Protein AF-0000000080389347 (afdb_homodimer)

pLDDT: mean 84.81, std 17.41, range [40.47, 98.88]

Organism: NCBI:txid1090322

Nearest PDB structures (foldseek):
  6pfb-assembly2_C  TM=6.824E-01  e=1.046E-08  Cryptosporidium hominis
  2oip-assembly3_E-2  TM=6.900E-01  e=2.067E-08  Cryptosporidium hominis
  6pfb-assembly3_E-2  TM=6.526E-01  e=6.372E-09  Cryptosporidium hominis
  3dl5-assembly2_A  TM=7.147E-01  e=8.588E-08  Cryptosporidium hominis
  6ojs-assembly1_C  TM=6.449E-01  e=4.623E-08  Cryptosporidium hominis

Structure (mmCIF, N/CA/C/O backbone):
data_AF-0000000080389347-model_v1
#
loop_
_entity.id
_entity.type
_entity.pdbx_description
1 polymer 'Thymidylate synthase'
#
loop_
_atom_site.group_PDB
_atom_site.id
_atom_site.type_symbol
_atom_site.label_atom_id
_atom_site.label_alt_id
_atom_site.label_comp_id
_atom_site.label_asym_id
_atom_site.label_entity_id
_atom_site.label_seq_id
_atom_site.pdbx_PDB_ins_code
_atom_site.Cartn_x
_atom_site.Cartn_y
_atom_site.Cartn_z
_atom_site.occupancy
_atom_site.B_iso_or_equiv
_atom_site.auth_seq_id
_atom_site.auth_comp_id
_atom_site.auth_asym_id
_atom_site.auth_atom_id
_atom_site.pdbx_PDB_model_num
ATOM 1 N N . MET A 1 1 ? -13.086 -2.246 7.031 1 93.88 1 MET A N 1
ATOM 2 C CA . MET A 1 1 ? -12.188 -3.26 6.488 1 93.88 1 MET A CA 1
ATOM 3 C C . MET A 1 1 ? -10.906 -3.346 7.312 1 93.88 1 MET A C 1
ATOM 5 O O . MET A 1 1 ? -10.281 -2.324 7.602 1 93.88 1 MET A O 1
ATOM 9 N N . GLU A 1 2 ? -10.539 -4.57 7.73 1 95.75 2 GLU A N 1
ATOM 10 C CA . GLU A 1 2 ? -9.32 -4.781 8.508 1 95.75 2 GLU A CA 1
ATOM 11 C C . GLU A 1 2 ? -8.078 -4.66 7.633 1 95.75 2 GLU A C 1
ATOM 13 O O . GLU A 1 2 ? -8.047 -5.176 6.512 1 95.75 2 GLU A O 1
ATOM 18 N N . ALA A 1 3 ? -7.141 -3.879 8.141 1 98.19 3 ALA A N 1
ATOM 19 C CA . ALA A 1 3 ? -5.82 -3.863 7.512 1 98.19 3 ALA A CA 1
ATOM 20 C C . ALA A 1 3 ? -4.883 -4.863 8.18 1 98.19 3 ALA A C 1
ATOM 22 O O . ALA A 1 3 ? -4.793 -4.906 9.414 1 98.19 3 ALA A O 1
ATOM 23 N N . VAL A 1 4 ? -4.215 -5.664 7.387 1 98.44 4 VAL A N 1
ATOM 24 C CA . VAL A 1 4 ? -3.332 -6.68 7.953 1 98.44 4 VAL A CA 1
ATOM 25 C C . VAL A 1 4 ? -1.932 -6.535 7.359 1 98.44 4 VAL A C 1
ATOM 27 O O . VAL A 1 4 ? -1.773 -6.059 6.234 1 98.44 4 VAL A O 1
ATOM 30 N N . LEU A 1 5 ? -0.974 -6.867 8.125 1 98.56 5 LEU A N 1
ATOM 31 C CA . LEU A 1 5 ? 0.423 -6.949 7.719 1 98.56 5 LEU A CA 1
ATOM 32 C C . LEU A 1 5 ? 0.928 -8.383 7.781 1 98.56 5 LEU A C 1
ATOM 34 O O . LEU A 1 5 ? 0.982 -8.984 8.859 1 98.56 5 LEU A O 1
ATOM 38 N N . ILE A 1 6 ? 1.252 -8.914 6.625 1 98.5 6 ILE A N 1
ATOM 39 C CA . ILE A 1 6 ? 1.741 -10.281 6.504 1 98.5 6 ILE A CA 1
ATOM 40 C C . ILE A 1 6 ? 3.244 -10.273 6.234 1 98.5 6 ILE A C 1
ATOM 42 O O . ILE A 1 6 ? 3.715 -9.586 5.328 1 98.5 6 ILE A O 1
ATOM 46 N N . LYS A 1 7 ? 3.939 -10.977 7.016 1 98.31 7 LYS A N 1
ATOM 47 C CA . LYS A 1 7 ? 5.367 -11.188 6.793 1 98.31 7 LYS A CA 1
ATOM 48 C C . LYS A 1 7 ? 5.668 -12.656 6.492 1 98.31 7 LYS A C 1
ATOM 50 O O . LYS A 1 7 ? 5.578 -13.508 7.379 1 98.31 7 LYS A O 1
ATOM 55 N N . GLY A 1 8 ? 6.004 -12.93 5.234 1 98.38 8 GLY A N 1
ATOM 56 C CA . GLY A 1 8 ? 6.316 -14.281 4.816 1 98.38 8 GLY A CA 1
ATOM 57 C C . GLY A 1 8 ? 7.773 -14.477 4.441 1 98.38 8 GLY A C 1
ATOM 58 O O . GLY A 1 8 ? 8.367 -13.617 3.789 1 98.38 8 GLY A O 1
ATOM 59 N N . LYS A 1 9 ? 8.289 -15.617 4.812 1 97.56 9 LYS A N 1
ATOM 60 C CA . LYS A 1 9 ? 9.656 -15.938 4.414 1 97.56 9 LYS A CA 1
ATOM 61 C C . LYS A 1 9 ? 9.742 -16.203 2.912 1 97.56 9 LYS A C 1
ATOM 63 O O . LYS A 1 9 ? 10.758 -15.898 2.283 1 97.56 9 LYS A O 1
ATOM 68 N N . THR A 1 10 ? 8.695 -16.812 2.406 1 97.62 10 THR A N 1
ATOM 69 C CA . THR A 1 10 ? 8.594 -17.125 0.986 1 97.62 10 THR A CA 1
ATOM 70 C C . THR A 1 10 ? 7.219 -16.75 0.447 1 97.62 10 THR A C 1
ATOM 72 O O . THR A 1 10 ? 6.344 -16.328 1.205 1 97.62 10 THR A O 1
ATOM 75 N N . ILE A 1 11 ? 7.066 -16.891 -0.863 1 95.5 11 ILE A N 1
ATOM 76 C CA . ILE A 1 11 ? 5.773 -16.609 -1.484 1 95.5 11 ILE A CA 1
ATOM 77 C C . ILE A 1 11 ? 4.727 -17.578 -0.939 1 95.5 11 ILE A C 1
ATOM 79 O O . ILE A 1 11 ? 3.609 -17.172 -0.609 1 95.5 11 ILE A O 1
ATOM 83 N N . ALA A 1 12 ? 5.117 -18.828 -0.79 1 94.81 12 ALA A N 1
ATOM 84 C CA . ALA A 1 12 ? 4.207 -19.844 -0.267 1 94.81 12 ALA A CA 1
ATOM 85 C C . ALA A 1 12 ? 3.781 -19.516 1.162 1 94.81 12 ALA A C 1
ATOM 87 O O . ALA A 1 12 ? 2.607 -19.641 1.513 1 94.81 12 ALA A O 1
ATOM 88 N N . SER A 1 13 ? 4.73 -19.141 1.944 1 98.12 13 SER A N 1
ATOM 89 C CA . SER A 1 13 ? 4.449 -18.75 3.324 1 98.12 13 SER A CA 1
ATOM 90 C C . SER A 1 13 ? 3.496 -17.562 3.383 1 98.12 13 SER A C 1
ATOM 92 O O . SER A 1 13 ? 2.535 -17.562 4.156 1 98.12 13 SER A O 1
ATOM 94 N N . ALA A 1 14 ? 3.773 -16.547 2.588 1 98.62 14 ALA A N 1
ATOM 95 C CA . ALA A 1 14 ? 2.932 -15.352 2.549 1 98.62 14 ALA A CA 1
ATOM 96 C C . ALA A 1 14 ? 1.506 -15.703 2.129 1 98.62 14 ALA A C 1
ATOM 98 O O . ALA A 1 14 ? 0.542 -15.219 2.725 1 98.62 14 ALA A O 1
ATOM 99 N N . TRP A 1 15 ? 1.4 -16.547 1.097 1 97 15 TRP A N 1
ATOM 100 C CA . TRP A 1 15 ? 0.086 -16.984 0.627 1 97 15 TRP A CA 1
ATOM 101 C C . TRP A 1 15 ? -0.68 -17.703 1.732 1 97 15 TRP A C 1
ATOM 103 O O . TRP A 1 15 ? -1.864 -17.438 1.95 1 97 15 TRP A O 1
ATOM 113 N N . SER A 1 16 ? -0.006 -18.562 2.414 1 98.44 16 SER A N 1
ATOM 114 C CA . SER A 1 16 ? -0.61 -19.344 3.484 1 98.44 16 SER A CA 1
ATOM 115 C C . SER A 1 16 ? -1.17 -18.453 4.582 1 98.44 16 SER A C 1
ATOM 117 O O . SER A 1 16 ? -2.312 -18.625 5.012 1 98.44 16 SER A O 1
ATOM 119 N N . GLN A 1 17 ? -0.384 -17.5 4.949 1 98.81 17 GLN A N 1
ATOM 120 C CA . GLN A 1 17 ? -0.813 -16.562 5.988 1 98.81 17 GLN A CA 1
ATOM 121 C C . GLN A 1 17 ? -1.976 -15.703 5.504 1 98.81 17 GLN A C 1
ATOM 123 O O . GLN A 1 17 ? -2.914 -15.438 6.254 1 98.81 17 GLN A O 1
ATOM 128 N N . LEU A 1 18 ? -1.881 -15.305 4.285 1 98.75 18 LEU A N 1
ATOM 129 C CA . LEU A 1 18 ? -2.859 -14.383 3.719 1 98.75 18 LEU A CA 1
ATOM 130 C C . LEU A 1 18 ? -4.246 -15.016 3.684 1 98.75 18 LEU A C 1
ATOM 132 O O . LEU A 1 18 ? -5.219 -14.406 4.137 1 98.75 18 LEU A O 1
ATOM 136 N N . ILE A 1 19 ? -4.359 -16.219 3.141 1 98.19 19 ILE A N 1
ATOM 137 C CA . ILE A 1 19 ? -5.684 -16.812 3.002 1 98.19 19 ILE A CA 1
ATOM 138 C C . ILE A 1 19 ? -6.254 -17.125 4.383 1 98.19 19 ILE A C 1
ATOM 140 O O . ILE A 1 19 ? -7.465 -17.016 4.598 1 98.19 19 ILE A O 1
ATOM 144 N N . ARG A 1 20 ? -5.402 -17.484 5.316 1 98.38 20 ARG A N 1
ATOM 145 C CA . ARG A 1 20 ? -5.871 -17.688 6.68 1 98.38 20 ARG A CA 1
ATOM 146 C C . ARG A 1 20 ? -6.426 -16.391 7.273 1 98.38 20 ARG A C 1
ATOM 148 O O . ARG A 1 20 ? -7.492 -16.391 7.895 1 98.38 20 ARG A O 1
ATOM 155 N N . GLU A 1 21 ? -5.688 -15.305 7.129 1 98.31 21 GLU A N 1
ATOM 156 C CA . GLU A 1 21 ? -6.102 -14.016 7.668 1 98.31 21 GLU A CA 1
ATOM 157 C C . GLU A 1 21 ? -7.445 -13.578 7.086 1 98.31 21 GLU A C 1
ATOM 159 O O . GLU A 1 21 ? -8.312 -13.094 7.812 1 98.31 21 GLU A O 1
ATOM 164 N N . ILE A 1 22 ? -7.602 -13.711 5.816 1 98.62 22 ILE A N 1
ATOM 165 C CA . ILE A 1 22 ? -8.852 -13.312 5.172 1 98.62 22 ILE A CA 1
ATOM 166 C C . ILE A 1 22 ? -9.992 -14.18 5.68 1 98.62 22 ILE A C 1
ATOM 168 O O . ILE A 1 22 ? -11.086 -13.68 5.965 1 98.62 22 ILE A O 1
ATOM 172 N N . TYR A 1 23 ? -9.727 -15.445 5.734 1 97.88 23 TYR A N 1
ATOM 173 C CA . TYR A 1 23 ? -10.766 -16.375 6.18 1 97.88 23 TYR A CA 1
ATOM 174 C C . TYR A 1 23 ? -11.227 -16.031 7.59 1 97.88 23 TYR A C 1
ATOM 176 O O . TYR A 1 23 ? -12.43 -16.031 7.875 1 97.88 23 TYR A O 1
ATOM 184 N N . GLU A 1 24 ? -10.305 -15.703 8.461 1 97.06 24 GLU A N 1
ATOM 185 C CA . GLU A 1 24 ? -10.609 -15.508 9.875 1 97.06 24 GLU A CA 1
ATOM 186 C C . GLU A 1 24 ? -11.102 -14.094 10.148 1 97.06 24 GLU A C 1
ATOM 188 O O . GLU A 1 24 ? -12.016 -13.891 10.953 1 97.06 24 GLU A O 1
ATOM 193 N N . LYS A 1 25 ? -10.492 -13.102 9.469 1 96.38 25 LYS A N 1
ATOM 194 C CA . LYS A 1 25 ? -10.703 -11.719 9.898 1 96.38 25 LYS A CA 1
ATOM 195 C C . LYS A 1 25 ? -11.359 -10.898 8.797 1 96.38 25 LYS A C 1
ATOM 197 O O . LYS A 1 25 ? -11.719 -9.734 9.008 1 96.38 25 LYS A O 1
ATOM 202 N N . GLY A 1 26 ? -11.484 -11.453 7.648 1 98.06 26 GLY A N 1
ATOM 203 C CA . GLY A 1 26 ? -11.992 -10.68 6.531 1 98.06 26 GLY A CA 1
ATOM 204 C C . GLY A 1 26 ? -13.445 -10.258 6.703 1 98.06 26 GLY A C 1
ATOM 205 O O . GLY A 1 26 ? -14.219 -10.945 7.371 1 98.06 26 GLY A O 1
ATOM 206 N N . GLU A 1 27 ? -13.836 -9.156 6.18 1 97.5 27 GLU A N 1
ATOM 207 C CA . GLU A 1 27 ? -15.234 -8.734 6.168 1 97.5 27 GLU A CA 1
ATOM 208 C C . GLU A 1 27 ? -15.93 -9.164 4.879 1 97.5 27 GLU A C 1
ATOM 210 O O . GLU A 1 27 ? -15.32 -9.164 3.809 1 97.5 27 GLU A O 1
ATOM 215 N N . GLU A 1 28 ? -17.203 -9.461 5.031 1 96.81 28 GLU A N 1
ATOM 216 C CA . GLU A 1 28 ? -17.984 -9.742 3.842 1 96.81 28 GLU A CA 1
ATOM 217 C C . GLU A 1 28 ? -18.188 -8.484 2.996 1 96.81 28 GLU A C 1
ATOM 219 O O . GLU A 1 28 ? -18.375 -7.395 3.535 1 96.81 28 GLU A O 1
ATOM 224 N N . HIS A 1 29 ? -18.094 -8.641 1.708 1 96.56 29 HIS A N 1
ATOM 225 C CA . HIS A 1 29 ? -18.203 -7.52 0.784 1 96.56 29 HIS A CA 1
ATOM 226 C C . HIS A 1 29 ? -19 -7.898 -0.459 1 96.56 29 HIS A C 1
ATOM 228 O O . HIS A 1 29 ? -18.766 -8.953 -1.055 1 96.56 29 HIS A O 1
ATOM 234 N N . LYS A 1 30 ? -19.938 -7.031 -0.768 1 94.12 30 LYS A N 1
ATOM 235 C CA . LYS A 1 30 ? -20.688 -7.152 -2.018 1 94.12 30 LYS A CA 1
ATOM 236 C C . LYS A 1 30 ? -20.188 -6.137 -3.049 1 94.12 30 LYS A C 1
ATOM 238 O O . LYS A 1 30 ? -20.531 -4.953 -2.969 1 94.12 30 LYS A O 1
ATOM 243 N N . PRO A 1 31 ? -19.469 -6.629 -4.004 1 92.06 31 PRO A N 1
ATOM 244 C CA . PRO A 1 31 ? -19.016 -5.699 -5.043 1 92.06 31 PRO A CA 1
ATOM 245 C C . PRO A 1 31 ? -20.141 -5.289 -5.992 1 92.06 31 PRO A C 1
ATOM 247 O O . PRO A 1 31 ? -21.297 -5.676 -5.801 1 92.06 31 PRO A O 1
ATOM 250 N N . ASP A 1 32 ? -19.781 -4.367 -6.887 1 87.38 32 ASP A N 1
ATOM 251 C CA . ASP A 1 32 ? -20.781 -3.865 -7.828 1 87.38 32 ASP A CA 1
ATOM 252 C C . ASP A 1 32 ? -21.031 -4.871 -8.945 1 87.38 32 ASP A C 1
ATOM 254 O O . ASP A 1 32 ? -21.812 -4.602 -9.867 1 87.38 32 ASP A O 1
ATOM 258 N N . TYR A 1 33 ? -20.328 -5.914 -8.766 1 78.31 33 TYR A N 1
ATOM 259 C CA . TYR A 1 33 ? -20.578 -7.02 -9.688 1 78.31 33 TYR A CA 1
ATOM 260 C C . TYR A 1 33 ? -21.047 -8.258 -8.93 1 78.31 33 TYR A C 1
ATOM 262 O O . TYR A 1 33 ? -21.406 -8.18 -7.75 1 78.31 33 TYR A O 1
ATOM 270 N N . LYS A 1 34 ? -21.125 -9.383 -9.406 1 67.69 34 LYS A N 1
ATOM 271 C CA . LYS A 1 34 ? -22.047 -10.445 -9.016 1 67.69 34 LYS A CA 1
ATOM 272 C C . LYS A 1 34 ? -21.5 -11.219 -7.816 1 67.69 34 LYS A C 1
ATOM 274 O O . LYS A 1 34 ? -22.266 -11.602 -6.922 1 67.69 34 LYS A O 1
ATOM 279 N N . THR A 1 35 ? -20.25 -11.383 -7.566 1 84.75 35 THR A N 1
ATOM 280 C CA . THR A 1 35 ? -19.875 -12.422 -6.613 1 84.75 35 THR A CA 1
ATOM 281 C C . THR A 1 35 ? -19.391 -11.805 -5.301 1 84.75 35 THR A C 1
ATOM 283 O O . THR A 1 35 ? -18.547 -10.914 -5.301 1 84.75 35 THR A O 1
ATOM 286 N N . MET A 1 36 ? -19.984 -12.312 -4.191 1 95.19 36 MET A N 1
ATOM 287 C CA . MET A 1 36 ? -19.609 -11.898 -2.844 1 95.19 36 MET A CA 1
ATOM 288 C C . MET A 1 36 ? -18.188 -12.328 -2.527 1 95.19 36 MET A C 1
ATOM 290 O O . MET A 1 36 ? -17.688 -13.312 -3.076 1 95.19 36 MET A O 1
ATOM 294 N N . THR A 1 37 ? -17.531 -11.539 -1.625 1 97.25 37 THR A N 1
ATOM 295 C CA . THR A 1 37 ? -16.156 -11.852 -1.218 1 97.25 37 THR A CA 1
ATOM 296 C C . THR A 1 37 ? -15.969 -11.602 0.275 1 97.25 37 THR A C 1
ATOM 298 O O . THR A 1 37 ? -16.797 -10.938 0.909 1 97.25 37 THR A O 1
ATOM 301 N N . LYS A 1 38 ? -15.016 -12.25 0.811 1 98.19 38 LYS A N 1
ATOM 302 C CA . LYS A 1 38 ? -14.406 -11.82 2.066 1 98.19 38 LYS A CA 1
ATOM 303 C C . LYS A 1 38 ? -13.078 -11.109 1.817 1 98.19 38 LYS A C 1
ATOM 305 O O . LYS A 1 38 ? -12.258 -11.578 1.024 1 98.19 38 LYS A O 1
ATOM 310 N N . ARG A 1 39 ? -12.875 -9.945 2.535 1 98.44 39 ARG A N 1
ATOM 311 C CA . ARG A 1 39 ? -11.758 -9.133 2.076 1 98.44 39 ARG A CA 1
ATOM 312 C C . ARG A 1 39 ? -11.039 -8.477 3.25 1 98.44 39 ARG A C 1
ATOM 314 O O . ARG A 1 39 ? -11.602 -8.359 4.34 1 98.44 39 ARG A O 1
ATOM 321 N N . VAL A 1 40 ? -9.758 -8.141 3.049 1 98.75 40 VAL A N 1
ATOM 322 C CA . VAL A 1 40 ? -8.93 -7.316 3.916 1 98.75 40 VAL A CA 1
ATOM 323 C C . VAL A 1 40 ? -8.102 -6.352 3.072 1 98.75 40 VAL A C 1
ATOM 325 O O . VAL A 1 40 ? -7.984 -6.523 1.856 1 98.75 40 VAL A O 1
ATOM 328 N N . HIS A 1 41 ? -7.684 -5.219 3.672 1 98.81 41 HIS A N 1
ATOM 329 C CA . HIS A 1 41 ? -6.535 -4.48 3.152 1 98.81 41 HIS A CA 1
ATOM 330 C C . HIS A 1 41 ? -5.223 -5.121 3.588 1 98.81 41 HIS A C 1
ATOM 332 O O . HIS A 1 41 ? -4.969 -5.27 4.785 1 98.81 41 HIS A O 1
ATOM 338 N N . ALA A 1 42 ? -4.387 -5.508 2.643 1 98.81 42 ALA A N 1
ATOM 339 C CA . ALA A 1 42 ? -3.232 -6.305 3.047 1 98.81 42 ALA A CA 1
ATOM 340 C C . ALA A 1 42 ? -1.932 -5.664 2.572 1 98.81 42 ALA A C 1
ATOM 342 O O . ALA A 1 42 ? -1.85 -5.172 1.443 1 98.81 42 ALA A O 1
ATOM 343 N N . THR A 1 43 ? -1.021 -5.559 3.432 1 98.88 43 THR A N 1
ATOM 344 C CA . THR A 1 43 ? 0.386 -5.395 3.084 1 98.88 43 THR A CA 1
ATOM 345 C C . THR A 1 43 ? 1.148 -6.699 3.285 1 98.88 43 THR A C 1
ATOM 347 O O . THR A 1 43 ? 1.122 -7.277 4.375 1 98.88 43 THR A O 1
ATOM 350 N N . ILE A 1 44 ? 1.793 -7.152 2.248 1 98.88 44 ILE A N 1
ATOM 351 C CA . ILE A 1 44 ? 2.453 -8.453 2.264 1 98.88 44 ILE A CA 1
ATOM 352 C C . ILE A 1 44 ? 3.947 -8.273 2.006 1 98.88 44 ILE A C 1
ATOM 354 O O . ILE A 1 44 ? 4.348 -7.832 0.927 1 98.88 44 ILE A O 1
ATOM 358 N N . CYS A 1 45 ? 4.727 -8.609 2.992 1 98.81 45 CYS A N 1
ATOM 359 C CA . CYS A 1 45 ? 6.18 -8.586 2.869 1 98.81 45 CYS A CA 1
ATOM 360 C C . CYS A 1 45 ? 6.73 -9.992 2.656 1 98.81 45 CYS A C 1
ATOM 362 O O . CYS A 1 45 ? 6.488 -10.883 3.469 1 98.81 45 CYS A O 1
ATOM 364 N N . ILE A 1 46 ? 7.461 -10.164 1.602 1 98.75 46 ILE A N 1
ATOM 365 C CA . ILE A 1 46 ? 8.055 -11.461 1.288 1 98.75 46 ILE A CA 1
ATOM 366 C C . ILE A 1 46 ? 9.578 -11.344 1.302 1 98.75 46 ILE A C 1
ATOM 368 O O . ILE A 1 46 ? 10.156 -10.57 0.527 1 98.75 46 ILE A O 1
ATOM 372 N N . GLU A 1 47 ? 10.242 -12.156 2.061 1 98.06 47 GLU A N 1
ATOM 373 C CA . GLU A 1 47 ? 11.688 -12.07 2.277 1 98.06 47 GLU A CA 1
ATOM 374 C C . GLU A 1 47 ? 12.461 -12.742 1.147 1 98.06 47 GLU A C 1
ATOM 376 O O . GLU A 1 47 ? 13.531 -12.281 0.758 1 98.06 47 GLU A O 1
ATOM 381 N N . ASP A 1 48 ? 11.984 -13.852 0.696 1 97.69 48 ASP A N 1
ATOM 382 C CA . ASP A 1 48 ? 12.617 -14.625 -0.373 1 97.69 48 ASP A CA 1
ATOM 383 C C . ASP A 1 48 ? 11.602 -14.984 -1.458 1 97.69 48 ASP A C 1
ATOM 385 O O . ASP A 1 48 ? 10.734 -15.828 -1.247 1 97.69 48 ASP A O 1
ATOM 389 N N . VAL A 1 49 ? 11.812 -14.352 -2.605 1 96.31 49 VAL A N 1
ATOM 390 C CA . VAL A 1 49 ? 10.844 -14.562 -3.674 1 96.31 49 VAL A CA 1
ATOM 391 C C . VAL A 1 49 ? 11.344 -15.641 -4.625 1 96.31 49 VAL A C 1
ATOM 393 O O . VAL A 1 49 ? 10.68 -15.961 -5.617 1 96.31 49 VAL A O 1
ATOM 396 N N . ASN A 1 50 ? 12.477 -16.203 -4.344 1 92.94 50 ASN A N 1
ATOM 397 C CA . ASN A 1 50 ? 13.125 -17.094 -5.305 1 92.94 50 ASN A CA 1
ATOM 398 C C . ASN A 1 50 ? 12.906 -18.562 -4.957 1 92.94 50 ASN A C 1
ATOM 400 O O . ASN A 1 50 ? 12.945 -19.422 -5.832 1 92.94 50 ASN A O 1
ATOM 404 N N 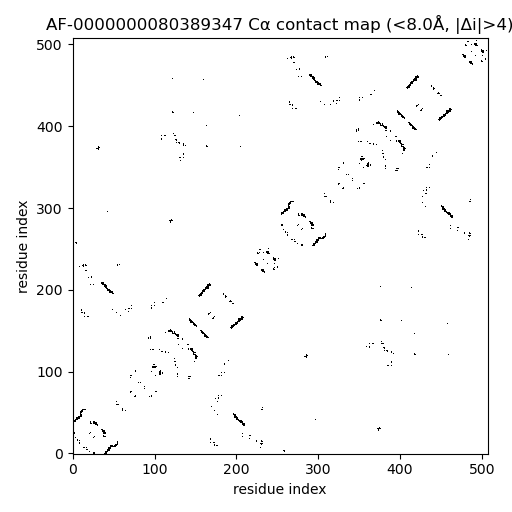. ASN A 1 51 ? 12.672 -18.781 -3.721 1 91.69 51 ASN A N 1
ATOM 405 C CA . ASN A 1 51 ? 12.508 -20.156 -3.264 1 91.69 51 ASN A CA 1
ATOM 406 C C . ASN A 1 51 ? 11.125 -20.375 -2.666 1 91.69 51 ASN A C 1
ATOM 408 O O . ASN A 1 51 ? 10.531 -19.469 -2.092 1 91.69 51 ASN A O 1
ATOM 412 N N . ASN A 1 52 ? 10.562 -21.656 -2.812 1 90.94 52 ASN A N 1
ATOM 413 C CA . ASN A 1 52 ? 9.273 -22.031 -2.24 1 90.94 52 ASN A CA 1
ATOM 414 C C . ASN A 1 52 ? 8.18 -21.047 -2.635 1 90.94 52 ASN A C 1
ATOM 416 O O . ASN A 1 52 ? 7.504 -20.484 -1.771 1 90.94 52 ASN A O 1
ATOM 420 N N . GLN A 1 53 ? 7.926 -20.953 -3.9 1 88.94 53 GLN A N 1
ATOM 421 C CA . GLN A 1 53 ? 7.047 -19.938 -4.453 1 88.94 53 GLN A CA 1
ATOM 422 C C . GLN A 1 53 ? 5.586 -20.375 -4.398 1 88.94 53 GLN A C 1
ATOM 424 O O . GLN A 1 53 ? 4.684 -19.531 -4.309 1 88.94 53 GLN A O 1
ATOM 429 N N . VAL A 1 54 ? 5.391 -21.719 -4.438 1 86.75 54 VAL A N 1
ATOM 430 C CA . VAL A 1 54 ? 4.012 -22.188 -4.531 1 86.75 54 VAL A CA 1
ATOM 431 C C . VAL A 1 54 ? 3.738 -23.203 -3.43 1 86.75 54 VAL A C 1
ATOM 433 O O . VAL A 1 54 ? 4.418 -24.234 -3.338 1 86.75 54 VAL A O 1
ATOM 436 N N . SER A 1 55 ? 2.756 -22.922 -2.664 1 89.81 55 SER A N 1
ATOM 437 C CA . SER A 1 55 ? 2.314 -23.859 -1.636 1 89.81 55 SER A CA 1
ATOM 438 C C . SER A 1 55 ? 1.672 -25.094 -2.254 1 89.81 55 SER A C 1
ATOM 440 O O . SER A 1 55 ? 0.925 -24.984 -3.23 1 89.81 55 SER A O 1
ATOM 442 N N . PRO A 1 56 ? 1.934 -26.234 -1.65 1 86.5 56 PRO A N 1
ATOM 443 C CA . PRO A 1 56 ? 1.262 -27.438 -2.135 1 86.5 56 PRO A CA 1
ATOM 444 C C . PRO A 1 56 ? -0.254 -27.375 -1.955 1 86.5 56 PRO A C 1
ATOM 446 O O . PRO A 1 56 ? -0.981 -28.172 -2.57 1 86.5 56 PRO A O 1
ATOM 449 N N . ALA A 1 57 ? -0.699 -26.5 -1.161 1 89.5 57 ALA A N 1
ATOM 450 C CA . ALA A 1 57 ? -2.127 -26.406 -0.868 1 89.5 57 ALA A CA 1
ATOM 451 C C . ALA A 1 57 ? -2.859 -25.625 -1.949 1 89.5 57 ALA A C 1
ATOM 453 O O . ALA A 1 57 ? -4.09 -25.609 -1.993 1 89.5 57 ALA A O 1
ATOM 454 N N . VAL A 1 58 ? -2.176 -24.844 -2.828 1 85.44 58 VAL A N 1
ATOM 455 C CA . VAL A 1 58 ? -2.799 -24.062 -3.893 1 85.44 58 VAL A CA 1
ATOM 456 C C . VAL A 1 58 ? -3.521 -25 -4.863 1 85.44 58 VAL A C 1
ATOM 458 O O . VAL A 1 58 ? -2.941 -25.984 -5.344 1 85.44 58 VAL A O 1
ATOM 461 N N . PRO A 1 59 ? -4.875 -24.5 -5.148 1 73.12 59 PRO A N 1
ATOM 462 C CA . PRO A 1 59 ? -5.543 -25.281 -6.184 1 73.12 59 PRO A CA 1
ATOM 463 C C . PRO A 1 59 ? -4.887 -25.141 -7.555 1 73.12 59 PRO A C 1
ATOM 465 O O . PRO A 1 59 ? -4.441 -24.047 -7.918 1 73.12 59 PRO A O 1
ATOM 468 N N . PHE A 1 60 ? -4.539 -26.281 -8.156 1 62.44 60 PHE A N 1
ATOM 469 C CA . PHE A 1 60 ? -3.965 -26.328 -9.5 1 62.44 60 PHE A CA 1
ATOM 470 C C . PHE A 1 60 ? -2.49 -25.938 -9.469 1 62.44 60 PHE A C 1
ATOM 472 O O . PHE A 1 60 ? -1.949 -25.453 -10.469 1 62.44 60 PHE A O 1
ATOM 479 N N . GLY A 1 61 ? -1.825 -25.797 -8.367 1 58.16 61 GLY A N 1
ATOM 480 C CA . GLY A 1 61 ? -0.495 -25.281 -8.086 1 58.16 61 GLY A CA 1
ATOM 481 C C . GLY A 1 61 ? 0.504 -25.594 -9.188 1 58.16 61 GLY A C 1
ATOM 482 O O . GLY A 1 61 ? 1.127 -24.672 -9.742 1 58.16 61 GLY A O 1
ATOM 483 N N . GLU A 1 62 ? 0.66 -26.828 -9.484 1 57.28 62 GLU A N 1
ATOM 484 C CA . GLU A 1 62 ? 1.636 -27.172 -10.516 1 57.28 62 GLU A CA 1
ATOM 485 C C . GLU A 1 62 ? 1.212 -26.625 -11.875 1 57.28 62 GLU A C 1
ATOM 487 O O . GLU A 1 62 ? 2.053 -26.188 -12.664 1 57.28 62 GLU A O 1
ATOM 492 N N . ASN A 1 63 ? -0.008 -26.641 -12 1 56.81 63 ASN A N 1
ATOM 493 C CA . ASN A 1 63 ? -0.546 -26.203 -13.289 1 56.81 63 ASN A CA 1
ATOM 494 C C . ASN A 1 63 ? -0.562 -24.688 -13.391 1 56.81 63 ASN A C 1
ATOM 496 O O . ASN A 1 63 ? -0.398 -24.125 -14.484 1 56.81 63 ASN A O 1
ATOM 500 N N . LEU A 1 64 ? -0.718 -24.188 -12.273 1 55.12 64 LEU A N 1
ATOM 501 C CA . LEU A 1 64 ? -0.772 -22.719 -12.25 1 55.12 64 LEU A CA 1
ATOM 502 C C . LEU A 1 64 ? 0.582 -22.125 -12.609 1 55.12 64 LEU A C 1
ATOM 504 O O . LEU A 1 64 ? 0.654 -21.172 -13.398 1 55.12 64 LEU A O 1
ATOM 508 N N . ILE A 1 65 ? 1.537 -22.781 -12.039 1 53.47 65 ILE A N 1
ATOM 509 C CA . ILE A 1 65 ? 2.889 -22.297 -12.297 1 53.47 65 ILE A CA 1
ATOM 510 C C . ILE A 1 65 ? 3.225 -22.484 -13.773 1 53.47 65 ILE A C 1
ATOM 512 O O . ILE A 1 65 ? 3.812 -21.594 -14.398 1 53.47 65 ILE A O 1
ATOM 516 N N . ALA A 1 66 ? 2.77 -23.641 -14.273 1 55.06 66 ALA A N 1
ATOM 517 C CA . ALA A 1 66 ? 3.053 -23.922 -15.68 1 55.06 66 ALA A CA 1
ATOM 518 C C . ALA A 1 66 ? 2.312 -22.953 -16.594 1 55.06 66 ALA A C 1
ATOM 520 O O . ALA A 1 66 ? 2.877 -22.469 -17.578 1 55.06 66 ALA A O 1
ATOM 521 N N . LYS A 1 67 ? 1.143 -22.719 -16.297 1 53.53 67 LYS A N 1
ATOM 522 C CA . LYS A 1 67 ? 0.318 -21.828 -17.109 1 53.53 67 LYS A CA 1
ATOM 523 C C . LYS A 1 67 ? 0.828 -20.391 -17.062 1 53.53 67 LYS A C 1
ATOM 525 O O . LYS A 1 67 ? 0.874 -19.703 -18.078 1 53.53 67 LYS A O 1
ATOM 530 N N . TYR A 1 68 ? 1.195 -19.969 -15.969 1 51.53 68 TYR A N 1
ATOM 531 C CA . TYR A 1 68 ? 1.659 -18.594 -15.812 1 51.53 68 TYR A CA 1
ATOM 532 C C . TYR A 1 68 ? 3.031 -18.422 -16.453 1 51.53 68 TYR A C 1
ATOM 534 O O . TYR A 1 68 ? 3.295 -17.391 -17.094 1 51.53 68 TYR A O 1
ATOM 542 N N . LYS A 1 69 ? 3.84 -19.531 -16.266 1 51.84 69 LYS A N 1
ATOM 543 C CA . LYS A 1 69 ? 5.113 -19.516 -16.969 1 51.84 69 LYS A CA 1
ATOM 544 C C . LYS A 1 69 ? 4.895 -19.438 -18.484 1 51.84 69 LYS A C 1
ATOM 546 O O . LYS A 1 69 ? 5.645 -18.75 -19.188 1 51.84 69 LYS A O 1
ATOM 551 N N . GLU A 1 70 ? 3.908 -20.062 -18.828 1 51.88 70 GLU A N 1
ATOM 552 C CA . GLU A 1 70 ? 3.582 -20.047 -20.25 1 51.88 70 GLU A CA 1
ATOM 553 C C . GLU A 1 70 ? 3.123 -18.656 -20.703 1 51.88 70 GLU A C 1
ATOM 555 O O . GLU A 1 70 ? 3.422 -18.219 -21.812 1 51.88 70 GLU A O 1
ATOM 560 N N . GLU A 1 71 ? 2.502 -18.047 -19.844 1 49.75 71 GLU A N 1
ATOM 561 C CA . GLU A 1 71 ? 1.954 -16.734 -20.188 1 49.75 71 GLU A CA 1
ATOM 562 C C . GLU A 1 71 ? 3.061 -15.695 -20.344 1 49.75 71 GLU A C 1
ATOM 564 O O . GLU A 1 71 ? 2.867 -14.664 -20.984 1 49.75 71 GLU A O 1
ATOM 569 N N . LEU A 1 72 ? 4.18 -16.078 -19.828 1 46.12 72 LEU A N 1
ATOM 570 C CA . LEU A 1 72 ? 5.32 -15.164 -19.906 1 46.12 72 LEU A CA 1
ATOM 571 C C . LEU A 1 72 ? 6.246 -15.562 -21.047 1 46.12 72 LEU A C 1
ATOM 573 O O . LEU A 1 72 ? 7.211 -14.852 -21.344 1 46.12 72 LEU A O 1
ATOM 577 N N . THR A 1 73 ? 5.953 -16.734 -21.781 1 47.56 73 THR A N 1
ATOM 578 C CA . THR A 1 73 ? 6.812 -17.188 -22.875 1 47.56 73 THR A CA 1
ATOM 579 C C . THR A 1 73 ? 6.477 -16.453 -24.156 1 47.56 73 THR A C 1
ATOM 581 O O . THR A 1 73 ? 5.379 -15.906 -24.312 1 47.56 73 THR A O 1
ATOM 584 N N . GLU A 1 74 ? 7.625 -16.406 -24.984 1 48 74 GLU A N 1
ATOM 585 C CA . GLU A 1 74 ? 7.477 -15.875 -26.344 1 48 74 GLU A CA 1
ATOM 586 C C . GLU A 1 74 ? 6.316 -16.547 -27.062 1 48 74 GLU A C 1
ATOM 588 O O . GLU A 1 74 ? 5.578 -15.906 -27.8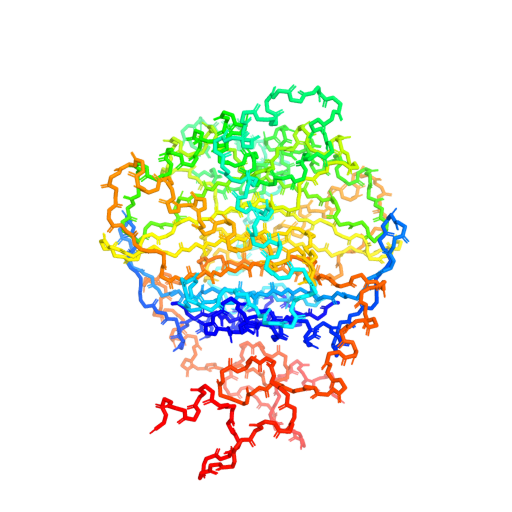12 1 48 74 GLU A O 1
ATOM 593 N N . GLU A 1 75 ? 6.219 -17.719 -26.859 1 47.12 75 GLU A N 1
ATOM 594 C CA . GLU A 1 75 ? 5.168 -18.484 -27.516 1 47.12 75 GLU A CA 1
ATOM 595 C C . GLU A 1 75 ? 3.781 -18.016 -27.062 1 47.12 75 GLU A C 1
ATOM 597 O O . GLU A 1 75 ? 2.871 -17.891 -27.891 1 47.12 75 GLU A O 1
ATOM 602 N N . TYR A 1 76 ? 3.684 -17.797 -25.828 1 46.94 76 TYR A N 1
ATOM 603 C CA . TYR A 1 76 ? 2.389 -17.281 -25.375 1 46.94 76 TYR A CA 1
ATOM 604 C C . TYR A 1 76 ? 2.139 -15.883 -25.922 1 46.94 76 TYR A C 1
ATOM 606 O O . TYR A 1 76 ? 1.018 -15.555 -26.312 1 46.94 76 TYR A O 1
ATOM 614 N N . ALA A 1 77 ?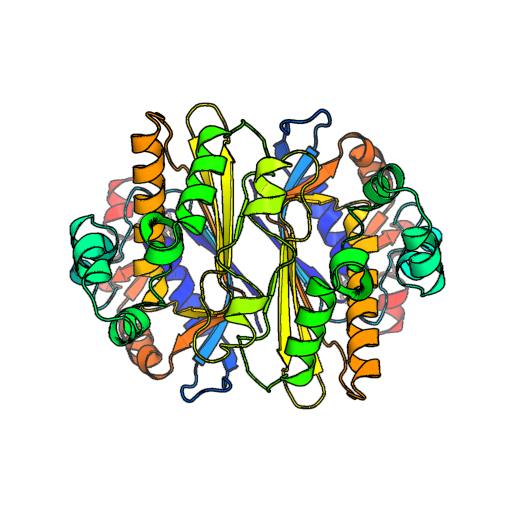 3.266 -15.219 -25.922 1 48.34 77 ALA A N 1
ATOM 615 C CA . ALA A 1 77 ? 3.152 -13.906 -26.547 1 48.34 77 ALA A CA 1
ATOM 616 C C . ALA A 1 77 ? 2.664 -14.008 -27.984 1 48.34 77 ALA A C 1
ATOM 618 O O . ALA A 1 77 ? 1.803 -13.242 -28.422 1 48.34 77 ALA A O 1
ATOM 619 N N . ASP A 1 78 ? 3.311 -14.891 -28.625 1 51.66 78 ASP A N 1
ATOM 620 C CA . ASP A 1 78 ? 2.934 -15.117 -30.016 1 51.66 78 ASP A CA 1
ATOM 621 C C . ASP A 1 78 ? 1.492 -15.609 -30.125 1 51.66 78 ASP A C 1
ATOM 623 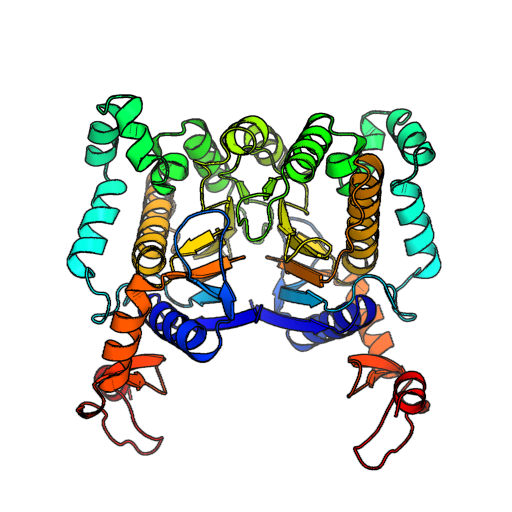O O . ASP A 1 78 ? 0.747 -15.172 -31 1 51.66 78 ASP A O 1
ATOM 627 N N . TRP A 1 79 ? 1.165 -16.406 -29.25 1 48.75 79 TRP A N 1
ATOM 628 C CA . TRP A 1 79 ? -0.2 -16.922 -29.203 1 48.75 79 TRP A CA 1
ATOM 629 C C . TRP A 1 79 ? -1.189 -15.82 -28.875 1 48.75 79 TRP A C 1
ATOM 631 O O . TRP A 1 79 ? -2.205 -15.656 -29.547 1 48.75 79 TRP A O 1
ATOM 641 N N . TYR A 1 80 ? -0.835 -15.086 -27.891 1 49.72 80 TYR A N 1
ATOM 642 C CA . TYR A 1 80 ? -1.731 -14.008 -27.484 1 49.72 80 TYR A CA 1
ATOM 643 C C . TYR A 1 80 ? -1.914 -13 -28.625 1 49.72 80 TYR A C 1
ATOM 645 O O . TYR A 1 80 ? -3.033 -12.562 -28.891 1 49.72 80 TYR A O 1
ATOM 653 N N . SER A 1 81 ? -0.767 -12.719 -29.219 1 56.06 81 SER A N 1
ATOM 654 C CA . SER A 1 81 ? -0.811 -11.789 -30.344 1 56.06 81 SER A CA 1
ATOM 655 C C . SER A 1 81 ? -1.654 -12.336 -31.484 1 56.06 81 SER A C 1
ATOM 657 O O . SER A 1 81 ? -2.191 -11.57 -32.281 1 56.06 81 SER A O 1
ATOM 659 N N . SER A 1 82 ? -1.663 -13.602 -31.453 1 54.84 82 SER A N 1
ATOM 660 C CA . SER A 1 82 ? -2.393 -14.242 -32.531 1 54.84 82 SER A CA 1
ATOM 661 C C . SER A 1 82 ? -3.891 -14.289 -32.25 1 54.84 82 SER A C 1
ATOM 663 O O . SER A 1 82 ? -4.691 -14.562 -33.156 1 54.84 82 SER A O 1
ATOM 665 N N . LEU A 1 83 ? -4.125 -14 -30.922 1 53.41 83 LEU A N 1
ATOM 666 C CA . LEU A 1 83 ? -5.539 -14.062 -30.562 1 53.41 83 LEU A CA 1
ATOM 667 C C . LEU A 1 83 ? -6.309 -12.898 -31.172 1 53.41 83 LEU A C 1
ATOM 669 O O . LEU A 1 83 ? -5.738 -11.828 -31.406 1 53.41 83 LEU A O 1
ATOM 673 N N . GLU A 1 84 ? -7.582 -13.234 -31.438 1 57.03 84 GLU A N 1
ATOM 674 C CA . GLU A 1 84 ? -8.469 -12.156 -31.844 1 57.03 84 GLU A CA 1
ATOM 675 C C . GLU A 1 84 ? -8.758 -11.195 -30.688 1 57.03 84 GLU A C 1
ATOM 677 O O . GLU A 1 84 ? -8.703 -11.594 -29.531 1 57.03 84 GLU A O 1
ATOM 682 N N . ASP A 1 85 ? -8.922 -9.867 -31.031 1 52.94 85 ASP A N 1
ATOM 683 C CA . ASP A 1 85 ? -9.086 -8.773 -30.062 1 52.94 85 ASP A CA 1
ATOM 684 C C . ASP A 1 85 ? -10.047 -9.172 -28.938 1 52.94 85 ASP A C 1
ATOM 686 O O . ASP A 1 85 ? -9.781 -8.906 -27.766 1 52.94 85 ASP A O 1
ATOM 690 N N . ASP A 1 86 ? -11.039 -9.758 -29.328 1 53.12 86 ASP A N 1
ATOM 691 C CA . ASP A 1 86 ? -12.055 -10.164 -28.359 1 53.12 86 ASP A CA 1
ATOM 692 C C . ASP A 1 86 ? -11.516 -11.227 -27.406 1 53.12 86 ASP A C 1
ATOM 694 O O . ASP A 1 86 ? -11.898 -11.258 -26.234 1 53.12 86 ASP A O 1
ATOM 698 N N . ASP A 1 87 ? -10.672 -12 -27.906 1 51.78 87 ASP A N 1
ATOM 699 C CA . ASP A 1 87 ? -10.117 -13.078 -27.094 1 51.78 87 ASP A CA 1
ATOM 700 C C . ASP A 1 87 ? -8.977 -12.578 -26.219 1 51.78 87 ASP A C 1
ATOM 702 O O . ASP A 1 87 ? -8.75 -13.109 -25.125 1 51.78 87 ASP A O 1
ATOM 706 N N . LYS A 1 88 ? -8.328 -11.727 -26.812 1 53.66 88 LYS A N 1
ATOM 707 C CA . LYS A 1 88 ? -7.25 -11.117 -26.047 1 53.66 88 LYS A CA 1
ATOM 708 C C . LYS A 1 88 ? -7.777 -10.5 -24.75 1 53.66 88 LYS A C 1
ATOM 710 O O . LYS A 1 88 ? -7.102 -10.523 -23.719 1 53.66 88 LYS A O 1
ATOM 715 N N . ARG A 1 89 ? -8.914 -10.102 -24.859 1 48.81 89 ARG A N 1
ATOM 716 C CA . ARG A 1 89 ? -9.555 -9.43 -23.734 1 48.81 89 ARG A CA 1
ATOM 717 C C . ARG A 1 89 ? -9.719 -10.375 -22.547 1 48.81 89 ARG A C 1
ATOM 719 O O . ARG A 1 89 ? -9.734 -9.93 -21.406 1 48.81 89 ARG A O 1
ATOM 726 N N . LYS A 1 90 ? -9.867 -11.555 -23.016 1 46.41 90 LYS A N 1
ATOM 727 C CA . LYS A 1 90 ? -10.062 -12.562 -21.984 1 46.41 90 LYS A CA 1
ATOM 728 C C . LYS A 1 90 ? -8.812 -12.703 -21.109 1 46.41 90 LYS A C 1
ATOM 730 O O . LYS A 1 90 ? -8.883 -13.219 -19.984 1 46.41 90 LYS A O 1
ATOM 735 N N . PHE A 1 91 ? -7.816 -12.234 -21.75 1 45 91 PHE A N 1
ATOM 736 C CA . PHE A 1 91 ? -6.543 -12.336 -21.047 1 45 91 PHE A CA 1
ATOM 737 C C . PHE A 1 91 ? -6.051 -10.961 -20.609 1 45 91 PHE A C 1
ATOM 739 O O . PHE A 1 91 ? -4.875 -10.789 -20.281 1 45 91 PHE A O 1
ATOM 746 N N . ASP A 1 92 ? -6.832 -9.953 -20.922 1 45.03 92 ASP A N 1
ATOM 747 C CA . ASP A 1 92 ? -6.484 -8.586 -20.562 1 45.03 92 ASP A CA 1
ATOM 748 C C . ASP A 1 92 ? -6.008 -8.508 -19.109 1 45.03 92 ASP A C 1
ATOM 750 O O . ASP A 1 92 ? -5.328 -7.555 -18.734 1 45.03 92 ASP A O 1
ATOM 754 N N . TYR A 1 93 ? -6.461 -9.445 -18.391 1 43.16 93 TYR A N 1
ATOM 755 C CA . TYR A 1 93 ? -6.004 -9.422 -17 1 43.16 93 TYR A CA 1
ATOM 756 C C . TYR A 1 93 ? -4.578 -9.953 -16.891 1 43.16 93 TYR A C 1
ATOM 758 O O . TYR A 1 93 ? -4.074 -10.172 -15.781 1 43.16 93 TYR A O 1
ATOM 766 N N . CYS A 1 94 ? -4.047 -10.297 -17.953 1 43.66 94 CYS A N 1
ATOM 767 C CA . CYS A 1 94 ? -2.676 -10.789 -17.922 1 43.66 94 CYS A CA 1
ATOM 768 C C . CYS A 1 94 ? -1.687 -9.648 -17.734 1 43.66 94 CYS A C 1
ATOM 770 O O . CYS A 1 94 ? -1.177 -9.094 -18.703 1 43.66 94 CYS A O 1
ATOM 772 N N . TYR A 1 95 ? -1.697 -9.133 -16.562 1 48.62 95 TYR A N 1
ATOM 773 C CA . TYR A 1 95 ? -0.894 -7.984 -16.141 1 48.62 95 TYR A CA 1
ATOM 774 C C . TYR A 1 95 ? 0.513 -8.062 -16.719 1 48.62 95 TYR A C 1
ATOM 776 O O . TYR A 1 95 ? 1.067 -7.055 -17.156 1 48.62 95 TYR A O 1
ATOM 784 N N . ALA A 1 96 ? 1.004 -9.336 -16.656 1 44.12 96 ALA A N 1
ATOM 785 C CA . ALA A 1 96 ? 2.377 -9.477 -17.141 1 44.12 96 ALA A CA 1
ATOM 786 C C . ALA A 1 96 ? 2.479 -9.141 -18.625 1 44.12 96 ALA A C 1
ATOM 788 O O . ALA A 1 96 ? 3.463 -8.539 -19.062 1 44.12 96 ALA A O 1
ATOM 789 N N . LYS A 1 97 ? 1.433 -9.422 -19.203 1 45.12 97 LYS A N 1
ATOM 790 C CA . LYS A 1 97 ? 1.433 -9.133 -20.625 1 45.12 97 LYS A CA 1
ATOM 791 C C . LYS A 1 97 ? 1.483 -7.625 -20.891 1 45.12 97 LYS A C 1
ATOM 793 O O . LYS A 1 97 ? 2.191 -7.164 -21.781 1 45.12 97 LYS A O 1
ATOM 798 N N . GLN A 1 98 ? 0.697 -6.934 -20.25 1 44.81 98 GLN A N 1
ATOM 799 C CA . GLN A 1 98 ? 0.721 -5.484 -20.422 1 44.81 98 GLN A CA 1
ATOM 800 C C . GLN A 1 98 ? 2.068 -4.902 -20 1 44.81 98 GLN A C 1
ATOM 802 O O . GLN A 1 98 ? 2.604 -4.02 -20.672 1 44.81 98 GLN A O 1
ATOM 807 N N . LEU A 1 99 ? 2.564 -5.344 -18.859 1 47.31 99 LEU A N 1
ATOM 808 C CA . LEU A 1 99 ? 3.787 -4.742 -18.344 1 47.31 99 LEU A CA 1
ATOM 809 C C . LEU A 1 99 ? 5 -5.203 -19.141 1 47.31 99 LEU A C 1
ATOM 811 O O . LEU A 1 99 ? 5.918 -4.418 -19.391 1 47.31 99 LEU A O 1
ATOM 815 N N . PHE A 1 100 ? 5.051 -6.516 -19.422 1 45.53 100 PHE A N 1
ATOM 816 C CA . PHE A 1 100 ? 6.34 -7.023 -19.875 1 45.53 100 PHE A CA 1
ATOM 817 C C . PHE A 1 100 ? 6.324 -7.27 -21.375 1 45.53 100 PHE A C 1
ATOM 819 O O . PHE A 1 100 ? 7.367 -7.516 -21.984 1 45.53 100 PHE A O 1
ATOM 826 N N . ARG A 1 101 ? 5.207 -7.379 -22 1 41.75 101 ARG A N 1
ATOM 827 C CA . ARG A 1 101 ? 5.312 -7.691 -23.422 1 41.75 101 ARG A CA 1
ATOM 828 C C . ARG A 1 101 ? 4.395 -6.801 -24.25 1 41.75 101 ARG A C 1
ATOM 830 O O . ARG A 1 101 ? 4.84 -6.141 -25.188 1 41.75 101 ARG A O 1
ATOM 837 N N . TYR A 1 102 ? 3.066 -6.91 -24.078 1 44.38 102 TYR A N 1
ATOM 838 C CA . TYR A 1 102 ? 2.195 -6.488 -25.172 1 44.38 102 TYR A CA 1
ATOM 839 C C . TYR A 1 102 ? 1.987 -4.977 -25.156 1 44.38 102 TYR A C 1
ATOM 841 O O . TYR A 1 102 ? 1.662 -4.375 -26.172 1 44.38 102 TYR A O 1
ATOM 849 N N . GLY A 1 103 ? 2.117 -4.488 -23.953 1 52.41 103 GLY A N 1
ATOM 850 C CA . GLY A 1 103 ? 1.945 -3.049 -24.062 1 52.41 103 GLY A CA 1
ATOM 851 C C . GLY A 1 103 ? 3.254 -2.305 -24.234 1 52.41 103 GLY A C 1
ATOM 852 O O . GLY A 1 103 ? 4.039 -2.182 -23.297 1 52.41 103 GLY A O 1
ATOM 853 N N . GLN A 1 104 ? 3.635 -2.148 -25.609 1 59.09 104 GLN A N 1
ATOM 854 C CA . GLN A 1 104 ? 4.859 -1.425 -25.938 1 59.09 104 GLN A CA 1
ATOM 855 C C . GLN A 1 104 ? 5.145 -0.333 -24.906 1 59.09 104 GLN A C 1
ATOM 857 O O . GLN A 1 104 ? 6.281 -0.171 -24.469 1 59.09 104 GLN A O 1
ATOM 862 N N . ALA A 1 105 ? 4.098 0.183 -24.484 1 61.5 105 ALA A N 1
ATOM 863 C CA . ALA A 1 105 ? 4.289 1.307 -23.578 1 61.5 105 ALA A CA 1
ATOM 864 C C . ALA A 1 105 ? 4.738 0.825 -22.203 1 61.5 105 ALA A C 1
ATOM 866 O O . ALA A 1 105 ? 5.641 1.412 -21.594 1 61.5 105 ALA A O 1
ATOM 867 N N . ALA A 1 106 ? 4.156 -0.307 -21.812 1 65.44 106 ALA A N 1
ATOM 868 C CA . ALA A 1 106 ? 4.535 -0.855 -20.5 1 65.44 106 ALA A CA 1
ATOM 869 C C . ALA A 1 106 ? 5.961 -1.401 -20.531 1 65.44 106 ALA A C 1
ATOM 871 O O . ALA A 1 106 ? 6.738 -1.169 -19.609 1 65.44 106 ALA A O 1
ATOM 872 N N . TYR A 1 107 ? 6.219 -2.014 -21.578 1 68.31 107 TYR A N 1
ATOM 873 C CA . TYR A 1 107 ? 7.562 -2.561 -21.734 1 68.31 107 TYR A CA 1
ATOM 874 C C . TYR A 1 107 ? 8.602 -1.448 -21.797 1 68.31 107 TYR A C 1
ATOM 876 O O . TYR A 1 107 ? 9.664 -1.547 -21.188 1 68.31 107 TYR A O 1
ATOM 884 N N . ASP A 1 108 ? 8.242 -0.48 -22.453 1 75.94 108 ASP A N 1
ATOM 885 C CA . ASP A 1 108 ? 9.172 0.64 -22.562 1 75.94 108 ASP A CA 1
ATOM 886 C C . ASP A 1 108 ? 9.398 1.301 -21.203 1 75.94 108 ASP A C 1
ATOM 888 O O . ASP A 1 108 ? 10.516 1.701 -20.875 1 75.94 108 ASP A O 1
ATOM 892 N N . SER A 1 109 ? 8.398 1.313 -20.5 1 80.38 109 SER A N 1
ATOM 893 C CA . SER A 1 109 ? 8.516 1.963 -19.203 1 80.38 109 SER A CA 1
ATOM 894 C C . SER A 1 109 ? 9.383 1.141 -18.25 1 80.38 109 SER A C 1
ATOM 896 O O . SER A 1 109 ? 10.211 1.691 -17.516 1 80.38 109 SER A O 1
ATOM 898 N N . VAL A 1 110 ? 9.195 -0.186 -18.312 1 85.94 110 VAL A N 1
ATOM 899 C CA . VAL A 1 110 ? 10.008 -1.046 -17.469 1 85.94 110 VAL A CA 1
ATOM 900 C C . VAL A 1 110 ? 11.469 -0.963 -17.891 1 85.94 110 VAL A C 1
ATOM 902 O O . VAL A 1 110 ? 12.359 -0.865 -17.047 1 85.94 110 VAL A O 1
ATOM 905 N N . ASN A 1 111 ? 11.672 -0.964 -19.156 1 86.19 111 ASN A N 1
ATOM 906 C CA . ASN A 1 111 ? 13.031 -0.88 -19.672 1 86.19 111 ASN A CA 1
ATOM 907 C C . ASN A 1 111 ? 13.703 0.431 -19.266 1 86.19 111 ASN A C 1
ATOM 909 O O . ASN A 1 111 ? 14.883 0.448 -18.922 1 86.19 111 ASN A O 1
ATOM 913 N N . ALA A 1 112 ? 12.945 1.438 -19.391 1 90.06 112 ALA A N 1
ATOM 914 C CA . ALA A 1 112 ? 13.484 2.742 -19.016 1 90.06 112 ALA A CA 1
ATOM 915 C C . ALA A 1 112 ? 13.875 2.771 -17.531 1 90.06 112 ALA A C 1
ATOM 917 O O . ALA A 1 112 ? 14.938 3.281 -17.188 1 90.06 112 ALA A O 1
ATOM 918 N N . ASN A 1 113 ? 13.062 2.256 -16.719 1 92.69 113 ASN A N 1
ATOM 919 C CA . ASN A 1 113 ? 13.367 2.193 -15.297 1 92.69 113 ASN A CA 1
ATOM 920 C C . ASN A 1 113 ? 14.594 1.325 -15.023 1 92.69 113 ASN A C 1
ATOM 922 O O . ASN A 1 113 ? 15.484 1.721 -14.273 1 92.69 113 ASN A O 1
ATOM 926 N N . VAL A 1 114 ? 14.633 0.191 -15.68 1 93.19 114 VAL A N 1
ATOM 927 C CA . VAL A 1 114 ? 15.695 -0.776 -15.43 1 93.19 114 VAL A CA 1
ATOM 928 C C . VAL A 1 114 ? 17.031 -0.222 -15.922 1 93.19 114 VAL A C 1
ATOM 930 O O . VAL A 1 114 ? 18.047 -0.367 -15.25 1 93.19 114 VAL A O 1
ATOM 933 N N . SER A 1 115 ? 17.016 0.439 -17.031 1 92.88 115 SER A N 1
ATOM 934 C CA . SER A 1 115 ? 18.25 0.984 -17.609 1 92.88 115 SER A CA 1
ATOM 935 C C . SER A 1 115 ? 18.812 2.105 -16.734 1 92.88 115 SER A C 1
ATOM 937 O O . SER A 1 115 ? 20 2.398 -16.797 1 92.88 115 SER A O 1
ATOM 939 N N . ASN A 1 116 ? 17.969 2.688 -15.914 1 93.25 116 ASN A N 1
ATOM 940 C CA . ASN A 1 116 ? 18.375 3.838 -15.117 1 93.25 116 ASN A CA 1
ATOM 941 C C . ASN A 1 116 ? 18.469 3.492 -13.633 1 93.25 116 ASN A C 1
ATOM 943 O O . ASN A 1 116 ? 18.516 4.383 -12.789 1 93.25 116 ASN A O 1
ATOM 947 N N . LEU A 1 117 ? 18.453 2.289 -13.305 1 94.44 117 LEU A N 1
ATOM 948 C CA . LEU A 1 117 ? 18.438 1.887 -11.898 1 94.44 117 LEU A CA 1
ATOM 949 C C . LEU A 1 117 ? 19.625 2.484 -11.156 1 94.44 117 LEU A C 1
ATOM 951 O O . LEU A 1 117 ? 20.766 2.391 -11.617 1 94.44 117 LEU A O 1
ATOM 955 N N . ARG A 1 118 ? 19.297 3.131 -10 1 92.5 118 ARG A N 1
ATOM 956 C CA . ARG A 1 118 ? 20.297 3.75 -9.125 1 92.5 118 ARG A CA 1
ATOM 957 C C . ARG A 1 118 ? 20.094 3.301 -7.68 1 92.5 118 ARG A C 1
ATOM 959 O O . ARG A 1 118 ? 18.969 3.305 -7.168 1 92.5 118 ARG A O 1
ATOM 966 N N . PRO A 1 119 ? 21.234 2.998 -7.105 1 93.25 119 PRO A N 1
ATOM 967 C CA . PRO A 1 119 ? 21.094 2.568 -5.715 1 93.25 119 PRO A CA 1
ATOM 968 C C . PRO A 1 119 ? 20.453 3.629 -4.824 1 93.25 119 PRO A C 1
ATOM 970 O O . PRO A 1 119 ? 20.797 4.809 -4.918 1 93.25 119 PRO A O 1
ATOM 973 N N . GLY A 1 120 ? 19.453 3.211 -4.082 1 93.69 120 GLY A N 1
ATOM 974 C CA . GLY A 1 120 ? 18.844 4.078 -3.096 1 93.69 120 GLY A CA 1
ATOM 975 C C . GLY A 1 120 ? 17.734 4.945 -3.672 1 93.69 120 GLY A C 1
ATOM 976 O O . GLY A 1 120 ? 17.047 5.648 -2.936 1 93.69 120 GLY A O 1
ATOM 977 N N . SER A 1 121 ? 17.531 4.891 -4.984 1 95.19 121 SER A N 1
ATOM 978 C CA . SER A 1 121 ? 16.531 5.742 -5.609 1 95.19 121 SER A CA 1
ATOM 979 C C . SER A 1 121 ? 15.117 5.305 -5.223 1 95.19 121 SER A C 1
ATOM 981 O O . SER A 1 121 ? 14.836 4.109 -5.121 1 95.19 121 SER A O 1
ATOM 983 N N . ARG A 1 122 ? 14.234 6.32 -5.02 1 95.06 122 ARG A N 1
ATOM 984 C CA . ARG A 1 122 ? 12.82 6.098 -4.746 1 95.06 122 ARG A CA 1
ATOM 985 C C . ARG A 1 122 ? 11.984 6.32 -6 1 95.06 122 ARG A C 1
ATOM 987 O O . ARG A 1 122 ? 10.75 6.395 -5.926 1 95.06 122 ARG A O 1
ATOM 994 N N . ARG A 1 123 ? 12.672 6.344 -7.211 1 93.5 123 ARG A N 1
ATOM 995 C CA . ARG A 1 123 ? 12.023 7.023 -8.328 1 93.5 123 ARG A CA 1
ATOM 996 C C . ARG A 1 123 ? 11.719 6.047 -9.461 1 93.5 123 ARG A C 1
ATOM 998 O O . ARG A 1 123 ? 11.164 6.438 -10.492 1 93.5 123 ARG A O 1
ATOM 1005 N N . HIS A 1 124 ? 12.086 4.82 -9.273 1 95.62 124 HIS A N 1
ATOM 1006 C CA . HIS A 1 124 ? 11.859 3.854 -10.344 1 95.62 124 HIS A CA 1
ATOM 1007 C C . HIS A 1 124 ? 10.477 3.225 -10.234 1 95.62 124 HIS A C 1
ATOM 1009 O O . HIS A 1 124 ? 10.352 2.049 -9.883 1 95.62 124 HIS A O 1
ATOM 1015 N N . VAL A 1 125 ? 9.492 4.047 -10.648 1 93.88 125 VAL A N 1
ATOM 1016 C CA . VAL A 1 125 ? 8.086 3.688 -10.547 1 93.88 125 VAL A CA 1
ATOM 1017 C C . VAL A 1 125 ? 7.504 3.473 -11.938 1 93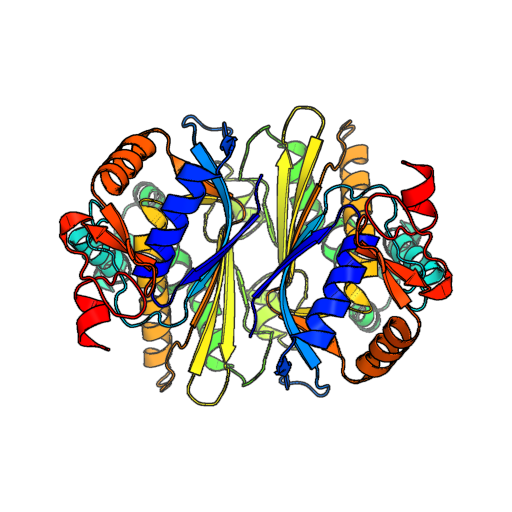.88 125 VAL A C 1
ATOM 1019 O O . VAL A 1 125 ? 7.926 4.121 -12.898 1 93.88 125 VAL A O 1
ATOM 1022 N N . GLY A 1 126 ? 6.641 2.498 -12 1 89.44 126 GLY A N 1
ATOM 1023 C CA . GLY A 1 126 ? 5.809 2.303 -13.18 1 89.44 126 GLY A CA 1
ATOM 1024 C C . GLY A 1 126 ? 4.352 2.033 -12.844 1 89.44 126 GLY A C 1
ATOM 1025 O O . GLY A 1 126 ? 4.051 1.407 -11.82 1 89.44 126 GLY A O 1
ATOM 1026 N N . VAL A 1 127 ? 3.492 2.588 -13.719 1 87.88 127 VAL A N 1
ATOM 1027 C CA . VAL A 1 127 ? 2.064 2.377 -13.516 1 87.88 127 VAL A CA 1
ATOM 1028 C C . VAL A 1 127 ? 1.478 1.616 -14.695 1 87.88 127 VAL A C 1
ATOM 1030 O O . VAL A 1 127 ? 1.88 1.834 -15.844 1 87.88 127 VAL A O 1
ATOM 1033 N N . LEU A 1 128 ? 0.546 0.692 -14.391 1 83.31 128 LEU A N 1
ATOM 1034 C CA . LEU A 1 128 ? -0.138 -0.097 -15.406 1 83.31 128 LEU A CA 1
ATOM 1035 C C . LEU A 1 128 ? -1.553 0.423 -15.641 1 83.31 128 LEU A C 1
ATOM 1037 O O . LEU A 1 128 ? -2.344 -0.209 -16.344 1 83.31 128 LEU A O 1
ATOM 1041 N N . TRP A 1 129 ? -1.817 1.536 -15.117 1 83.81 129 TRP A N 1
ATOM 1042 C CA . TRP A 1 129 ? -3.117 2.193 -15.18 1 83.81 129 TRP A CA 1
ATOM 1043 C C . TRP A 1 129 ? -3.039 3.479 -15.992 1 83.81 129 TRP A C 1
ATOM 1045 O O . TRP A 1 129 ? -2.102 4.266 -15.836 1 83.81 129 TRP A O 1
ATOM 1055 N N . GLU A 1 130 ? -3.969 3.582 -16.875 1 80.31 130 GLU A N 1
ATOM 1056 C CA . GLU A 1 130 ? -4.176 4.828 -17.609 1 80.31 130 GLU A CA 1
ATOM 1057 C C . GLU A 1 130 ? -5.59 5.363 -17.391 1 80.31 130 GLU A C 1
ATOM 1059 O O . GLU A 1 130 ? -6.566 4.746 -17.828 1 80.31 130 GLU A O 1
ATOM 1064 N N . ASN A 1 131 ? -5.641 6.566 -16.812 1 85.38 131 ASN A N 1
ATOM 1065 C CA . ASN A 1 131 ? -6.938 7.121 -16.438 1 85.38 131 ASN A CA 1
ATOM 1066 C C . ASN A 1 131 ? -7.867 7.23 -17.641 1 85.38 131 ASN A C 1
ATOM 1068 O O . ASN A 1 131 ? -9.023 6.801 -17.594 1 85.38 131 ASN A O 1
ATOM 1072 N N . GLU A 1 132 ? -7.375 7.793 -18.734 1 80.62 132 GLU A N 1
ATOM 1073 C CA . GLU A 1 132 ? -8.203 8.078 -19.891 1 80.62 132 GLU A CA 1
ATOM 1074 C C . GLU A 1 132 ? -8.68 6.789 -20.562 1 80.62 132 GLU A C 1
ATOM 1076 O O . GLU A 1 132 ? -9.719 6.773 -21.234 1 80.62 132 GLU A O 1
ATOM 1081 N N . THR A 1 133 ? -7.918 5.781 -20.297 1 78.44 133 THR A N 1
ATOM 1082 C CA . THR A 1 133 ? -8.258 4.512 -20.922 1 78.44 133 THR A CA 1
ATOM 1083 C C . THR A 1 133 ? -9.125 3.662 -20 1 78.44 133 THR A C 1
ATOM 1085 O O . THR A 1 133 ? -10.148 3.127 -20.422 1 78.44 133 THR A O 1
ATOM 1088 N N . HIS A 1 134 ? -8.75 3.619 -18.781 1 83.94 134 HIS A N 1
ATOM 1089 C CA . HIS A 1 134 ? -9.297 2.572 -17.922 1 83.94 134 HIS A CA 1
ATOM 1090 C C . HIS A 1 134 ? -10.531 3.068 -17.172 1 83.94 134 HIS A C 1
ATOM 1092 O O . HIS A 1 134 ? -11.438 2.287 -16.875 1 83.94 134 HIS A O 1
ATOM 1098 N N . ILE A 1 135 ? -10.633 4.328 -16.859 1 88.38 135 ILE A N 1
ATOM 1099 C CA . ILE A 1 135 ? -11.773 4.828 -16.109 1 88.38 135 ILE A CA 1
ATOM 1100 C C . ILE A 1 135 ? -13.047 4.672 -16.938 1 88.38 135 ILE A C 1
ATOM 1102 O O . ILE A 1 135 ? -14.047 4.125 -16.453 1 88.38 135 ILE A O 1
ATOM 1106 N N . PRO A 1 136 ? -12.977 5.02 -18.266 1 83.75 136 PRO A N 1
ATOM 1107 C CA . PRO A 1 136 ? -14.203 4.863 -19.062 1 83.75 136 PRO A CA 1
ATOM 1108 C C . PRO A 1 136 ? -14.562 3.4 -19.297 1 83.75 136 PRO A C 1
ATOM 1110 O O . PRO A 1 136 ? -15.742 3.068 -19.453 1 83.75 136 PRO A O 1
ATOM 1113 N N . LYS A 1 137 ? -13.609 2.508 -19.391 1 78.94 137 LYS A N 1
ATOM 1114 C CA . LYS A 1 137 ? -13.867 1.092 -19.625 1 78.94 137 LYS A CA 1
ATOM 1115 C C . LYS A 1 137 ? -14.539 0.439 -18.422 1 78.94 137 LYS A C 1
ATOM 1117 O O . LYS A 1 137 ? -15.281 -0.529 -18.578 1 78.94 137 LYS A O 1
ATOM 1122 N N . PHE A 1 138 ? -14.312 0.919 -17.297 1 80.44 138 PHE A N 1
ATOM 1123 C CA . PHE A 1 138 ? -14.82 0.607 -15.969 1 80.44 138 PHE A CA 1
ATOM 1124 C C . PHE A 1 138 ? -14.82 -0.897 -15.727 1 80.44 138 PHE A C 1
ATOM 1126 O O . PHE A 1 138 ? -14.195 -1.377 -14.781 1 80.44 138 PHE A O 1
ATOM 1133 N N . GLU A 1 139 ? -15.445 -1.794 -16.672 1 75.81 139 GLU A N 1
ATOM 1134 C CA . GLU A 1 139 ? -15.586 -3.223 -16.406 1 75.81 139 GLU A CA 1
ATOM 1135 C C . GLU A 1 139 ? -14.297 -3.975 -16.719 1 75.81 139 GLU A C 1
ATOM 1137 O O . GLU A 1 139 ? -14.062 -5.066 -16.203 1 75.81 139 GLU A O 1
ATOM 1142 N N . ASP A 1 140 ? -13.375 -3.408 -17.453 1 73.94 140 ASP A N 1
ATOM 1143 C CA . ASP A 1 140 ? -12.156 -4.082 -17.875 1 73.94 140 ASP A CA 1
ATOM 1144 C C . ASP A 1 140 ? -10.914 -3.32 -17.422 1 73.94 140 ASP A C 1
ATOM 1146 O O . ASP A 1 140 ? -10.039 -3.008 -18.219 1 73.94 140 ASP A O 1
ATOM 1150 N N . GLN A 1 141 ? -10.93 -3.078 -16.156 1 82.69 141 GLN A N 1
ATOM 1151 C CA . GLN A 1 141 ? -9.789 -2.355 -15.609 1 82.69 141 GLN A CA 1
ATOM 1152 C C . GLN A 1 141 ? -8.758 -3.318 -15.023 1 82.69 141 GLN A C 1
ATOM 1154 O O . GLN A 1 141 ? -9.117 -4.383 -14.516 1 82.69 141 GLN A O 1
ATOM 1159 N N . PRO A 1 142 ? -7.465 -3.023 -15.164 1 82.62 142 PRO A N 1
ATOM 1160 C CA . PRO A 1 142 ? -6.453 -3.881 -14.547 1 82.62 142 PRO A CA 1
ATOM 1161 C C . PRO A 1 142 ? -6.508 -3.861 -13.023 1 82.62 142 PRO A C 1
ATOM 1163 O O . PRO A 1 142 ? -6.812 -2.826 -12.422 1 82.62 142 PRO A O 1
ATOM 1166 N N . CYS A 1 143 ? -6.16 -5.023 -12.461 1 90.25 143 CYS A N 1
ATOM 1167 C CA . CYS A 1 143 ? -6.094 -5.117 -11.008 1 90.25 143 CYS A CA 1
ATOM 1168 C C . CYS A 1 143 ? -4.746 -4.621 -10.492 1 90.25 143 CYS A C 1
ATOM 1170 O O . CYS A 1 143 ? -4.676 -4.016 -9.422 1 90.25 143 CYS A O 1
ATOM 1172 N N . TRP A 1 144 ? -3.711 -4.953 -11.266 1 90.25 144 TRP A N 1
ATOM 1173 C CA . TRP A 1 144 ? -2.373 -4.477 -10.938 1 90.25 144 TRP A CA 1
ATOM 1174 C C . TRP A 1 144 ? -2.189 -3.025 -11.359 1 90.25 144 TRP A C 1
ATOM 1176 O O . TRP A 1 144 ? -2.215 -2.713 -12.555 1 90.25 144 TRP A O 1
ATOM 1186 N N . ILE A 1 145 ? -1.906 -2.098 -10.383 1 91.12 145 ILE A N 1
ATOM 1187 C CA . ILE A 1 145 ? -1.959 -0.666 -10.656 1 91.12 145 ILE A CA 1
ATOM 1188 C C . ILE A 1 145 ? -0.545 -0.128 -10.867 1 91.12 145 ILE A C 1
ATOM 1190 O O . ILE A 1 145 ? -0.301 0.654 -11.789 1 91.12 145 ILE A O 1
ATOM 1194 N N . ALA A 1 146 ? 0.382 -0.521 -10.023 1 92.19 146 ALA A N 1
ATOM 1195 C CA . ALA A 1 146 ? 1.691 0.125 -10.055 1 92.19 146 ALA A CA 1
ATOM 1196 C C . ALA A 1 146 ? 2.768 -0.786 -9.469 1 92.19 146 ALA A C 1
ATOM 1198 O O . ALA A 1 146 ? 2.457 -1.742 -8.75 1 92.19 146 ALA A O 1
ATOM 1199 N N . TYR A 1 147 ? 4.012 -0.47 -9.844 1 93.5 147 TYR A N 1
ATOM 1200 C CA . TYR A 1 147 ? 5.18 -1.104 -9.242 1 93.5 147 TYR A CA 1
ATOM 1201 C C . TYR A 1 147 ? 6.285 -0.084 -8.992 1 93.5 147 TYR A C 1
ATOM 1203 O O . TYR A 1 147 ? 6.262 1.017 -9.547 1 93.5 147 TYR A O 1
ATOM 1211 N N . LYS A 1 148 ? 7.207 -0.431 -8.141 1 97.25 148 LYS A N 1
ATOM 1212 C CA . LYS A 1 148 ? 8.453 0.296 -7.922 1 97.25 148 LYS A CA 1
ATOM 1213 C C . LYS A 1 148 ? 9.63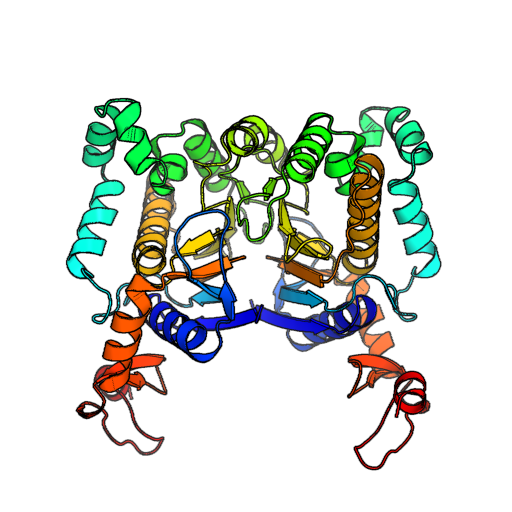3 -0.663 -7.766 1 97.25 148 LYS A C 1
ATOM 1215 O O . LYS A 1 148 ? 9.5 -1.71 -7.125 1 97.25 148 LYS A O 1
ATOM 1220 N N . LEU A 1 149 ? 10.695 -0.317 -8.391 1 96.81 149 LEU A N 1
ATOM 1221 C CA . LEU A 1 149 ? 11.961 -1.012 -8.203 1 96.81 149 LEU A CA 1
ATOM 1222 C C . LEU A 1 149 ? 12.906 -0.194 -7.328 1 96.81 149 LEU A C 1
ATOM 1224 O O . LEU A 1 149 ? 13.094 1.004 -7.559 1 96.81 149 LEU A O 1
ATOM 1228 N N . GLU A 1 150 ? 13.43 -0.849 -6.367 1 97.88 150 GLU A N 1
ATOM 1229 C CA . GLU A 1 150 ? 14.438 -0.208 -5.531 1 97.88 150 GLU A CA 1
ATOM 1230 C C . GLU A 1 150 ? 15.742 -1.005 -5.531 1 97.88 150 GLU A C 1
ATOM 1232 O O . GLU A 1 150 ? 15.781 -2.131 -5.031 1 97.88 150 GLU A O 1
ATOM 1237 N N . LEU A 1 151 ? 16.703 -0.424 -6.09 1 97.31 151 LEU A N 1
ATOM 1238 C CA . LEU A 1 151 ? 18.031 -1.027 -5.984 1 97.31 151 LEU A CA 1
ATOM 1239 C C . LEU A 1 151 ? 18.625 -0.8 -4.598 1 97.31 151 LEU A C 1
ATOM 1241 O O . LEU A 1 151 ? 18.953 0.333 -4.234 1 97.31 151 LEU A O 1
ATOM 1245 N N . LEU A 1 152 ? 18.75 -1.832 -3.873 1 96.06 152 LEU A N 1
ATOM 1246 C CA . LEU A 1 152 ? 19.188 -1.752 -2.482 1 96.06 152 LEU A CA 1
ATOM 1247 C C . LEU A 1 152 ? 20.688 -1.543 -2.391 1 96.06 152 LEU A C 1
ATOM 1249 O O . LEU A 1 152 ? 21.172 -0.843 -1.497 1 96.06 152 LEU A O 1
ATOM 1253 N N . ASN A 1 153 ? 21.359 -2.197 -3.213 1 93.31 153 ASN A N 1
ATOM 1254 C CA . ASN A 1 153 ? 22.797 -2.115 -3.443 1 93.31 153 ASN A CA 1
ATOM 1255 C C . ASN A 1 153 ? 23.156 -2.477 -4.883 1 93.31 153 ASN A C 1
ATOM 1257 O O . ASN A 1 153 ? 22.344 -2.33 -5.785 1 93.31 153 ASN A O 1
ATOM 1261 N N . ASP A 1 154 ? 24.359 -3.008 -5.086 1 91.5 154 ASP A N 1
ATOM 1262 C CA . ASP A 1 154 ? 24.812 -3.195 -6.461 1 91.5 154 ASP A CA 1
ATOM 1263 C C . ASP A 1 154 ? 24.234 -4.477 -7.059 1 91.5 154 ASP A C 1
ATOM 1265 O O . ASP A 1 154 ? 24.266 -4.672 -8.281 1 91.5 154 ASP A O 1
ATOM 1269 N N . THR A 1 155 ? 23.578 -5.316 -6.238 1 94.62 155 THR A N 1
ATOM 1270 C CA . THR A 1 155 ? 23.234 -6.617 -6.793 1 94.62 155 THR A CA 1
ATOM 1271 C C . THR A 1 155 ? 21.828 -7.031 -6.34 1 94.62 155 THR A C 1
ATOM 1273 O O . THR A 1 155 ? 21.375 -8.125 -6.672 1 94.62 155 THR A O 1
ATOM 1276 N N . GLN A 1 156 ? 21.25 -6.203 -5.582 1 96.75 156 GLN A N 1
ATOM 1277 C CA . GLN A 1 156 ? 19.953 -6.617 -5.027 1 96.75 156 GLN A CA 1
ATOM 1278 C C . GLN A 1 156 ? 18.891 -5.559 -5.273 1 96.75 156 GLN A C 1
ATOM 1280 O O . GLN A 1 156 ? 19.141 -4.363 -5.113 1 96.75 156 GLN A O 1
ATOM 1285 N N . VAL A 1 157 ? 17.734 -6.062 -5.672 1 97.88 157 VAL A N 1
ATOM 1286 C CA . VAL A 1 157 ? 16.609 -5.18 -5.91 1 97.88 157 VAL A CA 1
ATOM 1287 C C . VAL A 1 157 ? 15.414 -5.633 -5.07 1 97.88 157 VAL A C 1
ATOM 1289 O O . VAL A 1 157 ? 15.25 -6.824 -4.805 1 97.88 157 VAL A O 1
ATOM 1292 N N . ARG A 1 158 ? 14.68 -4.723 -4.586 1 98.25 158 ARG A N 1
ATOM 1293 C CA . ARG A 1 158 ? 13.367 -4.969 -4.004 1 98.25 158 ARG A CA 1
ATOM 1294 C C . ARG A 1 158 ? 12.258 -4.465 -4.922 1 98.25 158 ARG A C 1
ATOM 1296 O O . ARG A 1 158 ? 12.383 -3.396 -5.523 1 98.25 158 ARG A O 1
ATOM 1303 N N . ILE A 1 159 ? 11.164 -5.227 -4.973 1 97.75 159 ILE A N 1
ATOM 1304 C CA . ILE A 1 159 ? 10.023 -4.855 -5.805 1 97.75 159 ILE A CA 1
ATOM 1305 C C . ILE A 1 159 ? 8.844 -4.461 -4.918 1 97.75 159 ILE A C 1
ATOM 1307 O O . ILE A 1 159 ? 8.57 -5.117 -3.91 1 97.75 159 ILE A O 1
ATOM 1311 N N . TYR A 1 160 ? 8.188 -3.396 -5.25 1 98.56 160 TYR A N 1
ATOM 1312 C CA . TYR A 1 160 ? 6.934 -2.967 -4.633 1 98.56 160 TYR A CA 1
ATOM 1313 C C . TYR A 1 160 ? 5.773 -3.082 -5.609 1 98.56 160 TYR A C 1
ATOM 1315 O O . TYR A 1 160 ? 5.914 -2.764 -6.793 1 98.56 160 TYR A O 1
ATOM 1323 N N . LEU A 1 161 ? 4.633 -3.549 -5.098 1 97 161 LEU A N 1
ATOM 1324 C CA . LEU A 1 161 ? 3.459 -3.713 -5.949 1 97 161 LEU A CA 1
ATOM 1325 C C . LEU A 1 161 ? 2.223 -3.107 -5.297 1 97 161 LEU A C 1
ATOM 1327 O O . LEU A 1 161 ? 2.098 -3.115 -4.07 1 97 161 LEU A O 1
ATOM 1331 N N . LEU A 1 162 ? 1.322 -2.637 -6.137 1 97.62 162 LEU A N 1
ATOM 1332 C CA . LEU A 1 162 ? -0.006 -2.225 -5.695 1 97.62 162 LEU A CA 1
ATOM 1333 C C . LEU A 1 162 ? -1.088 -2.873 -6.551 1 97.62 162 LEU A C 1
ATOM 1335 O O . LEU A 1 162 ? -1.077 -2.742 -7.777 1 97.62 162 LEU A O 1
ATOM 1339 N N . TYR A 1 163 ? -1.998 -3.527 -5.914 1 96.62 163 TYR A N 1
ATOM 1340 C CA . TYR A 1 163 ? -3.213 -4.043 -6.535 1 96.62 163 TYR A CA 1
ATOM 1341 C C . TYR A 1 163 ? -4.445 -3.334 -5.992 1 96.62 163 TYR A C 1
ATOM 1343 O O . TYR A 1 163 ? -4.57 -3.129 -4.785 1 96.62 163 TYR A O 1
ATOM 1351 N N . ARG A 1 164 ? -5.352 -2.955 -6.879 1 95.69 164 ARG A N 1
ATOM 1352 C CA . ARG A 1 164 ? -6.609 -2.369 -6.422 1 95.69 164 ARG A CA 1
ATOM 1353 C C . ARG A 1 164 ? -7.57 -3.447 -5.934 1 95.69 164 ARG A C 1
ATOM 1355 O O . ARG A 1 164 ? -8.352 -3.221 -5.008 1 95.69 164 ARG A O 1
ATOM 1362 N N . SER A 1 165 ? -7.691 -4.531 -6.617 1 95.25 165 SER A N 1
ATOM 1363 C CA . SER A 1 165 ? -8.531 -5.707 -6.391 1 95.25 165 SER A CA 1
ATOM 1364 C C . SER A 1 165 ? -7.754 -6.996 -6.652 1 95.25 165 SER A C 1
ATOM 1366 O O . SER A 1 165 ? -7.379 -7.281 -7.789 1 95.25 165 SER A O 1
ATOM 1368 N N . TRP A 1 166 ? -7.609 -7.789 -5.605 1 95.56 166 TRP A N 1
ATOM 1369 C CA . TRP A 1 166 ? -6.656 -8.883 -5.723 1 95.56 166 TRP A CA 1
ATOM 1370 C C . TRP A 1 166 ? -7.246 -10.188 -5.188 1 95.56 166 TRP A C 1
ATOM 1372 O O . TRP A 1 166 ? -7.512 -10.305 -3.986 1 95.56 166 TRP A O 1
ATOM 1382 N N . ASP A 1 167 ? -7.398 -11.141 -6.113 1 93 167 ASP A N 1
ATOM 1383 C CA . ASP A 1 167 ? -7.797 -12.484 -5.711 1 93 167 ASP A CA 1
ATOM 1384 C C . ASP A 1 167 ? -6.664 -13.195 -4.973 1 93 167 ASP A C 1
ATOM 1386 O O . ASP A 1 167 ? -5.668 -13.586 -5.582 1 93 167 ASP A O 1
ATOM 1390 N N . ALA A 1 168 ? -6.93 -13.398 -3.684 1 95.81 168 ALA A N 1
ATOM 1391 C CA . ALA A 1 168 ? -5.887 -13.953 -2.83 1 95.81 168 ALA A CA 1
ATOM 1392 C C . ALA A 1 168 ? -5.754 -15.461 -3.039 1 95.81 168 ALA A C 1
ATOM 1394 O O . ALA A 1 168 ? -4.66 -16.016 -2.908 1 95.81 168 ALA A O 1
ATOM 1395 N N . PHE A 1 169 ? -6.816 -16.109 -3.342 1 93.56 169 PHE A N 1
ATOM 1396 C CA . PHE A 1 169 ? -6.809 -17.562 -3.357 1 93.56 169 PHE A CA 1
ATOM 1397 C C . PHE A 1 169 ? -6.184 -18.094 -4.645 1 93.56 169 PHE A C 1
ATOM 1399 O O . PHE A 1 169 ? -5.238 -18.875 -4.602 1 93.56 169 PHE A O 1
ATOM 1406 N N . GLY A 1 170 ? -6.652 -17.594 -5.703 1 85.88 170 GLY A N 1
ATOM 1407 C CA . GLY A 1 170 ? -6.148 -18.078 -6.98 1 85.88 170 GLY A CA 1
ATOM 1408 C C . GLY A 1 170 ? -5.184 -17.125 -7.648 1 85.88 170 GLY A C 1
ATOM 1409 O O . GLY A 1 170 ? -4.164 -17.531 -8.203 1 85.88 170 GLY A O 1
ATOM 1410 N N . GLY A 1 171 ? -5.434 -15.875 -7.594 1 86.12 171 GLY A N 1
ATOM 1411 C CA . GLY A 1 171 ? -4.656 -14.859 -8.297 1 86.12 171 GLY A CA 1
ATOM 1412 C C . GLY A 1 171 ? -3.275 -14.656 -7.707 1 86.12 171 GLY A C 1
ATOM 1413 O O . GLY A 1 171 ? -2.275 -14.703 -8.422 1 86.12 171 GLY A O 1
ATOM 1414 N N . PHE A 1 172 ? -3.193 -14.539 -6.406 1 90.88 172 PHE A N 1
ATOM 1415 C CA . PHE A 1 172 ? -1.958 -14.195 -5.707 1 90.88 172 PHE A CA 1
ATOM 1416 C C . PHE A 1 172 ? -0.867 -15.219 -6.008 1 90.88 172 PHE A C 1
ATOM 1418 O O . PHE A 1 172 ? 0.232 -14.852 -6.43 1 90.88 172 PHE A O 1
ATOM 1425 N N . PRO A 1 173 ? -1.136 -16.484 -5.812 1 88.5 173 PRO A N 1
ATOM 1426 C CA . PRO A 1 173 ? -0.057 -17.453 -6 1 88.5 173 PRO A CA 1
ATOM 1427 C C . PRO A 1 173 ? 0.384 -17.578 -7.457 1 88.5 173 PRO A C 1
ATOM 1429 O O . PRO A 1 173 ? 1.479 -18.062 -7.738 1 88.5 173 PRO A O 1
ATOM 1432 N N . ALA A 1 174 ? -0.401 -17.109 -8.305 1 81.75 174 ALA A N 1
ATOM 1433 C CA . ALA A 1 174 ? -0.027 -17.094 -9.719 1 81.75 174 ALA A CA 1
ATOM 1434 C C . ALA A 1 174 ? 0.675 -15.789 -10.078 1 81.75 174 ALA A C 1
ATOM 1436 O O . ALA A 1 174 ? 1.648 -15.781 -10.836 1 81.75 174 ALA A O 1
ATOM 1437 N N . ASN A 1 175 ? 0.25 -14.711 -9.547 1 85.25 175 ASN A N 1
ATOM 1438 C CA . ASN A 1 175 ? 0.706 -13.375 -9.922 1 85.25 175 ASN A CA 1
ATOM 1439 C C . ASN A 1 175 ? 2.145 -13.125 -9.477 1 85.25 175 ASN A C 1
ATOM 1441 O O . ASN A 1 175 ? 2.977 -12.688 -10.273 1 85.25 175 ASN A O 1
ATOM 1445 N N . ILE A 1 176 ? 2.453 -13.445 -8.258 1 90.19 176 ILE A N 1
ATOM 1446 C CA . ILE A 1 176 ? 3.723 -13.016 -7.684 1 90.19 176 ILE A CA 1
ATOM 1447 C C . ILE A 1 176 ? 4.871 -13.758 -8.359 1 90.19 176 ILE A C 1
ATOM 1449 O O . ILE A 1 176 ? 5.832 -13.141 -8.82 1 90.19 176 ILE A O 1
ATOM 1453 N N . PRO A 1 177 ? 4.758 -15.102 -8.523 1 84.69 177 PRO A N 1
ATOM 1454 C CA . PRO A 1 177 ? 5.84 -15.766 -9.25 1 84.69 177 PRO A CA 1
ATOM 1455 C C . PRO A 1 177 ? 6.004 -15.242 -10.672 1 84.69 177 PRO A C 1
ATOM 1457 O O . PRO A 1 177 ? 7.129 -15.078 -11.148 1 84.69 177 PRO A O 1
ATOM 1460 N N . ALA A 1 178 ? 4.926 -14.969 -11.281 1 80.56 178 ALA A N 1
ATOM 1461 C CA . ALA A 1 178 ? 4.984 -14.469 -12.656 1 80.56 178 ALA A CA 1
ATOM 1462 C C . ALA A 1 178 ? 5.656 -13.102 -12.711 1 80.56 178 ALA A C 1
ATOM 1464 O O . ALA A 1 178 ? 6.469 -12.836 -13.602 1 80.56 178 ALA A O 1
ATOM 1465 N N . ILE A 1 179 ? 5.34 -12.266 -11.844 1 86.19 179 ILE A N 1
ATOM 1466 C CA . ILE A 1 179 ? 5.91 -10.922 -11.789 1 86.19 179 ILE A CA 1
ATOM 1467 C C . ILE A 1 179 ? 7.41 -11.008 -11.516 1 86.19 179 ILE A C 1
ATOM 1469 O O . ILE A 1 179 ? 8.203 -10.32 -12.156 1 86.19 179 ILE A O 1
ATOM 1473 N N . VAL A 1 180 ? 7.777 -11.883 -10.633 1 87.88 180 VAL A N 1
ATOM 1474 C CA . VAL A 1 180 ? 9.188 -12.078 -10.297 1 87.88 180 VAL A CA 1
ATOM 1475 C C . VAL A 1 180 ? 9.953 -12.547 -11.531 1 87.88 180 VAL A C 1
ATOM 1477 O O . VAL A 1 180 ? 10.984 -11.969 -11.883 1 87.88 180 VAL A O 1
ATOM 1480 N N . GLU A 1 181 ? 9.375 -13.5 -12.164 1 82.56 181 GLU A N 1
ATOM 1481 C CA . GLU A 1 181 ? 10.039 -14.016 -13.352 1 82.56 181 GLU A CA 1
ATOM 1482 C C . GLU A 1 181 ? 10.086 -12.961 -14.461 1 82.56 181 GLU A C 1
ATOM 1484 O O . GLU A 1 181 ? 11.055 -12.891 -15.219 1 82.56 181 GLU A O 1
ATOM 1489 N N . GLY A 1 182 ? 9.047 -12.242 -14.57 1 81.69 182 GLY A N 1
ATOM 1490 C CA . GLY A 1 182 ? 9.016 -11.172 -15.555 1 81.69 182 GLY A CA 1
ATOM 1491 C C . GLY A 1 182 ? 10.125 -10.156 -15.352 1 81.69 182 GLY A C 1
ATOM 1492 O O . GLY A 1 182 ? 10.82 -9.789 -16.297 1 81.69 182 GLY A O 1
ATOM 1493 N N . PHE A 1 183 ? 10.344 -9.711 -14.164 1 88.44 183 PHE A N 1
ATOM 1494 C CA . PHE A 1 183 ? 11.391 -8.734 -13.891 1 88.44 183 PHE A CA 1
ATOM 1495 C C . PHE A 1 183 ? 12.766 -9.352 -14.078 1 88.44 183 PHE A C 1
ATOM 1497 O O . PHE A 1 183 ? 13.68 -8.695 -14.602 1 88.44 183 PHE A O 1
ATOM 1504 N N . LYS A 1 184 ? 12.922 -10.625 -13.711 1 87.06 184 LYS A N 1
ATOM 1505 C CA . LYS A 1 184 ? 14.203 -11.297 -13.938 1 87.06 184 LYS A CA 1
ATOM 1506 C C . LYS A 1 184 ? 14.57 -11.312 -15.414 1 87.06 184 LYS A C 1
ATOM 1508 O O . LYS A 1 184 ? 15.727 -11.102 -15.773 1 87.06 184 LYS A O 1
ATOM 1513 N N . LYS A 1 185 ? 13.617 -11.578 -16.172 1 82.62 185 LYS A N 1
ATOM 1514 C CA . LYS A 1 185 ? 13.844 -11.594 -17.609 1 82.62 185 LYS A CA 1
ATOM 1515 C C . LYS A 1 185 ? 14.336 -10.234 -18.094 1 82.62 185 LYS A C 1
ATOM 1517 O O . LYS A 1 185 ? 15.281 -10.156 -18.891 1 82.62 185 LYS A O 1
ATOM 1522 N N . VAL A 1 186 ? 13.695 -9.188 -17.672 1 85.75 186 VAL A N 1
ATOM 1523 C CA . VAL A 1 186 ? 14.078 -7.84 -18.094 1 85.75 186 VAL A CA 1
ATOM 1524 C C . VAL A 1 186 ? 15.492 -7.539 -17.609 1 85.75 186 VAL A C 1
ATOM 1526 O O . VAL A 1 186 ? 16.297 -6.953 -18.344 1 85.75 186 VAL A O 1
ATOM 1529 N N . PHE A 1 187 ? 15.844 -7.957 -16.391 1 90.75 187 PHE A N 1
ATOM 1530 C CA . PHE A 1 187 ? 17.188 -7.746 -15.867 1 90.75 187 PHE A CA 1
ATOM 1531 C C . PHE A 1 187 ? 18.219 -8.453 -16.734 1 90.75 187 PHE A C 1
ATOM 1533 O O . PHE A 1 187 ? 19.266 -7.883 -17.047 1 90.75 187 PHE A O 1
ATOM 1540 N N . LYS A 1 188 ? 17.891 -9.625 -17.109 1 87.81 188 LYS A N 1
ATOM 1541 C CA . LYS A 1 188 ? 18.797 -10.398 -17.953 1 87.81 188 LYS A CA 1
ATOM 1542 C C . LYS A 1 188 ? 18.969 -9.734 -19.312 1 87.81 188 LYS A C 1
ATOM 1544 O O . LYS A 1 188 ? 20.094 -9.672 -19.828 1 87.81 188 LYS A O 1
ATOM 1549 N N . GLU A 1 189 ? 17.906 -9.281 -19.828 1 84.25 189 GLU A N 1
ATOM 1550 C CA . GLU A 1 189 ? 17.953 -8.617 -21.141 1 84.25 189 GLU A CA 1
ATOM 1551 C C . GLU A 1 189 ? 18.859 -7.387 -21.094 1 84.25 189 GLU A C 1
ATOM 1553 O O . GLU A 1 189 ? 19.438 -7 -22.109 1 84.25 189 GLU A O 1
ATOM 1558 N N . HIS A 1 190 ? 19 -6.789 -19.969 1 91.56 190 HIS A N 1
ATOM 1559 C CA . HIS A 1 190 ? 19.844 -5.613 -19.797 1 91.56 190 HIS A CA 1
ATOM 1560 C C . HIS A 1 190 ? 21.219 -5.996 -19.266 1 91.56 190 HIS A C 1
ATOM 1562 O O . HIS A 1 190 ? 22 -5.125 -18.875 1 91.56 190 HIS A O 1
ATOM 1568 N N . GLU A 1 191 ? 21.453 -7.316 -19.125 1 93.56 191 GLU A N 1
ATOM 1569 C CA . GLU A 1 191 ? 22.734 -7.867 -18.672 1 93.56 191 GLU A CA 1
ATOM 1570 C C . GLU A 1 191 ? 23.062 -7.391 -17.266 1 93.56 191 GLU A C 1
ATOM 1572 O O . GLU A 1 191 ? 24.219 -7.039 -16.969 1 93.56 191 GLU A O 1
ATOM 1577 N N . LEU A 1 192 ? 22.016 -7.238 -16.547 1 92.94 192 LEU A N 1
ATOM 1578 C CA . LEU A 1 192 ? 22.203 -6.891 -15.148 1 92.94 192 LEU A CA 1
ATOM 1579 C C . LEU A 1 192 ? 22.281 -8.148 -14.281 1 92.94 192 LEU A C 1
ATOM 1581 O O . LEU A 1 192 ? 21.422 -9.031 -14.391 1 92.94 192 LEU A O 1
ATOM 1585 N N . ASP A 1 193 ? 23.297 -8.203 -13.531 1 92 193 ASP A N 1
ATOM 1586 C CA . ASP A 1 193 ? 23.438 -9.297 -12.578 1 92 193 ASP A CA 1
ATOM 1587 C C . ASP A 1 193 ? 22.828 -8.922 -11.227 1 92 193 ASP A C 1
ATOM 1589 O O . ASP A 1 193 ? 23.547 -8.766 -10.234 1 92 193 ASP A O 1
ATOM 1593 N N . ILE A 1 194 ? 21.594 -8.773 -11.219 1 94.69 194 ILE A N 1
ATOM 1594 C CA . ILE A 1 194 ? 20.891 -8.352 -10 1 94.69 194 ILE A CA 1
ATOM 1595 C C . ILE A 1 194 ? 19.875 -9.422 -9.602 1 94.69 194 ILE A C 1
ATOM 1597 O O . ILE A 1 194 ? 19.312 -10.109 -10.453 1 94.69 194 ILE A O 1
ATOM 1601 N N . GLU A 1 195 ? 19.734 -9.602 -8.344 1 95.94 195 GLU A N 1
ATOM 1602 C CA . GLU A 1 195 ? 18.781 -10.539 -7.754 1 95.94 195 GLU A CA 1
ATOM 1603 C C . GLU A 1 195 ? 17.641 -9.805 -7.074 1 95.94 195 GLU A C 1
ATOM 1605 O O . GLU A 1 195 ? 17.844 -8.773 -6.426 1 95.94 195 GLU A O 1
ATOM 1610 N N . ILE A 1 196 ? 16.484 -10.336 -7.293 1 97.38 196 ILE A N 1
ATOM 1611 C CA . ILE A 1 196 ? 15.359 -9.82 -6.527 1 97.38 196 ILE A CA 1
ATOM 1612 C C . ILE A 1 196 ? 15.414 -10.344 -5.098 1 97.38 196 ILE A C 1
ATOM 1614 O O . ILE A 1 196 ? 15.219 -11.539 -4.863 1 97.38 196 ILE A O 1
ATOM 1618 N N . GLU A 1 197 ? 15.625 -9.5 -4.176 1 96.31 197 GLU A N 1
ATOM 1619 C CA . GLU A 1 197 ? 15.875 -9.867 -2.785 1 96.31 197 GLU A CA 1
ATOM 1620 C C . GLU A 1 197 ? 14.57 -10 -2.006 1 96.31 197 GLU A C 1
ATOM 1622 O O . GLU A 1 197 ? 14.43 -10.898 -1.166 1 96.31 197 GLU A O 1
ATOM 1627 N N . SER A 1 198 ? 13.664 -9.156 -2.258 1 97.81 198 SER A N 1
ATOM 1628 C CA . SER A 1 198 ? 12.422 -9.117 -1.492 1 97.81 198 SER A CA 1
ATOM 1629 C C . SER A 1 198 ? 11.32 -8.391 -2.262 1 97.81 198 SER A C 1
ATOM 1631 O O . SER A 1 198 ? 11.578 -7.805 -3.316 1 97.81 198 SER A O 1
ATOM 1633 N N . LEU A 1 199 ? 10.156 -8.57 -1.782 1 98.56 199 LEU A N 1
ATOM 1634 C CA . LEU A 1 199 ? 8.984 -7.977 -2.42 1 98.56 199 LEU A CA 1
ATOM 1635 C C . LEU A 1 199 ? 7.965 -7.527 -1.375 1 98.56 199 LEU A C 1
ATOM 1637 O O . LEU A 1 199 ? 7.703 -8.25 -0.409 1 98.56 199 LEU A O 1
ATOM 1641 N N . ILE A 1 200 ? 7.457 -6.293 -1.474 1 98.88 200 ILE A N 1
ATOM 1642 C CA . ILE A 1 200 ? 6.363 -5.789 -0.647 1 98.88 200 ILE A CA 1
ATOM 1643 C C . ILE A 1 200 ? 5.164 -5.449 -1.528 1 98.88 200 ILE A C 1
ATOM 1645 O O . ILE A 1 200 ? 5.266 -4.617 -2.432 1 98.88 200 ILE A O 1
ATOM 1649 N N . ALA A 1 201 ? 4.105 -6.094 -1.289 1 98.69 201 ALA A N 1
ATOM 1650 C CA . ALA A 1 201 ? 2.9 -5.871 -2.086 1 98.69 201 ALA A CA 1
ATOM 1651 C C . ALA A 1 201 ? 1.762 -5.336 -1.221 1 98.69 201 ALA A C 1
ATOM 1653 O O . ALA A 1 201 ? 1.604 -5.746 -0.068 1 98.69 201 ALA A O 1
ATOM 1654 N N . THR A 1 202 ? 1.023 -4.445 -1.798 1 98.81 202 THR A N 1
ATOM 1655 C CA . THR A 1 202 ? -0.183 -3.928 -1.163 1 98.81 202 THR A CA 1
ATOM 1656 C C . THR A 1 202 ? -1.416 -4.242 -2.006 1 98.81 202 THR A C 1
ATOM 1658 O O . THR A 1 202 ? -1.426 -4.004 -3.215 1 98.81 202 THR A O 1
ATOM 1661 N N . GLY A 1 203 ? -2.363 -4.84 -1.367 1 98.62 203 GLY A N 1
ATOM 1662 C CA . GLY A 1 203 ? -3.697 -4.945 -1.938 1 98.62 203 GLY A CA 1
ATOM 1663 C C . GLY A 1 203 ? -4.719 -4.066 -1.244 1 98.62 203 GLY A C 1
ATOM 1664 O O . GLY A 1 203 ? -5.004 -4.254 -0.059 1 98.62 203 GLY A O 1
ATOM 1665 N N . TRP A 1 204 ? -5.234 -3.098 -2.014 1 98.69 204 TRP A N 1
ATOM 1666 C CA . TRP A 1 204 ? -6.262 -2.24 -1.431 1 98.69 204 TRP A CA 1
ATOM 1667 C C . TRP A 1 204 ? -7.496 -3.053 -1.046 1 98.69 204 TRP A C 1
ATOM 1669 O O . TRP A 1 204 ? -8.062 -2.859 0.033 1 98.69 204 TRP A O 1
ATOM 1679 N N . ASP A 1 205 ? -7.883 -3.922 -1.891 1 97.94 205 ASP A N 1
ATOM 1680 C CA . ASP A 1 205 ? -8.906 -4.934 -1.647 1 97.94 205 ASP A CA 1
ATOM 1681 C C . ASP A 1 205 ? -8.391 -6.328 -1.999 1 97.94 205 ASP A C 1
ATOM 1683 O O . ASP A 1 205 ? -8.375 -6.715 -3.17 1 97.94 205 ASP A O 1
ATOM 1687 N N . THR A 1 206 ? -7.934 -7.035 -1.026 1 98.31 206 THR A N 1
ATOM 1688 C CA . THR A 1 206 ? -7.5 -8.422 -1.176 1 98.31 206 THR A CA 1
ATOM 1689 C C . THR A 1 206 ? -8.578 -9.383 -0.684 1 98.31 206 THR A C 1
ATOM 1691 O O . THR A 1 206 ? -9.039 -9.273 0.455 1 98.31 206 THR A O 1
ATOM 1694 N N . HIS A 1 207 ? -8.969 -10.297 -1.589 1 98.12 207 HIS A N 1
ATOM 1695 C CA . HIS A 1 207 ? -10.203 -10.992 -1.228 1 98.12 207 HIS A CA 1
ATOM 1696 C C . HIS A 1 207 ? -10.141 -12.461 -1.645 1 98.12 207 HIS A C 1
ATOM 1698 O O . HIS A 1 207 ? -9.273 -12.859 -2.424 1 98.12 207 HIS A O 1
ATOM 1704 N N . ILE A 1 208 ? -10.953 -13.18 -1.024 1 97 208 ILE A N 1
ATOM 1705 C CA . ILE A 1 208 ? -11.32 -14.523 -1.438 1 97 208 ILE A CA 1
ATOM 1706 C C . ILE A 1 208 ? -12.797 -14.562 -1.839 1 97 208 ILE A C 1
ATOM 1708 O O . ILE A 1 208 ? -13.656 -14.078 -1.102 1 97 208 ILE A O 1
ATOM 1712 N N . TYR A 1 209 ? -13.023 -15.07 -3.01 1 94.38 209 TYR A N 1
ATOM 1713 C CA . TYR A 1 209 ? -14.406 -15.203 -3.471 1 94.38 209 TYR A CA 1
ATOM 1714 C C . TYR A 1 209 ? -15.172 -16.203 -2.621 1 94.38 209 TYR A C 1
ATOM 1716 O O . TYR A 1 209 ? -14.602 -17.203 -2.158 1 94.38 209 TYR A O 1
ATOM 1724 N N . ASP A 1 210 ? -16.484 -15.953 -2.547 1 94.25 210 ASP A N 1
ATOM 1725 C CA . ASP A 1 210 ? -17.328 -16.844 -1.754 1 94.25 210 ASP A CA 1
ATOM 1726 C C . ASP A 1 210 ? -17.234 -18.281 -2.252 1 94.25 210 ASP A C 1
ATOM 1728 O O . ASP A 1 210 ? -17.25 -19.219 -1.454 1 94.25 210 ASP A O 1
ATOM 1732 N N . THR A 1 211 ? -17.094 -18.453 -3.492 1 90.62 211 THR A N 1
ATOM 1733 C CA . THR A 1 211 ? -17.031 -19.766 -4.109 1 90.62 211 THR A CA 1
ATOM 1734 C C . THR A 1 211 ? -15.766 -20.5 -3.697 1 90.62 211 THR A C 1
ATOM 1736 O O . THR A 1 211 ? -15.688 -21.719 -3.785 1 90.62 211 THR A O 1
ATOM 1739 N N . ASP A 1 212 ? -14.773 -19.75 -3.268 1 93.06 212 ASP A N 1
ATOM 1740 C CA . ASP A 1 212 ? -13.484 -20.344 -2.934 1 93.06 212 ASP A CA 1
ATOM 1741 C C . ASP A 1 212 ? -13.328 -20.516 -1.423 1 93.06 212 ASP A C 1
ATOM 1743 O O . ASP A 1 212 ? -12.375 -21.141 -0.956 1 93.06 212 ASP A O 1
ATOM 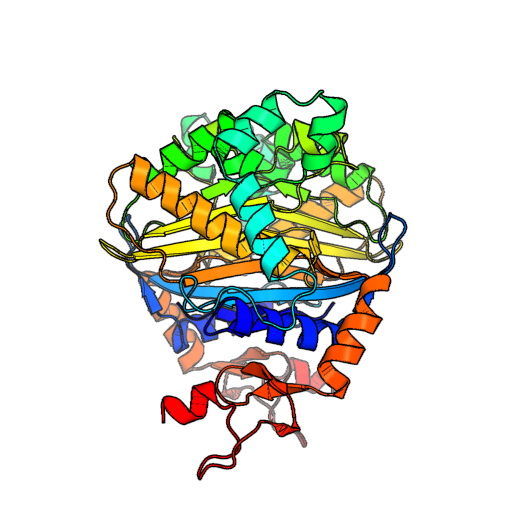1747 N N . LEU A 1 213 ? -14.25 -20 -0.643 1 95.44 213 LEU A N 1
ATOM 1748 C CA . LEU A 1 213 ? -14.109 -20.016 0.81 1 95.44 213 LEU A CA 1
ATOM 1749 C C . LEU A 1 213 ? -14.234 -21.422 1.36 1 95.44 213 LEU A C 1
ATOM 1751 O O . LEU A 1 213 ? -13.586 -21.766 2.354 1 95.44 213 LEU A O 1
ATOM 1755 N N . GLN A 1 214 ? -15.039 -22.234 0.703 1 93.56 214 GLN A N 1
ATOM 1756 C CA . GLN A 1 214 ? -15.164 -23.625 1.134 1 93.56 214 GLN A CA 1
ATOM 1757 C C . GLN A 1 214 ? -13.844 -24.359 0.981 1 93.56 214 GLN A C 1
ATOM 1759 O O . GLN A 1 214 ? -13.492 -25.188 1.83 1 93.56 214 GLN A O 1
ATOM 1764 N N . ALA A 1 215 ? -13.211 -24.109 -0.115 1 93.94 215 ALA A N 1
ATOM 1765 C CA . ALA A 1 215 ? -11.906 -24.734 -0.328 1 93.94 215 ALA A CA 1
ATOM 1766 C C . ALA A 1 215 ? -10.922 -24.328 0.764 1 93.94 215 ALA A C 1
ATOM 1768 O O . ALA A 1 215 ? -10.164 -25.156 1.265 1 93.94 215 ALA A O 1
ATOM 1769 N N . VAL A 1 216 ? -10.914 -23.078 1.173 1 96.5 216 VAL A N 1
ATOM 1770 C CA . VAL A 1 216 ? -10.039 -22.594 2.232 1 96.5 216 VAL A CA 1
ATOM 1771 C C . VAL A 1 216 ? -10.383 -23.281 3.549 1 96.5 216 VAL A C 1
ATOM 1773 O O . VAL A 1 216 ? -9.484 -23.734 4.273 1 96.5 216 VAL A O 1
ATOM 1776 N N . GLU A 1 217 ? -11.641 -23.375 3.787 1 95.88 217 GLU A N 1
ATOM 1777 C CA . GLU A 1 217 ? -12.078 -24.062 5 1 95.88 217 GLU A CA 1
ATOM 1778 C C . GLU A 1 217 ? -11.578 -25.5 5.035 1 95.88 217 GLU A C 1
ATOM 1780 O O . GLU A 1 217 ? -11.094 -25.969 6.066 1 95.88 217 GLU A O 1
ATOM 1785 N N . LYS A 1 218 ? -11.711 -26.188 3.934 1 95.12 218 LYS A N 1
ATOM 1786 C CA . LYS A 1 218 ? -11.25 -27.562 3.834 1 95.12 218 LYS A CA 1
ATOM 1787 C C . LYS A 1 218 ? -9.75 -27.672 4.078 1 95.12 218 LYS A C 1
ATOM 1789 O O . LYS A 1 218 ? -9.289 -28.594 4.754 1 95.12 218 LYS A O 1
ATOM 1794 N N . ILE A 1 219 ? -8.992 -26.719 3.551 1 96.31 219 ILE A N 1
ATOM 1795 C CA . ILE A 1 219 ? -7.547 -26.703 3.74 1 96.31 219 ILE A CA 1
ATOM 1796 C C . ILE A 1 219 ? -7.219 -26.656 5.23 1 96.31 219 ILE A C 1
ATOM 1798 O O . ILE A 1 219 ? -6.41 -27.453 5.719 1 96.31 219 ILE A O 1
ATOM 1802 N N . PHE A 1 220 ? -7.902 -25.812 6.008 1 97.06 220 PHE A N 1
ATOM 1803 C CA . PHE A 1 220 ? -7.5 -25.578 7.391 1 97.06 220 PHE A CA 1
ATOM 1804 C C . PHE A 1 220 ? -8.211 -26.547 8.328 1 97.06 220 PHE A C 1
ATOM 1806 O O . PHE A 1 220 ? -7.969 -26.531 9.539 1 97.06 220 PHE A O 1
ATOM 1813 N N . LYS A 1 221 ? -9.109 -27.406 7.773 1 96.25 221 LYS A N 1
ATOM 1814 C CA . LYS A 1 221 ? -9.672 -28.484 8.578 1 96.25 221 LYS A CA 1
ATOM 1815 C C . LYS A 1 221 ? -8.602 -29.516 8.938 1 96.25 221 LYS A C 1
ATOM 1817 O O . LYS A 1 221 ? -8.586 -30.031 10.062 1 96.25 221 LYS A O 1
ATOM 1822 N N . THR A 1 222 ? -7.691 -29.734 8.055 1 96.06 222 THR A N 1
ATOM 1823 C CA . THR A 1 222 ? -6.723 -30.812 8.266 1 96.06 222 THR A CA 1
ATOM 1824 C C . THR A 1 222 ? -5.305 -30.25 8.336 1 96.06 222 THR A C 1
ATOM 1826 O O . THR A 1 222 ? -4.348 -31 8.547 1 96.06 222 THR A O 1
ATOM 1829 N N . ASN A 1 223 ? -5.168 -28.984 8.078 1 97.56 223 ASN A N 1
ATOM 1830 C CA . ASN A 1 223 ? -3.857 -28.344 8.094 1 97.56 223 ASN A CA 1
ATOM 1831 C C . ASN A 1 223 ? -3.818 -27.172 9.07 1 97.56 223 ASN A C 1
ATOM 1833 O O . ASN A 1 223 ? -4.863 -26.672 9.484 1 97.56 223 ASN A O 1
ATOM 1837 N N . GLU A 1 224 ? -2.676 -26.812 9.445 1 97.44 224 GLU A N 1
ATOM 1838 C CA . GLU A 1 224 ? -2.42 -25.594 10.219 1 97.44 224 GLU A CA 1
ATOM 1839 C C . GLU A 1 224 ? -1.104 -24.953 9.805 1 97.44 224 GLU A C 1
ATOM 1841 O O . GLU A 1 224 ? -0.308 -25.547 9.078 1 97.44 224 GLU A O 1
ATOM 1846 N N . LEU A 1 225 ? -0.976 -23.703 10.18 1 98.06 225 LEU A N 1
ATOM 1847 C CA . LEU A 1 225 ? 0.264 -23 9.844 1 98.06 225 LEU A CA 1
ATOM 1848 C C . LEU A 1 225 ? 1.399 -23.453 10.758 1 98.06 225 LEU A C 1
ATOM 1850 O O . LEU A 1 225 ? 1.234 -23.5 11.977 1 98.06 225 LEU A O 1
ATOM 1854 N N . CYS A 1 226 ? 2.484 -23.812 10.148 1 97.75 226 CYS A N 1
ATOM 1855 C CA . CYS A 1 226 ? 3.678 -24.062 10.953 1 97.75 226 CYS A CA 1
ATOM 1856 C C . CYS A 1 226 ? 4.066 -22.812 11.75 1 97.75 226 CYS A C 1
ATOM 1858 O O . CYS A 1 226 ? 4.148 -21.719 11.188 1 97.75 226 CYS A O 1
ATOM 1860 N N . PRO A 1 227 ? 4.32 -22.953 13.039 1 96.12 227 PRO A N 1
ATOM 1861 C CA . PRO A 1 227 ? 4.66 -21.766 13.836 1 96.12 227 PRO A CA 1
ATOM 1862 C C . PRO A 1 227 ? 5.992 -21.141 13.43 1 96.12 227 PRO A C 1
ATOM 1864 O O . PRO A 1 227 ? 6.262 -20 13.766 1 96.12 227 PRO A O 1
ATOM 1867 N N . LEU A 1 228 ? 6.828 -21.844 12.664 1 95.19 228 LEU A N 1
ATOM 1868 C CA . LEU A 1 228 ? 8.156 -21.359 12.305 1 95.19 228 LEU A CA 1
ATOM 1869 C C . LEU A 1 228 ? 8.156 -20.719 10.922 1 95.19 228 LEU A C 1
ATOM 1871 O O . LEU A 1 228 ? 8.414 -19.516 10.789 1 95.19 228 LEU A O 1
ATOM 1875 N N . CYS A 1 229 ? 7.727 -21.469 9.93 1 96.25 229 CYS A N 1
ATOM 1876 C CA . CYS A 1 229 ? 7.812 -20.938 8.57 1 96.25 229 CYS A CA 1
ATOM 1877 C C . CYS A 1 229 ? 6.465 -20.391 8.109 1 96.25 229 CYS A C 1
ATOM 1879 O O . CYS A 1 229 ? 6.371 -19.781 7.055 1 96.25 229 CYS A O 1
ATOM 1881 N N . LYS A 1 230 ? 5.414 -20.641 8.859 1 98 230 LYS A N 1
ATOM 1882 C CA . LYS A 1 230 ? 4.059 -20.141 8.617 1 98 230 LYS A CA 1
ATOM 1883 C C . LYS A 1 230 ? 3.48 -20.734 7.336 1 98 230 LYS A C 1
ATOM 1885 O O . LYS A 1 230 ? 2.539 -20.172 6.762 1 98 230 LYS A O 1
ATOM 1890 N N . CYS A 1 231 ? 3.99 -21.844 6.867 1 97.44 231 CYS A N 1
ATOM 1891 C CA . CYS A 1 231 ? 3.412 -22.562 5.73 1 97.44 231 CYS A CA 1
ATOM 1892 C C . CYS A 1 231 ? 2.328 -23.531 6.188 1 97.44 231 CYS A C 1
ATOM 1894 O O . CYS A 1 231 ? 2.381 -24.047 7.305 1 97.44 231 CYS A O 1
ATOM 1896 N N . ILE A 1 232 ? 1.381 -23.719 5.359 1 97.56 232 ILE A N 1
ATOM 1897 C CA . ILE A 1 232 ? 0.331 -24.703 5.598 1 97.56 232 ILE A CA 1
ATOM 1898 C C . ILE A 1 232 ? 0.942 -26.094 5.676 1 97.56 232 ILE A C 1
ATOM 1900 O O . ILE A 1 232 ? 1.628 -26.531 4.746 1 97.56 232 ILE A O 1
ATOM 1904 N N . THR A 1 233 ? 0.626 -26.766 6.785 1 97.06 233 THR A N 1
ATOM 1905 C CA . THR A 1 233 ? 1.182 -28.078 7.074 1 97.06 233 THR A CA 1
ATOM 1906 C C . THR A 1 233 ? 0.105 -29.016 7.625 1 97.06 233 THR A C 1
ATOM 1908 O O . THR A 1 233 ? -0.665 -28.625 8.508 1 97.06 233 THR A O 1
ATOM 1911 N N . PRO A 1 234 ? 0.139 -30.25 7.074 1 96.81 234 PRO A N 1
ATOM 1912 C CA . PRO A 1 234 ? -0.819 -31.203 7.656 1 96.81 234 PRO A CA 1
ATOM 1913 C C . PRO A 1 234 ? -0.628 -31.375 9.164 1 96.81 234 PRO A C 1
ATOM 1915 O O . PRO A 1 234 ? 0.5 -31.562 9.625 1 96.81 234 PRO A O 1
ATOM 1918 N N . LYS A 1 235 ? -1.77 -31.375 9.859 1 96.56 235 LYS A N 1
ATOM 1919 C CA . LYS A 1 235 ? -1.726 -31.438 11.32 1 96.56 235 LYS A CA 1
ATOM 1920 C C . LYS A 1 235 ? -0.979 -32.688 11.797 1 96.56 235 LYS A C 1
ATOM 1922 O O . LYS A 1 235 ? -0.221 -32.625 12.766 1 96.56 235 LYS A O 1
ATOM 1927 N N . HIS A 1 236 ? -1.111 -33.719 11.141 1 96.12 236 HIS A N 1
ATOM 1928 C CA . HIS A 1 236 ? -0.539 -35 11.57 1 96.12 236 HIS A CA 1
ATOM 1929 C C . HIS A 1 236 ? 0.957 -35.062 11.273 1 96.12 236 HIS A C 1
ATOM 1931 O O . HIS A 1 236 ? 1.656 -35.938 11.766 1 96.12 236 HIS A O 1
ATOM 1937 N N . SER A 1 237 ? 1.469 -34.125 10.547 1 95.75 237 SER A N 1
ATOM 1938 C CA . SER A 1 237 ? 2.857 -34.188 10.109 1 95.75 237 SER A CA 1
ATOM 1939 C C . SER A 1 237 ? 3.777 -33.406 11.039 1 95.75 237 SER A C 1
ATOM 1941 O O . SER A 1 237 ? 5 -33.469 10.898 1 95.75 237 SER A O 1
ATOM 1943 N N . PHE A 1 238 ? 3.248 -32.688 11.961 1 96.12 238 PHE A N 1
ATOM 1944 C CA . PHE A 1 238 ? 4.07 -31.859 12.844 1 96.12 238 PHE A CA 1
ATOM 1945 C C . PHE A 1 238 ? 4.945 -32.719 13.734 1 96.12 238 PHE A C 1
ATOM 1947 O O . PHE A 1 238 ? 4.52 -33.812 14.18 1 96.12 238 PHE A O 1
ATOM 1954 N N . ILE A 1 239 ? 6.113 -32.219 13.969 1 96.25 239 ILE A N 1
ATOM 1955 C CA . ILE A 1 239 ? 7.086 -32.906 14.828 1 96.25 239 ILE A CA 1
ATOM 1956 C C . ILE A 1 239 ? 7.32 -32.062 16.078 1 96.25 239 ILE A C 1
ATOM 1958 O O . ILE A 1 239 ? 7.555 -30.844 15.992 1 96.25 239 ILE A O 1
ATOM 1962 N N . GLN A 1 240 ? 7.262 -32.656 17.219 1 93.88 240 GLN A N 1
ATOM 1963 C CA . GLN A 1 240 ? 7.492 -31.938 18.484 1 93.88 240 GLN A CA 1
ATOM 1964 C C . GLN A 1 240 ? 8.977 -31.672 18.688 1 93.88 240 GLN A C 1
ATOM 1966 O O . GLN A 1 240 ? 9.812 -32.562 18.516 1 93.88 240 GLN A O 1
ATOM 1971 N N . THR A 1 241 ? 9.211 -30.453 18.922 1 92 241 THR A N 1
ATOM 1972 C CA . THR A 1 241 ? 10.578 -30.047 19.203 1 92 241 THR A CA 1
ATOM 1973 C C . THR A 1 241 ? 10.672 -29.359 20.562 1 92 241 THR A C 1
ATOM 1975 O O . THR A 1 241 ? 9.656 -29.172 21.234 1 92 241 THR A O 1
ATOM 1978 N N . THR A 1 242 ? 11.883 -28.953 21.078 1 88.06 242 THR A N 1
ATOM 1979 C CA . THR A 1 242 ? 12.086 -28.281 22.344 1 88.06 242 THR A CA 1
ATOM 1980 C C . THR A 1 242 ? 11.492 -26.875 22.312 1 88.06 242 THR A C 1
ATOM 1982 O O . THR A 1 242 ? 11.211 -26.297 23.359 1 88.06 242 THR A O 1
ATOM 1985 N N . LYS A 1 243 ? 11.25 -26.406 21.219 1 85.62 243 LYS A N 1
ATOM 1986 C CA . LYS A 1 243 ? 10.758 -25.031 21.094 1 85.62 243 LYS A CA 1
ATOM 1987 C C . LYS A 1 243 ? 9.312 -25.016 20.625 1 85.62 243 LYS A C 1
ATOM 1989 O O . LYS A 1 243 ? 8.805 -23.953 20.234 1 85.62 243 LYS A O 1
ATOM 1994 N N . GLY A 1 244 ? 8.781 -26.281 20.562 1 90.38 244 GLY A N 1
ATOM 1995 C CA . GLY A 1 244 ? 7.41 -26.375 20.078 1 90.38 244 GLY A CA 1
ATOM 1996 C C . GLY A 1 244 ? 7.273 -27.234 18.844 1 90.38 244 GLY A C 1
ATOM 1997 O O . GLY A 1 244 ? 8.188 -27.984 18.5 1 90.38 244 GLY A O 1
ATOM 1998 N N . LYS A 1 245 ? 6.223 -27.203 18.172 1 94.56 245 LYS A N 1
ATOM 1999 C CA . LYS A 1 245 ? 6.023 -28.047 17 1 94.56 245 LYS A CA 1
ATOM 2000 C C . LYS A 1 245 ? 6.617 -27.422 15.75 1 94.56 245 LYS A C 1
ATOM 2002 O O . LYS A 1 245 ? 6.652 -26.188 15.625 1 94.56 245 LYS A O 1
ATOM 2007 N N . ALA A 1 246 ? 7.051 -28.266 14.891 1 96.19 246 ALA A N 1
ATOM 2008 C CA . ALA A 1 246 ? 7.645 -27.844 13.625 1 96.19 246 ALA A CA 1
ATOM 2009 C C . ALA A 1 246 ? 7.199 -28.75 12.477 1 96.19 246 ALA A C 1
ATOM 2011 O O . ALA A 1 246 ? 6.969 -29.938 12.68 1 96.19 246 ALA A O 1
ATOM 2012 N N . CYS A 1 247 ? 7.039 -28.109 11.328 1 96.25 247 CYS A N 1
ATOM 2013 C CA . CYS A 1 247 ? 6.797 -28.938 10.156 1 96.25 247 CYS A CA 1
ATOM 2014 C C . CYS A 1 247 ? 8.055 -29.703 9.766 1 96.25 247 CYS A C 1
ATOM 2016 O O . CYS A 1 247 ? 9.148 -29.391 10.234 1 96.25 247 CYS A O 1
ATOM 2018 N N . PRO A 1 248 ? 7.914 -30.734 8.906 1 94.69 248 PRO A N 1
ATOM 2019 C CA . PRO A 1 248 ? 9.062 -31.562 8.547 1 94.69 248 PRO A CA 1
ATOM 2020 C C . PRO A 1 248 ? 10.211 -30.766 7.934 1 94.69 248 PRO A C 1
ATOM 2022 O O . PRO A 1 248 ? 11.383 -31.031 8.219 1 94.69 248 PRO A O 1
ATOM 2025 N N . GLU A 1 249 ? 9.93 -29.781 7.148 1 92.56 249 GLU A N 1
ATOM 2026 C CA . GLU A 1 249 ? 10.969 -28.984 6.512 1 92.56 249 GLU A CA 1
ATOM 2027 C C . GLU A 1 249 ? 11.727 -28.141 7.539 1 92.56 249 GLU A C 1
ATOM 2029 O O . GLU A 1 249 ? 12.953 -28.031 7.473 1 92.56 249 GLU A O 1
ATOM 2034 N N . CYS A 1 250 ? 10.992 -27.516 8.438 1 94.56 250 CYS A N 1
ATOM 2035 C CA . CYS A 1 250 ? 11.617 -26.703 9.477 1 94.56 250 CYS A CA 1
ATOM 2036 C C . CYS A 1 250 ? 12.445 -27.562 10.422 1 94.56 250 CYS A C 1
ATOM 2038 O O . CYS A 1 250 ? 13.492 -27.125 10.914 1 94.56 250 CYS A O 1
ATOM 2040 N N . LYS A 1 251 ? 11.984 -28.734 10.703 1 93.25 251 LYS A N 1
ATOM 2041 C CA . LYS A 1 251 ? 12.727 -29.641 11.57 1 93.25 251 LYS A CA 1
ATOM 2042 C C . LYS A 1 251 ? 14.086 -30 10.969 1 93.25 251 LYS A C 1
ATOM 2044 O O . LYS A 1 251 ? 15.086 -30.047 11.68 1 93.25 251 LYS A O 1
ATOM 2049 N N . LYS A 1 252 ? 14.102 -30.141 9.719 1 91.69 252 LYS A N 1
ATOM 2050 C CA . LYS A 1 252 ? 15.344 -30.484 9.031 1 91.69 252 LYS A CA 1
ATOM 2051 C C . LYS A 1 252 ? 16.375 -29.375 9.172 1 91.69 252 LYS A C 1
ATOM 2053 O O . LYS A 1 252 ? 17.578 -29.625 9.203 1 91.69 252 LYS A O 1
ATOM 2058 N N . SER A 1 253 ? 15.945 -28.188 9.242 1 85.62 253 SER A N 1
ATOM 2059 C CA . SER A 1 253 ? 16.844 -27.031 9.266 1 85.62 253 SER A CA 1
ATOM 2060 C C . SER A 1 253 ? 17.25 -26.688 10.695 1 85.62 253 SER A C 1
ATOM 2062 O O . SER A 1 253 ? 18.047 -25.766 10.914 1 85.62 253 SER A O 1
ATOM 2064 N N . MET A 1 254 ? 16.719 -27.297 11.742 1 82.25 254 MET A N 1
ATOM 2065 C CA . MET A 1 254 ? 17.078 -27.094 13.141 1 82.25 254 MET A CA 1
ATOM 2066 C C . MET A 1 254 ? 18.281 -27.922 13.531 1 82.25 254 MET A C 1
ATOM 2068 O O . MET A 1 254 ? 19.062 -27.531 14.391 1 82.25 254 MET A O 1
ATOM 2072 N N . MET B 1 1 ? 14.008 -3.031 5.066 1 93.94 1 MET B N 1
ATOM 2073 C CA . MET B 1 1 ? 13.094 -1.978 5.496 1 93.94 1 MET B CA 1
ATOM 2074 C C . MET B 1 1 ? 11.906 -2.564 6.258 1 93.94 1 MET B C 1
ATOM 2076 O O . MET B 1 1 ? 11.281 -3.521 5.797 1 93.94 1 MET B O 1
ATOM 2080 N N . GLU B 1 2 ? 11.633 -2.01 7.457 1 95.88 2 GLU B N 1
ATOM 2081 C CA . GLU B 1 2 ? 10.516 -2.471 8.273 1 95.88 2 GLU B CA 1
ATOM 2082 C C . GLU B 1 2 ? 9.18 -1.986 7.703 1 95.88 2 GLU B C 1
ATOM 2084 O O . GLU B 1 2 ? 9.062 -0.83 7.293 1 95.88 2 GLU B O 1
ATOM 2089 N N . ALA B 1 3 ? 8.266 -2.945 7.605 1 98.19 3 ALA B N 1
ATOM 2090 C CA . ALA B 1 3 ? 6.887 -2.566 7.293 1 98.19 3 ALA B CA 1
ATOM 2091 C C . ALA B 1 3 ? 6.066 -2.381 8.57 1 98.19 3 ALA B C 1
ATOM 2093 O O . ALA B 1 3 ? 6.102 -3.227 9.461 1 98.19 3 ALA B O 1
ATOM 2094 N N . VAL B 1 4 ? 5.363 -1.27 8.648 1 98.5 4 VAL B N 1
ATOM 2095 C CA . VAL B 1 4 ? 4.586 -0.993 9.852 1 98.5 4 VAL B CA 1
ATOM 2096 C C . VAL B 1 4 ? 3.127 -0.74 9.477 1 98.5 4 VAL B C 1
ATOM 2098 O O . VAL B 1 4 ? 2.834 -0.281 8.375 1 98.5 4 VAL B O 1
ATOM 2101 N N . LEU B 1 5 ? 2.262 -1.102 10.344 1 98.56 5 LEU B N 1
ATOM 2102 C CA . LEU B 1 5 ? 0.834 -0.818 10.258 1 98.56 5 LEU B CA 1
ATOM 2103 C C . LEU B 1 5 ? 0.397 0.124 11.375 1 98.56 5 LEU B C 1
ATOM 2105 O O . LEU B 1 5 ? 0.47 -0.23 12.555 1 98.56 5 LEU B O 1
ATOM 2109 N N . ILE B 1 6 ? -0.008 1.317 10.984 1 98.56 6 ILE B N 1
ATOM 2110 C CA . ILE B 1 6 ? -0.447 2.346 11.922 1 98.56 6 ILE B CA 1
ATOM 2111 C C . ILE B 1 6 ? -1.97 2.463 11.883 1 98.56 6 ILE B C 1
ATOM 2113 O O . ILE B 1 6 ? -2.561 2.6 10.812 1 98.56 6 ILE B O 1
ATOM 2117 N N . LYS B 1 7 ? -2.551 2.373 12.992 1 98.38 7 LYS B N 1
ATOM 2118 C CA . LYS B 1 7 ? -3.982 2.617 13.133 1 98.38 7 LYS B CA 1
ATOM 2119 C C . LYS B 1 7 ? -4.25 3.848 14 1 98.38 7 LYS B C 1
ATOM 2121 O O . LYS B 1 7 ? -4.031 3.82 15.211 1 98.38 7 LYS B O 1
ATOM 2126 N N . GLY B 1 8 ? -4.695 4.926 13.344 1 98.38 8 GLY B N 1
ATOM 2127 C CA . GLY B 1 8 ? -4.988 6.164 14.055 1 98.38 8 GLY B CA 1
ATOM 2128 C C . GLY B 1 8 ? -6.469 6.5 14.078 1 98.38 8 GLY B C 1
ATOM 2129 O O . GLY B 1 8 ? -7.164 6.336 13.07 1 98.38 8 GLY B O 1
ATOM 2130 N N . LYS B 1 9 ? -6.895 7.012 15.195 1 97.56 9 LYS B N 1
ATOM 2131 C CA . LYS B 1 9 ? -8.281 7.465 15.281 1 97.56 9 LYS B CA 1
ATOM 2132 C C . LYS B 1 9 ? -8.508 8.711 14.43 1 97.56 9 LYS B C 1
ATOM 2134 O O . LYS B 1 9 ? -9.594 8.898 13.875 1 97.56 9 LYS B O 1
ATOM 2139 N N . THR B 1 10 ? -7.5 9.555 14.414 1 97.56 10 THR B N 1
ATOM 2140 C CA . THR B 1 10 ? -7.531 10.781 13.633 1 97.56 10 THR B CA 1
ATOM 2141 C C . THR B 1 10 ? -6.234 10.961 12.852 1 97.56 10 THR B C 1
ATOM 2143 O O . THR B 1 10 ? -5.305 10.164 12.992 1 97.56 10 THR B O 1
ATOM 2146 N N . ILE B 1 11 ? -6.215 11.984 12.008 1 95.56 11 ILE B N 1
ATOM 2147 C CA . ILE B 1 11 ? -5.004 12.297 11.258 1 95.56 11 ILE B CA 1
ATOM 2148 C C . ILE B 1 11 ? -3.867 12.633 12.219 1 95.56 11 ILE B C 1
ATOM 2150 O O . ILE B 1 11 ? -2.74 12.164 12.047 1 95.56 11 ILE B O 1
ATOM 2154 N N . ALA B 1 12 ? -4.176 13.391 13.242 1 94.75 12 ALA B N 1
ATOM 2155 C CA . ALA B 1 12 ? -3.176 13.766 14.234 1 94.75 12 ALA B CA 1
ATOM 2156 C C . ALA B 1 12 ? -2.621 12.539 14.953 1 94.75 12 ALA B C 1
ATOM 2158 O O . ALA B 1 12 ? -1.412 12.438 15.172 1 94.75 12 ALA B O 1
ATOM 2159 N N . SER B 1 13 ? -3.51 11.68 15.32 1 98.06 13 SER B N 1
ATOM 2160 C CA . SER B 1 13 ? -3.102 10.445 15.984 1 98.06 13 SER B CA 1
ATOM 2161 C C . SER B 1 13 ? -2.201 9.609 15.086 1 98.06 13 SER B C 1
ATOM 2163 O O . SER B 1 13 ? -1.167 9.109 15.523 1 98.06 13 SER B O 1
ATOM 2165 N N . ALA B 1 14 ? -2.596 9.438 13.844 1 98.62 14 ALA B N 1
ATOM 2166 C CA . ALA B 1 14 ? -1.815 8.664 12.883 1 98.62 14 ALA B CA 1
ATOM 2167 C C . ALA B 1 14 ? -0.427 9.266 12.688 1 98.62 14 ALA B C 1
ATOM 2169 O O . ALA B 1 14 ? 0.572 8.547 12.656 1 98.62 14 ALA B O 1
ATOM 2170 N N . TRP B 1 15 ? -0.395 10.609 12.555 1 96.94 15 TRP B N 1
ATOM 2171 C CA . TRP B 1 15 ? 0.881 11.297 12.398 1 96.94 15 TRP B CA 1
ATOM 2172 C C . TRP B 1 15 ? 1.785 11.055 13.602 1 96.94 15 TRP B C 1
ATOM 2174 O O . TRP B 1 15 ? 2.973 10.766 13.445 1 96.94 15 TRP B O 1
ATOM 2184 N N . SER B 1 16 ? 1.231 11.148 14.766 1 98.44 16 SER B N 1
ATOM 2185 C CA . SER B 1 16 ? 1.976 10.969 16 1 98.44 16 SER B CA 1
ATOM 2186 C C . SER B 1 16 ? 2.605 9.578 16.078 1 98.44 16 SER B C 1
ATOM 2188 O O . SER B 1 16 ? 3.793 9.445 16.375 1 98.44 16 SER B O 1
ATOM 2190 N N . GLN B 1 17 ? 1.823 8.617 15.742 1 98.81 17 GLN B N 1
ATOM 2191 C CA . GLN B 1 17 ? 2.314 7.242 15.758 1 98.81 17 GLN B CA 1
ATOM 2192 C C . GLN B 1 17 ? 3.383 7.027 14.688 1 98.81 17 GLN B C 1
ATOM 2194 O O . GLN B 1 17 ? 4.383 6.348 14.93 1 98.81 17 GLN B O 1
ATOM 2199 N N . LEU B 1 18 ? 3.146 7.609 13.555 1 98.75 18 LEU B N 1
ATOM 2200 C CA . LEU B 1 18 ? 4.023 7.406 12.406 1 98.75 18 LEU B CA 1
ATOM 2201 C C . LEU B 1 18 ? 5.426 7.934 12.688 1 98.75 18 LEU B C 1
ATOM 2203 O O . LEU B 1 18 ? 6.414 7.227 12.477 1 98.75 18 LEU B O 1
ATOM 2207 N N . ILE B 1 19 ? 5.527 9.172 13.156 1 98.19 19 ILE B N 1
ATOM 2208 C CA . ILE B 1 19 ? 6.855 9.75 13.352 1 98.19 19 ILE B CA 1
ATOM 2209 C C . ILE B 1 19 ? 7.582 9.008 14.469 1 98.19 19 ILE B C 1
ATOM 2211 O O . ILE B 1 19 ? 8.805 8.836 14.422 1 98.19 19 ILE B O 1
ATOM 2215 N N . ARG B 1 20 ? 6.844 8.547 15.461 1 98.38 20 ARG B N 1
ATOM 2216 C CA . ARG B 1 20 ? 7.461 7.746 16.516 1 98.38 20 ARG B CA 1
ATOM 2217 C C . ARG B 1 20 ? 8.016 6.441 15.953 1 98.38 20 ARG B C 1
ATOM 2219 O O . ARG B 1 20 ? 9.141 6.047 16.281 1 98.38 20 ARG B O 1
ATOM 2226 N N . GLU B 1 21 ? 7.215 5.746 15.156 1 98.31 21 GLU B N 1
ATOM 2227 C CA . GLU B 1 21 ? 7.629 4.477 14.57 1 98.31 21 GLU B CA 1
ATOM 2228 C C . GLU B 1 21 ? 8.883 4.641 13.727 1 98.31 21 GLU B C 1
ATOM 2230 O O . GLU B 1 21 ? 9.805 3.822 13.797 1 98.31 21 GLU B O 1
ATOM 2235 N N . ILE B 1 22 ? 8.922 5.648 12.922 1 98.62 22 ILE B N 1
ATOM 2236 C CA . ILE B 1 22 ? 10.078 5.875 12.055 1 98.62 22 ILE B CA 1
ATOM 2237 C C . ILE B 1 22 ? 11.305 6.176 12.906 1 98.62 22 ILE B C 1
ATOM 2239 O O . ILE B 1 22 ? 12.398 5.664 12.641 1 98.62 22 ILE B O 1
ATOM 2243 N N . TYR B 1 23 ? 11.102 7.016 13.875 1 97.94 23 TYR B N 1
ATOM 2244 C CA . TYR B 1 23 ? 12.219 7.395 14.734 1 97.94 23 TYR B CA 1
ATOM 2245 C C . TYR B 1 23 ? 12.805 6.176 15.43 1 97.94 23 TYR B C 1
ATOM 2247 O O . TYR B 1 23 ? 14.031 6.023 15.5 1 97.94 23 TYR B O 1
ATOM 2255 N N . GLU B 1 24 ? 11.961 5.277 15.883 1 97.12 24 GLU B N 1
ATOM 2256 C CA . GLU B 1 24 ? 12.398 4.148 16.703 1 97.12 24 GLU B CA 1
ATOM 2257 C C . GLU B 1 24 ? 12.859 2.982 15.836 1 97.12 24 GLU B C 1
ATOM 2259 O O . GLU B 1 24 ? 13.836 2.309 16.156 1 97.12 24 GLU B O 1
ATOM 2264 N N . LYS B 1 25 ? 12.125 2.738 14.727 1 96.38 25 LYS B N 1
ATOM 2265 C CA . LYS B 1 25 ? 12.32 1.474 14.023 1 96.38 25 LYS B CA 1
ATOM 2266 C C . LYS B 1 25 ? 12.82 1.708 12.602 1 96.38 25 LYS B C 1
ATOM 2268 O O . LYS B 1 25 ? 13.148 0.757 11.891 1 96.38 25 LYS B O 1
ATOM 2273 N N . GLY B 1 26 ? 12.867 2.92 12.18 1 98.12 26 GLY B N 1
ATOM 2274 C CA . GLY B 1 26 ? 13.227 3.188 10.797 1 98.12 26 GLY B CA 1
ATOM 2275 C C . GLY B 1 26 ? 14.664 2.834 10.477 1 98.12 26 GLY B C 1
ATOM 2276 O O . GLY B 1 26 ? 15.531 2.879 11.352 1 98.12 26 GLY B O 1
ATOM 2277 N N . GLU B 1 27 ? 14.945 2.459 9.289 1 97.5 27 GLU B N 1
ATOM 2278 C CA . GLU B 1 27 ? 16.312 2.227 8.828 1 97.5 27 GLU B CA 1
ATOM 2279 C C . GLU B 1 27 ? 16.891 3.473 8.164 1 97.5 27 GLU B C 1
ATOM 2281 O O . GLU B 1 27 ? 16.172 4.211 7.488 1 97.5 27 GLU B O 1
ATOM 2286 N N . GLU B 1 28 ? 18.188 3.621 8.352 1 96.81 28 GLU B N 1
ATOM 2287 C CA . GLU B 1 28 ? 18.859 4.699 7.641 1 96.81 28 GLU B CA 1
ATOM 2288 C C . GLU B 1 28 ? 18.906 4.43 6.137 1 96.81 28 GLU B C 1
ATOM 2290 O O . GLU B 1 28 ? 19.109 3.287 5.715 1 96.81 28 GLU B O 1
ATOM 2295 N N . HIS B 1 29 ? 18.703 5.457 5.367 1 96.56 29 HIS B N 1
ATOM 2296 C CA . HIS B 1 29 ? 18.656 5.328 3.914 1 96.56 29 HIS B CA 1
ATOM 2297 C C . HIS B 1 29 ? 19.328 6.512 3.234 1 96.56 29 HIS B C 1
ATOM 2299 O O . HIS B 1 29 ? 19.078 7.664 3.592 1 96.56 29 HIS B O 1
ATOM 2305 N N . LYS B 1 30 ? 20.203 6.16 2.299 1 94.12 30 LYS B N 1
ATOM 2306 C CA . LYS B 1 30 ? 20.812 7.164 1.434 1 94.12 30 LYS B CA 1
ATOM 2307 C C . LYS B 1 30 ? 20.188 7.156 0.046 1 94.12 30 LYS B C 1
ATOM 2309 O O . LYS B 1 30 ? 20.469 6.281 -0.771 1 94.12 30 LYS B O 1
ATOM 2314 N N . PRO B 1 31 ? 19.375 8.141 -0.196 1 91.94 31 PRO B N 1
ATOM 2315 C CA . PRO B 1 31 ? 18.781 8.203 -1.532 1 91.94 31 PRO B CA 1
ATOM 2316 C C . PRO B 1 31 ? 19.781 8.641 -2.604 1 91.94 31 PRO B C 1
ATOM 2318 O O . PRO B 1 31 ? 20.969 8.828 -2.312 1 91.94 31 PRO B O 1
ATOM 2321 N N . ASP B 1 32 ? 19.297 8.609 -3.832 1 87.25 32 ASP B N 1
ATOM 2322 C CA . ASP B 1 32 ? 20.172 8.969 -4.945 1 87.25 32 ASP B CA 1
ATOM 2323 C C . ASP B 1 32 ? 20.344 10.484 -5.035 1 87.25 32 ASP B C 1
ATOM 2325 O O . ASP B 1 32 ? 21.047 10.977 -5.93 1 87.25 32 ASP B O 1
ATOM 2329 N N . TYR B 1 33 ? 19.688 11.062 -4.125 1 78.31 33 TYR B N 1
ATOM 2330 C CA . TYR B 1 33 ? 19.906 12.5 -4.004 1 78.31 33 TYR B CA 1
ATOM 2331 C C . TYR B 1 33 ? 20.5 12.859 -2.645 1 78.31 33 TYR B C 1
ATOM 2333 O O . TYR B 1 33 ? 20.938 11.977 -1.908 1 78.31 33 TYR B O 1
ATOM 2341 N N . LYS B 1 34 ? 20.578 13.984 -2.199 1 67.38 34 LYS B N 1
ATOM 2342 C CA . LYS B 1 34 ? 21.578 14.5 -1.264 1 67.38 34 LYS B CA 1
ATOM 2343 C C . LYS B 1 34 ? 21.203 14.18 0.178 1 67.38 34 LYS B C 1
ATOM 2345 O O . LYS B 1 34 ? 22.062 13.852 0.999 1 67.38 34 LYS B O 1
ATOM 2350 N N . THR B 1 35 ? 20 14.023 0.587 1 84.81 35 THR B N 1
ATOM 2351 C CA . THR B 1 35 ? 19.766 14.078 2.025 1 84.81 35 THR B CA 1
ATOM 2352 C C . THR B 1 35 ? 19.391 12.695 2.564 1 84.81 35 THR B C 1
ATOM 2354 O O . THR B 1 35 ? 18.516 12.023 2.02 1 84.81 35 THR B O 1
ATOM 2357 N N . MET B 1 36 ? 20.125 12.297 3.652 1 95.12 36 MET B N 1
ATOM 2358 C CA . MET B 1 36 ? 19.875 11.039 4.348 1 95.12 36 MET B CA 1
ATOM 2359 C C . MET B 1 36 ? 18.5 11.055 5.02 1 95.12 36 MET B C 1
ATOM 2361 O O . MET B 1 36 ? 18 12.117 5.379 1 95.12 36 MET B O 1
ATOM 2365 N N . THR B 1 37 ? 17.906 9.828 5.168 1 97.25 37 THR B N 1
ATOM 2366 C CA . THR B 1 37 ? 16.594 9.695 5.812 1 97.25 37 THR B CA 1
ATOM 2367 C C . THR B 1 37 ? 16.562 8.453 6.691 1 97.25 37 THR B C 1
ATOM 2369 O O . THR B 1 37 ? 17.406 7.57 6.578 1 97.25 37 THR B O 1
ATOM 2372 N N . LYS B 1 38 ? 15.703 8.5 7.633 1 98.19 38 LYS B N 1
ATOM 2373 C CA . LYS B 1 38 ? 15.211 7.277 8.258 1 98.19 38 LYS B CA 1
ATOM 2374 C C . LYS B 1 38 ? 13.836 6.895 7.715 1 98.19 38 LYS B C 1
ATOM 2376 O O . LYS B 1 38 ? 12.961 7.75 7.574 1 98.19 38 LYS B O 1
ATOM 2381 N N . ARG B 1 39 ? 13.664 5.551 7.402 1 98.44 39 ARG B N 1
ATOM 2382 C CA . ARG B 1 39 ? 12.461 5.258 6.625 1 98.44 39 ARG B CA 1
ATOM 2383 C C . ARG B 1 39 ? 11.844 3.932 7.051 1 98.44 39 ARG B C 1
ATOM 2385 O O . ARG B 1 39 ? 12.508 3.1 7.668 1 98.44 39 ARG B O 1
ATOM 2392 N N . VAL B 1 40 ? 10.539 3.783 6.809 1 98.75 40 VAL B N 1
ATOM 2393 C CA . VAL B 1 40 ? 9.766 2.551 6.914 1 98.75 40 VAL B CA 1
ATOM 2394 C C . VAL B 1 40 ? 8.812 2.436 5.727 1 98.75 40 VAL B C 1
ATOM 2396 O O . VAL B 1 40 ? 8.578 3.416 5.012 1 98.75 40 VAL B O 1
ATOM 2399 N N . HIS B 1 41 ? 8.406 1.19 5.379 1 98.81 41 HIS B N 1
ATOM 2400 C CA . HIS B 1 41 ? 7.184 0.989 4.609 1 98.81 41 HIS B CA 1
ATOM 2401 C C . HIS B 1 41 ? 5.953 1.074 5.508 1 98.81 41 HIS B C 1
ATOM 2403 O O . HIS B 1 41 ? 5.832 0.325 6.477 1 98.81 41 HIS B O 1
ATOM 2409 N N . ALA B 1 42 ? 5.039 1.992 5.203 1 98.81 42 ALA B N 1
ATOM 2410 C CA . ALA B 1 42 ? 3.967 2.217 6.172 1 98.81 42 ALA B CA 1
ATOM 2411 C C . ALA B 1 42 ? 2.598 2.047 5.52 1 98.81 42 ALA B C 1
ATOM 2413 O O . ALA B 1 42 ? 2.377 2.498 4.395 1 98.81 42 ALA B O 1
ATOM 2414 N N . THR B 1 43 ? 1.779 1.314 6.145 1 98.88 43 THR B N 1
ATOM 2415 C CA . THR B 1 43 ? 0.337 1.383 5.934 1 98.88 43 THR B CA 1
ATOM 2416 C C . THR B 1 43 ? -0.344 2.127 7.078 1 98.88 43 THR B C 1
ATOM 2418 O O . THR B 1 43 ? -0.183 1.761 8.242 1 98.88 43 THR B O 1
ATOM 2421 N N . ILE B 1 44 ? -1.067 3.164 6.738 1 98.88 44 ILE B N 1
ATOM 2422 C CA . ILE B 1 44 ? -1.663 4.043 7.738 1 98.88 44 ILE B CA 1
ATOM 2423 C C . ILE B 1 44 ? -3.184 4.039 7.59 1 98.88 44 ILE B C 1
ATOM 2425 O O . ILE B 1 44 ? -3.713 4.48 6.57 1 98.88 44 ILE B O 1
ATOM 2429 N N . CYS B 1 45 ? -3.846 3.527 8.594 1 98.81 45 CYS B N 1
ATOM 2430 C CA . CYS B 1 45 ? -5.305 3.535 8.641 1 98.81 45 CYS B CA 1
ATOM 2431 C C . CYS B 1 45 ? -5.812 4.648 9.547 1 98.81 45 CYS B C 1
ATOM 2433 O O . CYS B 1 45 ? -5.453 4.715 10.719 1 98.81 45 CYS B O 1
ATOM 2435 N N . ILE B 1 46 ? -6.641 5.5 9.016 1 98.75 46 ILE B N 1
ATOM 2436 C CA . ILE B 1 46 ? -7.211 6.605 9.773 1 98.75 46 ILE B CA 1
ATOM 2437 C C . ILE B 1 46 ? -8.727 6.445 9.852 1 98.75 46 ILE B C 1
ATOM 2439 O O . ILE B 1 46 ? -9.414 6.43 8.828 1 98.75 46 ILE B O 1
ATOM 2443 N N . GLU B 1 47 ? -9.273 6.449 11.031 1 98.12 47 GLU B N 1
ATOM 2444 C CA . GLU B 1 47 ? -10.688 6.172 11.258 1 98.12 47 GLU B CA 1
ATOM 2445 C C . GLU B 1 47 ? -11.547 7.414 11.039 1 98.12 47 GLU B C 1
ATOM 2447 O O . GLU B 1 47 ? -12.68 7.32 10.562 1 98.12 47 GLU B O 1
ATOM 2452 N N . ASP B 1 48 ? -11.078 8.539 11.453 1 97.69 48 ASP B N 1
ATOM 2453 C CA . ASP B 1 48 ? -11.773 9.812 11.32 1 97.69 48 ASP B CA 1
ATOM 2454 C C . ASP B 1 48 ? -10.867 10.883 10.719 1 97.69 48 ASP B C 1
ATOM 2456 O O . ASP B 1 48 ? -9.945 11.367 11.383 1 97.69 48 ASP B O 1
ATOM 2460 N N . VAL B 1 49 ? -11.211 11.242 9.484 1 96.25 49 VAL B N 1
ATOM 2461 C CA . VAL B 1 49 ? -10.344 12.188 8.789 1 96.25 49 VAL B CA 1
ATOM 2462 C C . VAL B 1 49 ? -10.898 13.602 8.945 1 96.25 49 VAL B C 1
ATOM 2464 O O . VAL B 1 49 ? -10.328 14.555 8.406 1 96.25 49 VAL B O 1
ATOM 2467 N N . ASN B 1 50 ? -11.977 13.75 9.656 1 92.88 50 ASN B N 1
ATOM 2468 C CA . ASN B 1 50 ? -12.688 15.023 9.68 1 92.88 50 ASN B CA 1
ATOM 2469 C C . ASN B 1 50 ? -12.375 15.812 10.945 1 92.88 50 ASN B C 1
ATOM 2471 O O . ASN B 1 50 ? -12.477 17.047 10.953 1 92.88 50 ASN B O 1
ATOM 2475 N N . ASN B 1 51 ? -11.992 15.102 11.938 1 91.5 51 ASN B N 1
ATOM 2476 C CA . ASN B 1 51 ? -11.727 15.75 13.211 1 91.5 51 ASN B CA 1
ATOM 2477 C C . ASN B 1 51 ? -10.273 15.547 13.648 1 91.5 51 ASN B C 1
ATOM 2479 O O . ASN B 1 51 ? -9.664 14.531 13.336 1 91.5 51 ASN B O 1
ATOM 2483 N N . ASN B 1 52 ? -9.68 16.578 14.398 1 90.88 52 ASN B N 1
ATOM 2484 C CA . ASN B 1 52 ? -8.32 16.484 14.938 1 90.88 52 ASN B CA 1
ATOM 2485 C C . ASN B 1 52 ? -7.316 16.125 13.844 1 90.88 52 ASN B C 1
ATOM 2487 O O . ASN B 1 52 ? -6.59 15.133 13.977 1 90.88 52 ASN B O 1
ATOM 2491 N N . GLN B 1 53 ? -7.203 16.969 12.875 1 88.88 53 GLN B N 1
ATOM 2492 C CA . GLN B 1 53 ? -6.43 16.688 11.68 1 88.88 53 GLN B CA 1
ATOM 2493 C C . GLN B 1 53 ? -4.953 17.016 11.883 1 88.88 53 GLN B C 1
ATOM 2495 O O . GLN B 1 53 ? -4.082 16.406 11.258 1 88.88 53 GLN B O 1
ATOM 2500 N N . VAL B 1 54 ? -4.707 18 12.789 1 86.75 54 VAL B N 1
ATOM 2501 C CA . VAL B 1 54 ? -3.328 18.469 12.914 1 86.75 54 VAL B CA 1
ATOM 2502 C C . VAL B 1 54 ? -2.898 18.406 14.375 1 86.75 54 VAL B C 1
ATOM 2504 O O . VAL B 1 54 ? -3.521 19.031 15.234 1 86.75 54 VAL B O 1
ATOM 2507 N N . SER B 1 55 ? -1.859 17.703 14.602 1 89.81 55 SER B N 1
ATOM 2508 C CA . SER B 1 55 ? -1.274 17.656 15.938 1 89.81 55 SER B CA 1
ATOM 2509 C C . SER B 1 55 ? -0.648 18.984 16.312 1 89.81 55 SER B C 1
ATOM 2511 O O . SER B 1 55 ? -0.013 19.641 15.484 1 89.81 55 SER B O 1
ATOM 2513 N N . PRO B 1 56 ? -0.796 19.359 17.562 1 86.44 56 PRO B N 1
ATOM 2514 C CA . PRO B 1 56 ? -0.13 20.578 18.016 1 86.44 56 PRO B CA 1
ATOM 2515 C C . PRO B 1 56 ? 1.393 20.484 17.953 1 86.44 56 PRO B C 1
ATOM 2517 O O . PRO B 1 56 ? 2.084 21.5 18 1 86.44 56 PRO B O 1
ATOM 2520 N N . ALA B 1 57 ? 1.895 19.328 17.844 1 89.31 57 ALA B N 1
ATOM 2521 C CA . ALA B 1 57 ? 3.34 19.109 17.844 1 89.31 57 ALA B CA 1
ATOM 2522 C C . ALA B 1 57 ? 3.926 19.359 16.453 1 89.31 57 ALA B C 1
ATOM 2524 O O . ALA B 1 57 ? 5.145 19.438 16.297 1 89.31 57 ALA B O 1
ATOM 2525 N N . VAL B 1 58 ? 3.105 19.547 15.445 1 85.69 58 VAL B N 1
ATOM 2526 C CA . VAL B 1 58 ? 3.584 19.797 14.086 1 85.69 58 VAL B CA 1
ATOM 2527 C C . VAL B 1 58 ? 4.223 21.188 14.016 1 85.69 58 VAL B C 1
ATOM 2529 O O . VAL B 1 58 ? 3.611 22.188 14.414 1 85.69 58 VAL B O 1
ATOM 2532 N N . PRO B 1 59 ? 5.578 21.391 13.656 1 72.12 59 PRO B N 1
ATOM 2533 C CA . PRO B 1 59 ? 6.25 22.688 13.672 1 72.12 59 PRO B CA 1
ATOM 2534 C C . PRO B 1 59 ? 5.48 23.766 12.898 1 72.12 59 PRO B C 1
ATOM 2536 O O . PRO B 1 59 ? 5.492 24.938 13.281 1 72.12 59 PRO B O 1
ATOM 2539 N N . PHE B 1 60 ? 4.883 23.562 11.852 1 62.81 60 PHE B N 1
ATOM 2540 C CA . PHE B 1 60 ? 4.211 24.578 11.039 1 62.81 60 PHE B CA 1
ATOM 2541 C C . PHE B 1 60 ? 2.707 24.328 11.008 1 62.81 60 PHE B C 1
ATOM 2543 O O . PHE B 1 60 ? 2.029 24.703 10.047 1 62.81 60 PHE B O 1
ATOM 2550 N N . GLY B 1 61 ? 2.168 23.797 12.016 1 58.25 61 GLY B N 1
ATOM 2551 C CA . GLY B 1 61 ? 0.826 23.25 12.047 1 58.25 61 GLY B CA 1
ATOM 2552 C C . GLY B 1 61 ? -0.235 24.203 11.555 1 58.25 61 GLY B C 1
ATOM 2553 O O . GLY B 1 61 ? -0.952 23.922 10.594 1 58.25 61 GLY B O 1
ATOM 2554 N N . GLU B 1 62 ? -0.419 25.344 12.242 1 56.56 62 GLU B N 1
ATOM 2555 C CA . GLU B 1 62 ? -1.465 26.266 11.828 1 56.56 62 GLU B CA 1
ATOM 2556 C C . GLU B 1 62 ? -1.164 26.859 10.453 1 56.56 62 GLU B C 1
ATOM 2558 O O . GLU B 1 62 ? -2.076 27.078 9.648 1 56.56 62 GLU B O 1
ATOM 2563 N N . ASN B 1 63 ? 0.038 27.016 10.281 1 56.44 63 ASN B N 1
ATOM 2564 C CA . ASN B 1 63 ? 0.468 27.625 9.031 1 56.44 63 ASN B CA 1
ATOM 2565 C C . ASN B 1 63 ? 0.448 26.625 7.879 1 56.44 63 ASN B C 1
ATOM 2567 O O . ASN B 1 63 ? 0.196 27 6.73 1 56.44 63 ASN B O 1
ATOM 2571 N N . LEU B 1 64 ? 0.652 25.469 8.312 1 54.88 64 LEU B N 1
ATOM 2572 C CA . LEU B 1 64 ? 0.699 24.422 7.301 1 54.88 64 LEU B CA 1
ATOM 2573 C C . LEU B 1 64 ? -0.68 24.188 6.691 1 54.88 64 LEU B C 1
ATOM 2575 O O . LEU B 1 64 ? -0.811 24.062 5.473 1 54.88 64 LEU B O 1
ATOM 2579 N N . ILE B 1 65 ? -1.585 24.203 7.617 1 53.19 65 ILE B N 1
ATOM 2580 C CA . ILE B 1 65 ? -2.953 23.969 7.164 1 53.19 65 ILE B CA 1
ATOM 2581 C C . ILE B 1 65 ? -3.396 25.125 6.266 1 53.19 65 ILE B C 1
ATOM 2583 O O . ILE B 1 65 ? -4.035 24.906 5.234 1 53.19 65 ILE B O 1
ATOM 2587 N N . ALA B 1 66 ? -2.953 26.312 6.719 1 54.94 66 ALA B N 1
ATOM 2588 C CA . ALA B 1 66 ? -3.338 27.484 5.945 1 54.94 66 ALA B CA 1
ATOM 2589 C C . ALA B 1 66 ? -2.682 27.469 4.566 1 54.94 66 ALA B C 1
ATOM 2591 O O . ALA B 1 66 ? -3.326 27.781 3.562 1 54.94 66 ALA B O 1
ATOM 2592 N N . LYS B 1 67 ? -1.493 27.125 4.527 1 53.53 67 LYS B N 1
ATOM 2593 C CA . LYS B 1 67 ? -0.739 27.109 3.275 1 53.53 67 LYS B CA 1
ATOM 2594 C C . LYS B 1 67 ? -1.26 26.016 2.334 1 53.53 67 LYS B C 1
ATOM 2596 O O . LYS B 1 67 ? -1.396 26.25 1.13 1 53.53 67 LYS B O 1
ATOM 2601 N N . TYR B 1 68 ? -1.54 24.938 2.832 1 52.41 68 TYR B N 1
ATOM 2602 C CA . TYR B 1 68 ? -1.991 23.844 1.978 1 52.41 68 TYR B CA 1
ATOM 2603 C C . TYR B 1 68 ? -3.432 24.062 1.53 1 52.41 68 TYR B C 1
ATOM 2605 O O . TYR B 1 68 ? -3.785 23.75 0.388 1 52.41 68 TYR B O 1
ATOM 2613 N N . LYS B 1 69 ? -4.211 24.656 2.533 1 51.66 69 LYS B N 1
ATOM 2614 C CA . LYS B 1 69 ? -5.555 25.078 2.135 1 51.66 69 LYS B CA 1
ATOM 2615 C C . LYS B 1 69 ? -5.504 26.078 0.991 1 51.66 69 LYS B C 1
ATOM 2617 O O . LYS B 1 69 ? -6.328 26.031 0.078 1 51.66 69 LYS B O 1
ATOM 2622 N N . GLU B 1 70 ? -4.578 26.844 1.109 1 51.81 70 GLU B N 1
ATOM 2623 C CA . GLU B 1 70 ? -4.41 27.844 0.056 1 51.81 70 GLU B CA 1
ATOM 2624 C C . GLU B 1 70 ? -4.043 27.188 -1.271 1 51.81 70 GLU B C 1
ATOM 2626 O O . GLU B 1 70 ? -4.473 27.641 -2.334 1 51.81 70 GLU B O 1
ATOM 2631 N N . GLU B 1 71 ? -3.355 26.172 -1.148 1 49.47 71 GLU B N 1
ATOM 2632 C CA . GLU B 1 71 ? -2.904 25.5 -2.363 1 49.47 71 GLU B CA 1
ATOM 2633 C C . GLU B 1 71 ? -4.059 24.797 -3.064 1 49.47 71 GLU B C 1
ATOM 2635 O O . GLU B 1 71 ? -3.984 24.516 -4.262 1 49.47 71 GLU B O 1
ATOM 2640 N N . LEU B 1 72 ? -5.078 24.625 -2.299 1 46.31 72 LEU B N 1
ATOM 2641 C CA . LEU B 1 72 ? -6.254 23.969 -2.855 1 46.31 72 LEU B CA 1
ATOM 2642 C C . LEU B 1 72 ? -7.316 24.984 -3.25 1 46.31 72 LEU B C 1
ATOM 2644 O O . LEU B 1 72 ? -8.352 24.625 -3.816 1 46.31 72 LEU B O 1
ATOM 2648 N N . THR B 1 73 ? -7.098 26.344 -2.961 1 46.91 73 THR B N 1
ATOM 2649 C CA . THR B 1 73 ? -8.086 27.359 -3.277 1 46.91 73 THR B CA 1
ATOM 2650 C C . THR B 1 73 ? -7.98 27.781 -4.742 1 46.91 73 THR B C 1
ATOM 2652 O O . THR B 1 73 ? -6.949 27.562 -5.379 1 46.91 73 THR B O 1
ATOM 2655 N N . GLU B 1 74 ? -9.25 28.281 -5.191 1 47.28 74 GLU B N 1
ATOM 2656 C CA . GLU B 1 74 ? -9.328 28.891 -6.512 1 47.28 74 GLU B CA 1
ATOM 2657 C C . GLU B 1 74 ? -8.25 29.953 -6.695 1 47.28 74 GLU B C 1
ATOM 2659 O O . GLU B 1 74 ? -7.668 30.078 -7.777 1 47.28 74 GLU B O 1
ATOM 2664 N N . GLU B 1 75 ? -8.039 30.625 -5.75 1 46.06 75 GLU B N 1
ATOM 2665 C CA . GLU B 1 75 ? -7.047 31.688 -5.805 1 46.06 75 GLU B CA 1
ATOM 2666 C C . GLU B 1 75 ? -5.641 31.141 -6.023 1 46.06 75 GLU B C 1
ATOM 2668 O O . GLU B 1 75 ? -4.863 31.688 -6.809 1 46.06 75 GLU B O 1
ATOM 2673 N N . TYR B 1 76 ? -5.363 30.109 -5.359 1 46.03 76 TYR B N 1
ATOM 2674 C CA . TYR B 1 76 ? -4.055 29.516 -5.613 1 46.03 76 TYR B CA 1
ATOM 2675 C C . TYR B 1 76 ? -3.98 28.938 -7.02 1 46.03 76 TYR B C 1
ATOM 2677 O O . TYR B 1 76 ? -2.955 29.047 -7.691 1 46.03 76 TYR B O 1
ATOM 2685 N N . ALA B 1 77 ? -5.129 28.391 -7.309 1 47.78 77 ALA B N 1
ATOM 2686 C CA . ALA B 1 77 ? -5.195 27.922 -8.688 1 47.78 77 ALA B CA 1
ATOM 2687 C C . ALA B 1 77 ? -4.922 29.047 -9.672 1 47.78 77 ALA B C 1
ATOM 2689 O O . ALA B 1 77 ? -4.188 28.875 -10.648 1 47.78 77 ALA B O 1
ATOM 2690 N N . ASP B 1 78 ? -5.59 30.078 -9.383 1 50.91 78 ASP B N 1
ATOM 2691 C CA . ASP B 1 78 ? -5.414 31.25 -10.234 1 50.91 78 ASP B CA 1
ATOM 2692 C C . ASP B 1 78 ? -3.98 31.766 -10.164 1 50.91 78 ASP B C 1
ATOM 2694 O O . ASP B 1 78 ? -3.4 32.156 -11.188 1 50.91 78 ASP B O 1
ATOM 2698 N N . TRP B 1 79 ? -3.473 31.75 -9.023 1 47.88 79 TRP B N 1
ATOM 2699 C CA . TRP B 1 79 ? -2.092 32.188 -8.82 1 47.88 79 TRP B CA 1
ATOM 2700 C C . TRP B 1 79 ? -1.123 31.234 -9.516 1 47.88 79 TRP B C 1
ATOM 2702 O O . TRP B 1 79 ? -0.229 31.672 -10.25 1 47.88 79 TRP B O 1
ATOM 2712 N N . TYR B 1 80 ? -1.368 30 -9.312 1 48.81 80 TYR B N 1
ATOM 2713 C CA . TYR B 1 80 ? -0.483 29.016 -9.938 1 48.81 80 TYR B CA 1
ATOM 2714 C C . TYR B 1 80 ? -0.536 29.109 -11.453 1 48.81 80 TYR B C 1
ATOM 2716 O O . TYR B 1 80 ? 0.5 29.078 -12.125 1 48.81 80 TYR B O 1
ATOM 2724 N N . SER B 1 81 ? -1.772 29.25 -11.914 1 55.16 81 SER B N 1
ATOM 2725 C CA . SER B 1 81 ? -1.954 29.406 -13.352 1 55.16 81 SER B CA 1
ATOM 2726 C C . SER B 1 81 ? -1.269 30.656 -13.875 1 55.16 81 SER B C 1
ATOM 2728 O O . SER B 1 81 ? -0.907 30.734 -15.047 1 55.16 81 SER B O 1
ATOM 2730 N N . SER B 1 82 ? -1.182 31.516 -12.945 1 54.25 82 SER B N 1
ATOM 2731 C CA . SER B 1 82 ? -0.589 32.781 -13.336 1 54.25 82 SER B CA 1
ATOM 2732 C C . SER B 1 82 ? 0.935 32.719 -13.32 1 54.25 82 SER B C 1
ATOM 2734 O O . SER B 1 82 ? 1.607 33.625 -13.852 1 54.25 82 SER B O 1
ATOM 2736 N N . LEU B 1 83 ? 1.366 31.609 -12.633 1 52.09 83 LEU B N 1
ATOM 2737 C CA . LEU B 1 83 ? 2.818 31.5 -12.547 1 52.09 83 LEU B CA 1
ATOM 2738 C C . LEU B 1 83 ? 3.422 31.156 -13.898 1 52.09 83 LEU B C 1
ATOM 2740 O O . LEU B 1 83 ? 2.768 30.531 -14.734 1 52.09 83 LEU B O 1
ATOM 2744 N N . GLU B 1 84 ? 4.66 31.672 -14.008 1 56.53 84 GLU B N 1
ATOM 2745 C CA . GLU B 1 84 ? 5.414 31.266 -15.195 1 56.53 84 GLU B CA 1
ATOM 2746 C C . GLU B 1 84 ? 5.82 29.797 -15.117 1 56.53 84 GLU B C 1
ATOM 2748 O O . GLU B 1 84 ? 5.98 29.25 -14.023 1 56.53 84 GLU B O 1
ATOM 2753 N N . ASP B 1 85 ? 5.848 29.094 -16.328 1 52.62 85 ASP B N 1
ATOM 2754 C CA . ASP B 1 85 ? 6.098 27.672 -16.453 1 52.62 85 ASP B CA 1
ATOM 2755 C C . ASP B 1 85 ? 7.242 27.219 -15.547 1 52.62 85 ASP B C 1
ATOM 2757 O O . ASP B 1 85 ? 7.152 26.172 -14.891 1 52.62 85 ASP B O 1
ATOM 2761 N N . ASP B 1 86 ? 8.195 27.969 -15.523 1 52.47 86 ASP B N 1
ATOM 2762 C CA . ASP B 1 86 ? 9.375 27.641 -14.727 1 52.47 86 ASP B CA 1
ATOM 2763 C C . ASP B 1 86 ? 9.062 27.672 -13.234 1 52.47 86 ASP B C 1
ATOM 2765 O O . ASP B 1 86 ? 9.633 26.906 -12.461 1 52.47 86 ASP B O 1
ATOM 2769 N N . ASP B 1 87 ? 8.203 28.5 -12.898 1 50.66 87 ASP B N 1
ATOM 2770 C CA . ASP B 1 87 ? 7.855 28.656 -11.492 1 50.66 87 ASP B CA 1
ATOM 2771 C C . ASP B 1 87 ? 6.836 27.609 -11.062 1 50.66 87 ASP B C 1
ATOM 2773 O O . ASP B 1 87 ? 6.812 27.188 -9.898 1 50.66 87 ASP B O 1
ATOM 2777 N N . LYS B 1 88 ? 6.055 27.375 -11.984 1 52.91 88 LYS B N 1
ATOM 2778 C CA . LYS B 1 88 ? 5.07 26.328 -11.719 1 52.91 88 LYS B CA 1
ATOM 2779 C C . LYS B 1 88 ? 5.75 25.016 -11.328 1 52.91 88 LYS B C 1
ATOM 2781 O O . LYS B 1 88 ? 5.234 24.266 -10.492 1 52.91 88 LYS B O 1
ATOM 2786 N N . ARG B 1 89 ? 6.836 24.875 -11.852 1 48.5 89 ARG B N 1
ATOM 2787 C CA . ARG B 1 89 ? 7.602 23.656 -11.641 1 48.5 89 ARG B CA 1
ATOM 2788 C C . ARG B 1 89 ? 7.988 23.5 -10.172 1 48.5 89 ARG B C 1
ATOM 2790 O O . ARG B 1 89 ? 8.156 22.375 -9.688 1 48.5 89 ARG B O 1
ATOM 2797 N N . LYS B 1 90 ? 8.164 24.672 -9.656 1 46.03 90 LYS B N 1
ATOM 2798 C CA . LYS B 1 90 ? 8.57 24.656 -8.258 1 46.03 90 LYS B CA 1
ATOM 2799 C C . LYS B 1 90 ? 7.48 24.062 -7.371 1 46.03 90 LYS B C 1
ATOM 2801 O O . LYS B 1 90 ? 7.754 23.625 -6.254 1 46.03 90 LYS B O 1
ATOM 2806 N N . PHE B 1 91 ? 6.379 24.141 -7.961 1 44.78 91 PHE B N 1
ATOM 2807 C CA . PHE B 1 91 ? 5.238 23.641 -7.207 1 44.78 91 PHE B CA 1
ATOM 2808 C C . PHE B 1 91 ? 4.715 22.344 -7.812 1 44.78 91 PHE B C 1
ATOM 2810 O O . PHE B 1 91 ? 3.598 21.922 -7.512 1 44.78 91 PHE B O 1
ATOM 2817 N N . ASP B 1 92 ? 5.348 21.875 -8.844 1 45.03 92 ASP B N 1
ATOM 2818 C CA . ASP B 1 92 ? 4.965 20.641 -9.508 1 45.03 92 ASP B CA 1
ATOM 2819 C C . ASP B 1 92 ? 4.727 19.531 -8.492 1 45.03 92 ASP B C 1
ATOM 2821 O O . ASP B 1 92 ? 4.07 18.531 -8.797 1 45.03 92 ASP B O 1
ATOM 2825 N N . TYR B 1 93 ? 5.316 19.703 -7.371 1 42.69 93 TYR B N 1
ATOM 2826 C CA . TYR B 1 93 ? 5.078 18.688 -6.359 1 42.69 93 TYR B CA 1
ATOM 2827 C C . TYR B 1 93 ? 3.717 18.875 -5.699 1 42.69 93 TYR B C 1
ATOM 2829 O O . TYR B 1 93 ? 3.395 18.219 -4.715 1 42.69 93 TYR B O 1
ATOM 2837 N N . CYS B 1 94 ? 3.074 19.859 -6.086 1 42.59 94 CYS B N 1
ATOM 2838 C CA . CYS B 1 94 ? 1.762 20.109 -5.5 1 42.59 94 CYS B CA 1
ATOM 2839 C C . CYS B 1 94 ? 0.731 19.125 -6.043 1 42.59 94 CYS B C 1
ATOM 2841 O O . CYS B 1 94 ? 0.094 19.391 -7.062 1 42.59 94 CYS B O 1
ATOM 2843 N N . TYR B 1 95 ? 0.825 17.953 -5.57 1 47.75 95 TYR B N 1
ATOM 2844 C CA . TYR B 1 95 ? 0.029 16.781 -5.965 1 47.75 95 TYR B CA 1
ATOM 2845 C C . TYR B 1 95 ? -1.431 17.172 -6.172 1 47.75 95 TYR B C 1
ATOM 2847 O O . TYR B 1 95 ? -2.072 16.719 -7.121 1 47.75 95 TYR B O 1
ATOM 2855 N N . ALA B 1 96 ? -1.878 18.031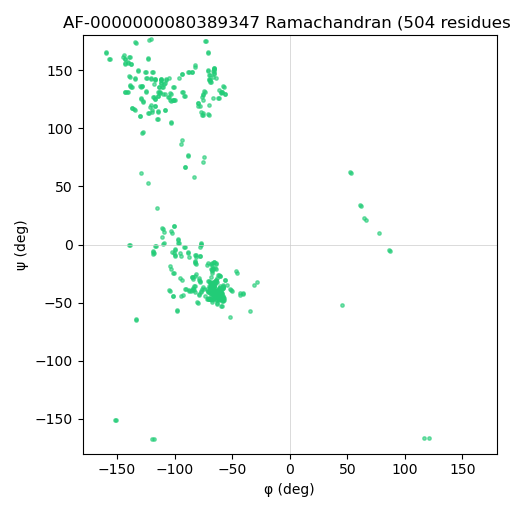 -5.172 1 41.75 96 ALA B N 1
ATOM 2856 C CA . ALA B 1 96 ? -3.285 18.406 -5.258 1 41.75 96 ALA B CA 1
ATOM 2857 C C . ALA B 1 96 ? -3.562 19.188 -6.535 1 41.75 96 ALA B C 1
ATOM 2859 O O . ALA B 1 96 ? -4.625 19.047 -7.145 1 41.75 96 ALA B O 1
ATOM 2860 N N . LYS B 1 97 ? -2.58 19.812 -6.898 1 43.75 97 LYS B N 1
ATOM 2861 C CA . LYS B 1 97 ? -2.719 20.609 -8.117 1 43.75 97 LYS B CA 1
ATOM 2862 C C . LYS B 1 97 ? -2.908 19.719 -9.336 1 43.75 97 LYS B C 1
ATOM 2864 O O . LYS B 1 97 ? -3.723 20.016 -10.211 1 43.75 97 LYS B O 1
ATOM 2869 N N . GLN B 1 98 ? -2.098 18.797 -9.461 1 44.09 98 GLN B N 1
ATOM 2870 C CA . GLN B 1 98 ? -2.234 17.891 -10.586 1 44.09 98 GLN B CA 1
ATOM 2871 C C . GLN B 1 98 ? -3.568 17.156 -10.539 1 44.09 98 GLN B C 1
ATOM 2873 O O . GLN B 1 98 ? -4.215 16.953 -11.57 1 44.09 98 GLN B O 1
ATOM 2878 N N . LEU B 1 99 ? -3.92 16.656 -9.352 1 45.28 99 LEU B N 1
ATOM 2879 C CA . LEU B 1 99 ? -5.117 15.836 -9.25 1 45.28 99 LEU B CA 1
ATOM 2880 C C . LEU B 1 99 ? -6.379 16.688 -9.398 1 45.28 99 LEU B C 1
ATOM 2882 O O . LEU B 1 99 ? -7.352 16.25 -10.016 1 45.28 99 LEU B O 1
ATOM 2886 N N . PHE B 1 100 ? -6.41 17.812 -8.672 1 43.34 100 PHE B N 1
ATOM 2887 C CA . PHE B 1 100 ? -7.711 18.453 -8.516 1 43.34 100 PHE B CA 1
ATOM 2888 C C . PHE B 1 100 ? -7.832 19.672 -9.422 1 43.34 100 PHE B C 1
ATOM 2890 O O . PHE B 1 100 ? -8.922 20.234 -9.578 1 43.34 100 PHE B O 1
ATOM 2897 N N . ARG B 1 101 ? -6.828 20.281 -9.891 1 40.47 101 ARG B N 1
ATOM 2898 C CA . ARG B 1 101 ? -7.086 21.5 -10.648 1 40.47 101 ARG B CA 1
ATOM 2899 C C . ARG B 1 101 ? -6.285 21.516 -11.945 1 40.47 101 ARG B C 1
ATOM 2901 O O . ARG B 1 101 ? -6.844 21.703 -13.031 1 40.47 101 ARG B O 1
ATOM 2908 N N . TYR B 1 102 ? -4.93 21.547 -11.898 1 43.62 102 TYR B N 1
ATOM 2909 C CA . TYR B 1 102 ? -4.207 22.047 -13.07 1 43.62 102 TYR B CA 1
ATOM 2910 C C . TYR B 1 102 ? -4.082 20.969 -14.133 1 43.62 102 TYR B C 1
ATOM 2912 O O . TYR B 1 102 ? -3.873 21.266 -15.305 1 43.62 102 TYR B O 1
ATOM 2920 N N . GLY B 1 103 ? -4.145 19.75 -13.609 1 51.5 103 GLY B N 1
ATOM 2921 C CA . GLY B 1 103 ? -4.07 18.797 -14.711 1 51.5 103 GLY B CA 1
ATOM 2922 C C . GLY B 1 103 ? -5.434 18.359 -15.203 1 51.5 103 GLY B C 1
ATOM 2923 O O . GLY B 1 103 ? -6.121 17.578 -14.539 1 51.5 103 GLY B O 1
ATOM 2924 N N . GLN B 1 104 ? -5.984 19.25 -16.203 1 58.91 104 GLN B N 1
ATOM 2925 C CA . GLN B 1 104 ? -7.273 18.906 -16.797 1 58.91 104 GLN B CA 1
ATOM 2926 C C . GLN B 1 104 ? -7.504 17.406 -16.812 1 58.91 104 GLN B C 1
ATOM 2928 O O . GLN B 1 104 ? -8.602 16.938 -16.484 1 58.91 104 GLN B O 1
ATOM 2933 N N . ALA B 1 105 ? -6.445 16.797 -16.953 1 61.38 105 ALA B N 1
ATOM 2934 C CA . ALA B 1 105 ? -6.598 15.352 -17.078 1 61.38 105 ALA B CA 1
ATOM 2935 C C . ALA B 1 105 ? -6.887 14.719 -15.719 1 61.38 105 ALA B C 1
ATOM 2937 O O . ALA B 1 105 ? -7.754 13.844 -15.609 1 61.38 105 ALA B O 1
ATOM 2938 N N . ALA B 1 106 ? -6.211 15.273 -14.711 1 65.38 106 ALA B N 1
ATOM 2939 C CA . ALA B 1 106 ? -6.43 14.734 -13.375 1 65.38 106 ALA B CA 1
ATOM 2940 C C . ALA B 1 106 ? -7.82 15.094 -12.859 1 65.38 106 ALA B C 1
ATOM 2942 O O . ALA B 1 106 ? -8.508 14.25 -12.281 1 65.38 106 ALA B O 1
ATOM 2943 N N . TYR B 1 107 ? -8.156 16.266 -13.141 1 68.25 107 TYR B N 1
ATOM 2944 C CA . TYR B 1 107 ? -9.477 16.719 -12.727 1 68.25 107 TYR B CA 1
ATOM 2945 C C . TYR B 1 107 ? -10.57 15.922 -13.438 1 68.25 107 TYR B C 1
ATOM 2947 O O . TYR B 1 107 ? -11.555 15.516 -12.82 1 68.25 107 TYR B O 1
ATOM 2955 N N . ASP B 1 108 ? -10.328 15.703 -14.609 1 76 108 ASP B N 1
ATOM 2956 C CA . ASP B 1 108 ? -11.312 14.945 -15.375 1 76 108 ASP B CA 1
ATOM 2957 C C . ASP B 1 108 ? -11.422 13.508 -14.859 1 76 108 ASP B C 1
ATOM 2959 O O . ASP B 1 108 ? -12.516 12.945 -14.797 1 76 108 ASP B O 1
ATOM 2963 N N . SER B 1 109 ? -10.367 13.055 -14.484 1 80.5 109 SER B N 1
ATOM 2964 C CA . SER B 1 109 ? -10.375 11.672 -14.023 1 80.5 109 SER B CA 1
ATOM 2965 C C . SER B 1 109 ? -11.094 11.539 -12.68 1 80.5 109 SER B C 1
ATOM 2967 O O . SER B 1 109 ? -11.867 10.602 -12.477 1 80.5 109 SER B O 1
ATOM 2969 N N . VAL B 1 110 ? -10.852 12.531 -11.805 1 85.81 110 VAL B N 1
ATOM 2970 C CA . VAL B 1 110 ? -11.531 12.5 -10.516 1 85.81 110 VAL B CA 1
ATOM 2971 C C . VAL B 1 110 ? -13.031 12.68 -10.711 1 85.81 110 VAL B C 1
ATOM 2973 O O . VAL B 1 110 ? -13.836 11.977 -10.102 1 85.81 110 VAL B O 1
ATOM 2976 N N . ASN B 1 111 ? -13.367 13.578 -11.586 1 86.25 111 ASN B N 1
ATOM 2977 C CA . ASN B 1 111 ? -14.781 13.82 -11.859 1 86.25 111 ASN B CA 1
ATOM 2978 C C . ASN B 1 111 ? -15.461 12.586 -12.438 1 86.25 111 ASN B C 1
ATOM 2980 O O . ASN B 1 111 ? -16.594 12.273 -12.078 1 86.25 111 ASN B O 1
ATOM 2984 N N . ALA B 1 112 ? -14.758 11.992 -13.305 1 90.31 112 ALA B N 1
ATOM 2985 C CA . ALA B 1 112 ? -15.32 10.781 -13.906 1 90.31 112 ALA B CA 1
ATOM 2986 C C . ALA B 1 112 ? -15.547 9.703 -12.852 1 90.31 112 ALA B C 1
ATOM 2988 O O . ALA B 1 112 ? -16.594 9.039 -12.852 1 90.31 112 ALA B O 1
ATOM 2989 N N . ASN B 1 113 ? -14.633 9.516 -12.008 1 92.81 113 ASN B N 1
ATOM 2990 C CA . ASN B 1 113 ? -14.781 8.539 -10.93 1 92.81 113 ASN B CA 1
ATOM 2991 C C . ASN B 1 113 ? -15.938 8.906 -10 1 92.81 113 ASN B C 1
ATOM 2993 O O . ASN B 1 113 ? -16.766 8.055 -9.664 1 92.81 113 ASN B O 1
ATOM 2997 N N . VAL B 1 114 ? -15.984 10.164 -9.648 1 93.19 114 VAL B N 1
ATOM 2998 C CA . VAL B 1 114 ? -16.969 10.625 -8.68 1 93.19 114 VAL B CA 1
ATOM 2999 C C . VAL B 1 114 ? -18.375 10.523 -9.273 1 93.19 114 VAL B C 1
ATOM 3001 O O . VAL B 1 114 ? -19.312 10.102 -8.602 1 93.19 114 VAL B O 1
ATOM 3004 N N . SER B 1 115 ? -18.5 10.836 -10.531 1 93 115 SER B N 1
ATOM 3005 C CA . SER B 1 115 ? -19.812 10.805 -11.188 1 93 115 SER B CA 1
ATOM 3006 C C . SER B 1 115 ? -20.328 9.375 -11.32 1 93 115 SER B C 1
ATOM 3008 O O . SER B 1 115 ? -21.531 9.156 -11.43 1 93 115 SER B O 1
ATOM 3010 N N . ASN B 1 116 ? -19.438 8.422 -11.25 1 93.25 116 ASN B N 1
ATOM 3011 C CA . ASN B 1 116 ? -19.812 7.031 -11.461 1 93.25 116 ASN B CA 1
ATOM 3012 C C . ASN B 1 116 ? -19.719 6.223 -10.172 1 93.25 116 ASN B C 1
ATOM 3014 O O . ASN B 1 116 ? -19.703 4.988 -10.211 1 93.25 116 ASN B O 1
ATOM 3018 N N . LEU B 1 117 ? -19.625 6.836 -9.094 1 94.5 117 LEU B N 1
ATOM 3019 C CA . LEU B 1 117 ? -19.453 6.125 -7.836 1 94.5 117 LEU B CA 1
ATOM 3020 C C . LEU B 1 117 ? -20.578 5.121 -7.617 1 94.5 117 LEU B C 1
ATOM 3022 O O . LEU B 1 117 ? -21.766 5.469 -7.754 1 94.5 117 LEU B O 1
ATOM 3026 N N . ARG B 1 118 ? -20.172 3.867 -7.305 1 92.56 118 ARG B N 1
ATOM 3027 C CA . ARG B 1 118 ? -21.078 2.766 -7.031 1 92.56 118 ARG B CA 1
ATOM 3028 C C . ARG B 1 118 ? -20.719 2.068 -5.723 1 92.56 118 ARG B C 1
ATOM 3030 O O . ARG B 1 118 ? -19.562 1.758 -5.48 1 92.56 118 ARG B O 1
ATOM 3037 N N . PRO B 1 119 ? -21.781 1.825 -4.992 1 93.19 119 PRO B N 1
ATOM 3038 C CA . PRO B 1 119 ? -21.484 1.144 -3.73 1 93.19 119 PRO B CA 1
ATOM 3039 C C . PRO B 1 119 ? -20.797 -0.205 -3.932 1 93.19 119 PRO B C 1
ATOM 3041 O O . PRO B 1 119 ? -21.203 -0.983 -4.801 1 93.19 119 PRO B O 1
ATOM 3044 N N . GLY B 1 120 ? -19.734 -0.394 -3.215 1 93.62 120 GLY B N 1
ATOM 3045 C CA . GLY B 1 120 ? -19.062 -1.681 -3.209 1 93.62 120 GLY B CA 1
ATOM 3046 C C . GLY B 1 120 ? -18.062 -1.833 -4.34 1 93.62 120 GLY B C 1
ATOM 3047 O O . GLY B 1 120 ? -17.328 -2.822 -4.398 1 93.62 120 GLY B O 1
ATOM 3048 N N . SER B 1 121 ? -17.984 -0.853 -5.246 1 95.31 121 SER B N 1
ATOM 3049 C CA . SER B 1 121 ? -17.094 -0.963 -6.387 1 95.31 121 SER B CA 1
ATOM 3050 C C . SER B 1 121 ? -15.633 -0.872 -5.953 1 95.31 121 SER B C 1
ATOM 3052 O O . SER B 1 121 ? -15.289 -0.091 -5.062 1 95.31 121 SER B O 1
ATOM 3054 N N . ARG B 1 122 ? -14.781 -1.691 -6.621 1 95.19 122 ARG B N 1
ATOM 3055 C CA . ARG B 1 122 ? -13.336 -1.667 -6.418 1 95.19 122 ARG B CA 1
ATOM 3056 C C . ARG B 1 122 ? -12.641 -0.898 -7.539 1 95.19 122 ARG B C 1
ATOM 3058 O O . ARG B 1 122 ? -11.414 -0.949 -7.664 1 95.19 122 ARG B O 1
ATOM 3065 N N . ARG B 1 123 ? -13.445 -0.086 -8.328 1 93.69 123 ARG B N 1
ATOM 3066 C CA . ARG B 1 123 ? -12.953 0.259 -9.656 1 93.69 123 ARG B CA 1
ATOM 3067 C C . ARG B 1 123 ? -12.719 1.761 -9.781 1 93.69 123 ARG B C 1
ATOM 3069 O O . ARG B 1 123 ? -12.305 2.244 -10.836 1 93.69 123 ARG B O 1
ATOM 3076 N N . HIS B 1 124 ? -13.008 2.477 -8.75 1 95.81 124 HIS B N 1
ATOM 3077 C CA . HIS B 1 124 ? -12.844 3.924 -8.828 1 95.81 124 HIS B CA 1
ATOM 3078 C C . HIS B 1 124 ? -11.43 4.344 -8.438 1 95.81 124 HIS B C 1
ATOM 3080 O O . HIS B 1 124 ? -11.219 4.918 -7.367 1 95.81 124 HIS B O 1
ATOM 3086 N N . VAL B 1 125 ? -10.539 4.113 -9.406 1 93.94 125 VAL B N 1
ATOM 3087 C CA . VAL B 1 125 ? -9.109 4.352 -9.227 1 93.94 125 VAL B CA 1
ATOM 3088 C C . VAL B 1 125 ? -8.664 5.52 -10.102 1 93.94 125 VAL B C 1
ATOM 3090 O O . VAL B 1 125 ? -9.211 5.734 -11.188 1 93.94 125 VAL B O 1
ATOM 3093 N N . GLY B 1 126 ? -7.77 6.285 -9.547 1 89.62 126 GLY B N 1
ATOM 3094 C CA . GLY B 1 126 ? -7.051 7.293 -10.305 1 89.62 126 GLY B CA 1
ATOM 3095 C C . GLY B 1 126 ? -5.555 7.293 -10.039 1 89.62 126 GLY B C 1
ATOM 3096 O O . GLY B 1 126 ? -5.121 7.023 -8.922 1 89.62 126 GLY B O 1
ATOM 3097 N N . VAL B 1 127 ? -4.816 7.547 -11.133 1 88.12 127 VAL B N 1
ATOM 3098 C CA . VAL B 1 127 ? -3.361 7.586 -11.008 1 88.12 127 VAL B CA 1
ATOM 3099 C C . VAL B 1 127 ? -2.848 8.977 -11.367 1 88.12 127 VAL B C 1
ATOM 3101 O O . VAL B 1 127 ? -3.352 9.609 -12.297 1 88.12 127 VAL B O 1
ATOM 3104 N N . LEU B 1 128 ? -1.869 9.453 -10.562 1 83.62 128 LEU B N 1
ATOM 3105 C CA . LEU B 1 128 ? -1.268 10.766 -10.781 1 83.62 128 LEU B CA 1
ATOM 3106 C C . LEU B 1 128 ? 0.096 10.633 -11.453 1 83.62 128 LEU B C 1
ATOM 3108 O O . LEU B 1 128 ? 0.822 11.617 -11.594 1 83.62 128 LEU B O 1
ATOM 3112 N N . TRP B 1 129 ? 0.383 9.477 -11.883 1 83.94 129 TRP B N 1
ATOM 3113 C CA . TRP B 1 129 ? 1.642 9.125 -12.531 1 83.94 129 TRP B CA 1
ATOM 3114 C C . TRP B 1 129 ? 1.417 8.781 -14 1 83.94 129 TRP B C 1
ATOM 3116 O O . TRP B 1 129 ? 0.473 8.07 -14.344 1 83.94 129 TRP B O 1
ATOM 3126 N N . GLU B 1 130 ? 2.229 9.391 -14.797 1 80.62 130 GLU B N 1
ATOM 3127 C CA . GLU B 1 130 ? 2.301 9.031 -16.203 1 80.62 130 GLU B CA 1
ATOM 3128 C C . GLU B 1 130 ? 3.705 8.578 -16.594 1 80.62 130 GLU B C 1
ATOM 3130 O O . GLU B 1 130 ? 4.652 9.367 -16.547 1 80.62 130 GLU B O 1
ATOM 3135 N N . ASN B 1 131 ? 3.773 7.316 -17.062 1 85.25 131 ASN B N 1
ATOM 3136 C CA . ASN B 1 131 ? 5.082 6.727 -17.328 1 85.25 131 ASN B CA 1
ATOM 3137 C C . ASN B 1 131 ? 5.867 7.551 -18.344 1 85.25 131 ASN B C 1
ATOM 3139 O O . ASN B 1 131 ? 7.035 7.871 -18.125 1 85.25 131 ASN B O 1
ATOM 3143 N N . GLU B 1 132 ? 5.242 7.902 -19.438 1 80.62 132 GLU B N 1
ATOM 3144 C CA . GLU B 1 132 ? 5.93 8.578 -20.531 1 80.62 132 GLU B CA 1
ATOM 3145 C C . GLU B 1 132 ? 6.375 9.977 -20.125 1 80.62 132 GLU B C 1
ATOM 3147 O O . GLU B 1 132 ? 7.34 10.516 -20.688 1 80.62 132 GLU B O 1
ATOM 3152 N N . THR B 1 133 ? 5.672 10.469 -19.172 1 79 133 THR B N 1
ATOM 3153 C CA . THR B 1 133 ? 5.98 11.828 -18.734 1 79 133 THR B CA 1
ATOM 3154 C C . THR B 1 133 ? 6.98 11.812 -17.578 1 79 133 THR B C 1
ATOM 3156 O O . THR B 1 133 ? 7.965 12.555 -17.594 1 79 133 THR B O 1
ATOM 3159 N N . HIS B 1 134 ? 6.766 10.953 -16.672 1 84.12 134 HIS B N 1
ATOM 3160 C CA . HIS B 1 134 ? 7.453 11.117 -15.391 1 84.12 134 HIS B CA 1
ATOM 3161 C C . HIS B 1 134 ? 8.734 10.289 -15.344 1 84.12 134 HIS B C 1
ATOM 3163 O O . HIS B 1 134 ? 9.695 10.664 -14.672 1 84.12 134 HIS B O 1
ATOM 3169 N N . ILE B 1 135 ? 8.82 9.195 -16.031 1 88.31 135 ILE B N 1
ATOM 3170 C CA . ILE B 1 135 ? 10.016 8.359 -15.977 1 88.31 135 ILE B CA 1
ATOM 3171 C C . ILE B 1 135 ? 11.203 9.125 -16.578 1 88.31 135 ILE B C 1
ATOM 3173 O O . ILE B 1 135 ? 12.273 9.188 -15.969 1 88.31 135 ILE B O 1
ATOM 3177 N N . PRO B 1 136 ? 10.961 9.836 -17.734 1 84.25 136 PRO B N 1
ATOM 3178 C CA . PRO B 1 136 ? 12.094 10.586 -18.281 1 84.25 136 PRO B CA 1
ATOM 3179 C C . PRO B 1 136 ? 12.469 11.805 -17.422 1 84.25 136 PRO B C 1
ATOM 3181 O O . PRO B 1 136 ? 13.609 12.258 -17.453 1 84.25 136 PRO B O 1
ATOM 3184 N N . LYS B 1 137 ? 11.438 12.383 -16.766 1 79.88 137 LYS B N 1
ATOM 3185 C CA . LYS B 1 137 ? 11.688 13.516 -15.875 1 79.88 137 LYS B CA 1
ATOM 3186 C C . LYS B 1 137 ? 12.125 13.031 -14.492 1 79.88 137 LYS B C 1
ATOM 3188 O O . LYS B 1 137 ? 11.523 13.398 -13.484 1 79.88 137 LYS B O 1
ATOM 3193 N N . PHE B 1 138 ? 13.086 12.344 -14.352 1 80.12 138 PHE B N 1
ATOM 3194 C CA . PHE B 1 138 ? 13.523 11.547 -13.203 1 80.12 138 PHE B CA 1
ATOM 3195 C C . PHE B 1 138 ? 13.609 12.414 -11.953 1 80.12 138 PHE B C 1
ATOM 3197 O O . PHE B 1 138 ? 13.18 12 -10.875 1 80.12 138 PHE B O 1
ATOM 3204 N N . GLU B 1 139 ? 14 13.68 -12.109 1 75.75 139 GLU B N 1
ATOM 3205 C CA . GLU B 1 139 ? 14.25 14.508 -10.93 1 75.75 139 GLU B CA 1
ATOM 3206 C C . GLU B 1 139 ? 12.969 15.195 -10.461 1 75.75 139 GLU B C 1
ATOM 3208 O O . GLU B 1 139 ? 12.898 15.68 -9.328 1 75.75 139 GLU B O 1
ATOM 3213 N N . ASP B 1 140 ? 11.93 15.148 -11.258 1 74.25 140 ASP B N 1
ATOM 3214 C CA . ASP B 1 140 ? 10.695 15.852 -10.953 1 74.25 140 ASP B CA 1
ATOM 3215 C C . ASP B 1 140 ? 9.484 14.93 -11.062 1 74.25 140 ASP B C 1
ATOM 3217 O O . ASP B 1 140 ? 8.609 15.141 -11.906 1 74.25 140 ASP B O 1
ATOM 3221 N N . GLN B 1 141 ? 9.508 13.945 -10.242 1 82.81 141 GLN B N 1
ATOM 3222 C CA . GLN B 1 141 ? 8.406 12.984 -10.258 1 82.81 141 GLN B CA 1
ATOM 3223 C C . GLN B 1 141 ? 7.477 13.195 -9.07 1 82.81 141 GLN B C 1
ATOM 3225 O O . GLN B 1 141 ? 7.914 13.609 -7.996 1 82.81 141 GLN B O 1
ATOM 3230 N N . PRO B 1 142 ? 6.172 13.016 -9.266 1 82.94 142 PRO B N 1
ATOM 3231 C CA . PRO B 1 142 ? 5.254 13.141 -8.133 1 82.94 142 PRO B CA 1
ATOM 3232 C C . PRO B 1 142 ? 5.465 12.047 -7.086 1 82.94 142 PRO B C 1
ATOM 3234 O O . PRO B 1 142 ? 5.781 10.906 -7.434 1 82.94 142 PRO B O 1
ATOM 3237 N N . CYS B 1 143 ? 5.227 12.453 -5.848 1 90.19 143 CYS B N 1
ATOM 3238 C CA . CYS B 1 143 ? 5.312 11.484 -4.758 1 90.19 143 CYS B CA 1
ATOM 3239 C C . CYS B 1 143 ? 4.012 10.711 -4.609 1 90.19 143 CYS B C 1
ATOM 3241 O O . CYS B 1 143 ? 4.023 9.523 -4.277 1 90.19 143 CYS B O 1
ATOM 3243 N N . TRP B 1 144 ? 2.91 11.438 -4.816 1 90.25 144 TRP B N 1
ATOM 3244 C CA . TRP B 1 144 ? 1.596 10.805 -4.781 1 90.25 144 TRP B CA 1
ATOM 3245 C C . TRP B 1 144 ? 1.31 10.078 -6.09 1 90.25 144 TRP B C 1
ATOM 3247 O O . TRP B 1 144 ? 1.204 10.703 -7.148 1 90.25 144 TRP B O 1
ATOM 3257 N N . ILE B 1 145 ? 1.089 8.719 -6.027 1 91.25 145 ILE B N 1
ATOM 3258 C CA . ILE B 1 145 ? 1.052 7.91 -7.238 1 91.25 145 ILE B CA 1
ATOM 3259 C C . ILE B 1 145 ? -0.398 7.621 -7.621 1 91.25 145 ILE B C 1
ATOM 3261 O O . ILE B 1 145 ? -0.767 7.715 -8.797 1 91.25 145 ILE B O 1
ATOM 3265 N N . ALA B 1 146 ? -1.216 7.266 -6.66 1 92.25 146 ALA B N 1
ATOM 3266 C CA . ALA B 1 146 ? -2.549 6.777 -7.008 1 92.25 146 ALA B CA 1
ATOM 3267 C C . ALA B 1 146 ? -3.518 6.953 -5.84 1 92.25 146 ALA B C 1
ATOM 3269 O O . ALA B 1 146 ? -3.094 7.129 -4.695 1 92.25 146 ALA B O 1
ATOM 3270 N N . TYR B 1 147 ? -4.805 6.941 -6.203 1 93.69 147 TYR B N 1
ATOM 3271 C CA . TYR B 1 147 ? -5.875 6.91 -5.211 1 93.69 147 TYR B CA 1
ATOM 3272 C C . TYR B 1 147 ? -6.992 5.973 -5.648 1 93.69 147 TYR B C 1
ATOM 3274 O O . TYR B 1 147 ? -7.074 5.598 -6.82 1 93.69 147 TYR B O 1
ATOM 3282 N N . LYS B 1 148 ? -7.812 5.574 -4.711 1 97.25 148 LYS B N 1
ATOM 3283 C CA . LYS B 1 148 ? -9.062 4.855 -4.949 1 97.25 148 LYS B CA 1
ATOM 3284 C C . LYS B 1 148 ? -10.172 5.363 -4.035 1 97.25 148 LYS B C 1
ATOM 3286 O O . LYS B 1 148 ? -9.93 5.648 -2.859 1 97.25 148 LYS B O 1
ATOM 3291 N N . LEU B 1 149 ? -11.305 5.531 -4.613 1 96.88 149 LEU B N 1
ATOM 3292 C CA . LEU B 1 149 ? -12.516 5.836 -3.859 1 96.88 149 LEU B CA 1
ATOM 3293 C C . LEU B 1 149 ? -13.398 4.598 -3.734 1 96.88 149 LEU B C 1
ATOM 3295 O O . LEU B 1 149 ? -13.664 3.918 -4.727 1 96.88 149 LEU B O 1
ATOM 3299 N N . GLU B 1 150 ? -13.781 4.348 -2.541 1 97.88 150 GLU B N 1
ATOM 3300 C CA . GLU B 1 150 ? -14.727 3.26 -2.309 1 97.88 150 GLU B CA 1
ATOM 3301 C C . GLU B 1 150 ? -15.992 3.766 -1.611 1 97.88 150 GLU B C 1
ATOM 3303 O O . GLU B 1 150 ? -15.938 4.211 -0.463 1 97.88 150 GLU B O 1
ATOM 3308 N N . LEU B 1 151 ? -17.031 3.703 -2.314 1 97.31 151 LEU B N 1
ATOM 3309 C CA . LEU B 1 151 ? -18.312 4 -1.68 1 97.31 151 LEU B CA 1
ATOM 3310 C C . LEU B 1 151 ? -18.781 2.834 -0.811 1 97.31 151 LEU B C 1
ATOM 3312 O O . LEU B 1 151 ? -19.109 1.765 -1.327 1 97.31 151 LEU B O 1
ATOM 3316 N N . LEU B 1 152 ? -18.781 3.039 0.436 1 96 152 LEU B N 1
ATOM 3317 C CA . LEU B 1 152 ? -19.078 1.979 1.396 1 96 152 LEU B CA 1
ATOM 3318 C C . LEU B 1 152 ? -20.578 1.708 1.469 1 96 152 LEU B C 1
ATOM 3320 O O . LEU B 1 152 ? -21 0.562 1.648 1 96 152 LEU B O 1
ATOM 3324 N N . ASN B 1 153 ? -21.297 2.723 1.44 1 93.25 153 ASN B N 1
ATOM 3325 C CA . ASN B 1 153 ? -22.75 2.77 1.37 1 93.25 153 ASN B CA 1
ATOM 3326 C C . ASN B 1 153 ? -23.234 4.027 0.661 1 93.25 153 ASN B C 1
ATOM 3328 O O . ASN B 1 153 ? -22.516 4.602 -0.16 1 93.25 153 ASN B O 1
ATOM 3332 N N . ASP B 1 154 ? -24.422 4.504 1.009 1 91.38 154 ASP B N 1
ATOM 3333 C CA . ASP B 1 154 ? -25.016 5.594 0.232 1 91.38 154 ASP B CA 1
ATOM 3334 C C . ASP B 1 154 ? -24.438 6.941 0.662 1 91.38 154 ASP B C 1
ATOM 3336 O O . ASP B 1 154 ? -24.578 7.938 -0.049 1 91.38 154 ASP B O 1
ATOM 3340 N N . THR B 1 155 ? -23.688 6.977 1.759 1 94.56 155 THR B N 1
ATOM 3341 C CA . THR B 1 155 ? -23.328 8.305 2.256 1 94.56 155 THR B CA 1
ATOM 3342 C C . THR B 1 155 ? -21.875 8.328 2.723 1 94.56 155 THR B C 1
ATOM 3344 O O . THR B 1 155 ? -21.391 9.352 3.223 1 94.56 155 THR B O 1
ATOM 3347 N N . GLN B 1 156 ? -21.25 7.23 2.607 1 96.69 156 GLN B N 1
ATOM 3348 C CA . GLN B 1 156 ? -19.891 7.18 3.154 1 96.69 156 GLN B CA 1
ATOM 3349 C C . GLN B 1 156 ? -18.906 6.656 2.121 1 96.69 156 GLN B C 1
ATOM 3351 O O . GLN B 1 156 ? -19.188 5.691 1.407 1 96.69 156 GLN B O 1
ATOM 3356 N N . VAL B 1 157 ? -17.781 7.34 2.084 1 97.81 157 VAL B N 1
ATOM 3357 C CA . VAL B 1 157 ? -16.703 6.934 1.176 1 97.81 157 VAL B CA 1
ATOM 3358 C C . VAL B 1 157 ? -15.422 6.703 1.962 1 97.81 157 VAL B C 1
ATOM 3360 O O . VAL B 1 157 ? -15.188 7.352 2.984 1 97.81 157 VAL B O 1
ATOM 3363 N N . ARG B 1 158 ? -14.688 5.754 1.571 1 98.25 158 ARG B N 1
ATOM 3364 C CA . ARG B 1 158 ? -13.312 5.566 2.02 1 98.25 158 ARG B CA 1
ATOM 3365 C C . ARG B 1 158 ? -12.32 5.906 0.909 1 98.25 158 ARG B C 1
ATOM 3367 O O . ARG B 1 158 ? -12.555 5.578 -0.257 1 98.25 158 ARG B O 1
ATOM 3374 N N . ILE B 1 159 ? -11.219 6.531 1.3 1 97.75 159 ILE B N 1
ATOM 3375 C CA . ILE B 1 159 ? -10.18 6.906 0.341 1 97.75 159 ILE B CA 1
ATOM 3376 C C . ILE B 1 159 ? -8.938 6.047 0.557 1 97.75 159 ILE B C 1
ATOM 3378 O O . ILE B 1 159 ? -8.539 5.801 1.697 1 97.75 159 ILE B O 1
ATOM 3382 N N . TYR B 1 160 ? -8.359 5.559 -0.496 1 98.56 160 TYR B N 1
ATOM 3383 C CA . TYR B 1 160 ? -7.074 4.867 -0.497 1 98.56 160 TYR B CA 1
ATOM 3384 C C . TYR B 1 160 ? -6.016 5.691 -1.218 1 98.56 160 TYR B C 1
ATOM 3386 O O . TYR B 1 160 ? -6.293 6.301 -2.254 1 98.56 160 TYR B O 1
ATOM 3394 N N . LEU B 1 161 ? -4.805 5.715 -0.645 1 97 161 LEU B N 1
ATOM 3395 C CA . LEU B 1 161 ? -3.721 6.484 -1.246 1 97 161 LEU B CA 1
ATOM 3396 C C . LEU B 1 161 ? -2.449 5.648 -1.347 1 97 161 LEU B C 1
ATOM 3398 O O . LEU B 1 161 ? -2.199 4.785 -0.5 1 97 161 LEU B O 1
ATOM 3402 N N . LEU B 1 162 ? -1.648 5.949 -2.355 1 97.5 162 LEU B N 1
ATOM 3403 C CA . LEU B 1 162 ? -0.3 5.406 -2.479 1 97.5 162 LEU B CA 1
ATOM 3404 C C . LEU B 1 162 ? 0.713 6.52 -2.729 1 97.5 162 LEU B C 1
ATOM 3406 O O . LEU B 1 162 ? 0.57 7.297 -3.676 1 97.5 162 LEU B O 1
ATOM 3410 N N . TYR B 1 163 ? 1.704 6.566 -1.91 1 96.56 163 TYR B N 1
ATOM 3411 C CA . TYR B 1 163 ? 2.867 7.426 -2.104 1 96.56 163 TYR B CA 1
ATOM 3412 C C . TYR B 1 163 ? 4.121 6.598 -2.355 1 96.56 163 TYR B C 1
ATOM 3414 O O . TYR B 1 163 ? 4.359 5.598 -1.67 1 96.56 163 TYR B O 1
ATOM 3422 N N . ARG B 1 164 ? 4.91 6.996 -3.33 1 95.56 164 ARG B N 1
ATOM 3423 C CA . ARG B 1 164 ? 6.18 6.312 -3.555 1 95.56 164 ARG B CA 1
ATOM 3424 C C . ARG B 1 164 ? 7.23 6.766 -2.551 1 95.56 164 ARG B C 1
ATOM 3426 O O . ARG B 1 164 ? 8.086 5.98 -2.143 1 95.56 164 ARG B O 1
ATOM 3433 N N . SER B 1 165 ? 7.328 8.023 -2.275 1 95.19 165 SER B N 1
ATOM 3434 C CA . SER B 1 165 ? 8.234 8.719 -1.372 1 95.19 165 SER B CA 1
ATOM 3435 C C . SER B 1 165 ? 7.496 9.773 -0.556 1 95.19 165 SER B C 1
ATOM 3437 O O . SER B 1 165 ? 7.02 10.773 -1.106 1 95.19 165 SER B O 1
ATOM 3439 N N . TRP B 1 166 ? 7.5 9.578 0.757 1 95.5 166 TRP B N 1
ATOM 3440 C CA . TRP B 1 166 ? 6.582 10.398 1.548 1 95.5 166 TRP B CA 1
ATOM 3441 C C . TRP B 1 166 ? 7.277 10.953 2.783 1 95.5 166 TRP B C 1
ATOM 3443 O O . TRP B 1 166 ? 7.668 10.203 3.678 1 95.5 166 TRP B O 1
ATOM 3453 N N . ASP B 1 167 ? 7.371 12.297 2.799 1 92.94 167 ASP B N 1
ATOM 3454 C CA . ASP B 1 167 ? 7.863 12.977 3.992 1 92.94 167 ASP B CA 1
ATOM 3455 C C . ASP B 1 167 ? 6.848 12.898 5.129 1 92.94 167 ASP B C 1
ATOM 3457 O O . ASP B 1 167 ? 5.809 13.57 5.086 1 92.94 167 ASP B O 1
ATOM 3461 N N . ALA B 1 168 ? 7.25 12.141 6.145 1 95.88 168 ALA B N 1
ATOM 3462 C CA . ALA B 1 168 ? 6.324 11.883 7.246 1 95.88 168 ALA B CA 1
ATOM 3463 C C . ALA B 1 168 ? 6.238 13.078 8.18 1 95.88 168 ALA B C 1
ATOM 3465 O O . ALA B 1 168 ? 5.191 13.328 8.781 1 95.88 168 ALA B O 1
ATOM 3466 N N . PHE B 1 169 ? 7.297 13.797 8.312 1 93.38 169 PHE B N 1
ATOM 3467 C CA . PHE B 1 169 ? 7.352 14.828 9.344 1 93.38 169 PHE B CA 1
ATOM 3468 C C . PHE B 1 169 ? 6.625 16.094 8.883 1 93.38 169 PHE B C 1
ATOM 3470 O O . PHE B 1 169 ? 5.723 16.578 9.57 1 93.38 169 PHE B O 1
ATOM 3477 N N . GLY B 1 170 ? 6.953 16.516 7.73 1 85.62 170 GLY B N 1
ATOM 3478 C CA . GLY B 1 170 ? 6.344 17.734 7.242 1 85.62 170 GLY B CA 1
ATOM 3479 C C . GLY B 1 170 ? 5.277 17.5 6.191 1 85.62 170 GLY B C 1
ATOM 3480 O O . GLY B 1 170 ? 4.23 18.156 6.203 1 85.62 170 GLY B O 1
ATOM 3481 N N . GLY B 1 171 ? 5.473 16.594 5.32 1 86.12 171 GLY B N 1
ATOM 3482 C CA . GLY B 1 171 ? 4.59 16.344 4.191 1 86.12 171 GLY B CA 1
ATOM 3483 C C . GLY B 1 171 ? 3.266 15.719 4.598 1 86.12 171 GLY B C 1
ATOM 3484 O O . GLY B 1 171 ? 2.199 16.219 4.242 1 86.12 171 GLY B O 1
ATOM 3485 N N . PHE B 1 172 ? 3.307 14.711 5.438 1 90.81 172 PHE B N 1
ATOM 3486 C CA . PHE B 1 172 ? 2.137 13.922 5.805 1 90.81 172 PHE B CA 1
ATOM 3487 C C . PHE B 1 172 ? 1.066 14.805 6.434 1 90.81 172 PHE B C 1
ATOM 3489 O O . PHE B 1 172 ? -0.085 14.805 5.992 1 90.81 172 PHE B O 1
ATOM 3496 N N . PRO B 1 173 ? 1.41 15.562 7.43 1 88.44 173 PRO B N 1
ATOM 3497 C CA . PRO B 1 173 ? 0.36 16.328 8.102 1 88.44 173 PRO B CA 1
ATOM 3498 C C . PRO B 1 173 ? -0.22 17.438 7.215 1 88.44 173 PRO B C 1
ATOM 3500 O O . PRO B 1 173 ? -1.315 17.938 7.48 1 88.44 173 PRO B O 1
ATOM 3503 N N . ALA B 1 174 ? 0.458 17.75 6.215 1 82.25 174 ALA B N 1
ATOM 3504 C CA . ALA B 1 174 ? -0.058 18.719 5.25 1 82.25 174 ALA B CA 1
ATOM 3505 C C . ALA B 1 174 ? -0.85 18.031 4.148 1 82.25 174 ALA B C 1
ATOM 3507 O O . ALA B 1 174 ? -1.898 18.516 3.723 1 82.25 174 ALA B O 1
ATOM 3508 N N . ASN B 1 175 ? -0.416 16.906 3.709 1 85.5 175 ASN B N 1
ATOM 3509 C CA . ASN B 1 175 ? -0.967 16.219 2.549 1 85.5 175 ASN B CA 1
ATOM 3510 C C . ASN B 1 175 ? -2.361 15.664 2.834 1 85.5 175 ASN B C 1
ATOM 3512 O O . ASN B 1 175 ? -3.291 15.883 2.055 1 85.5 175 ASN B O 1
ATOM 3516 N N . ILE B 1 176 ? -2.527 15.008 3.949 1 90.38 176 ILE B N 1
ATOM 3517 C CA . ILE B 1 176 ? -3.75 14.25 4.176 1 90.38 176 ILE B CA 1
ATOM 3518 C C . ILE B 1 176 ? -4.93 15.203 4.344 1 90.38 176 ILE B C 1
ATOM 3520 O O . ILE B 1 176 ? -5.957 15.055 3.682 1 90.38 176 ILE B O 1
ATOM 3524 N N . PRO B 1 177 ? -4.777 16.266 5.176 1 84.88 177 PRO B N 1
ATOM 3525 C CA . PRO B 1 177 ? -5.902 17.203 5.254 1 84.88 177 PRO B CA 1
ATOM 3526 C C . PRO B 1 177 ? -6.23 17.844 3.906 1 84.88 177 PRO B C 1
ATOM 3528 O O . PRO B 1 177 ? -7.406 18.016 3.57 1 84.88 177 PRO B O 1
ATOM 3531 N N . ALA B 1 178 ? -5.23 18.125 3.17 1 81.06 178 ALA B N 1
ATOM 3532 C CA . ALA B 1 178 ? -5.453 18.75 1.865 1 81.06 178 ALA B CA 1
ATOM 3533 C C . ALA B 1 178 ? -6.184 17.797 0.924 1 81.06 178 ALA B C 1
ATOM 3535 O O . ALA B 1 178 ? -7.098 18.203 0.202 1 81.06 178 ALA B O 1
ATOM 3536 N N . ILE B 1 179 ? -5.816 16.594 0.905 1 86.19 179 ILE B N 1
ATOM 3537 C CA . ILE B 1 179 ? -6.438 15.594 0.049 1 86.19 179 ILE B CA 1
ATOM 3538 C C . ILE B 1 179 ? -7.895 15.398 0.456 1 86.19 179 ILE B C 1
ATOM 3540 O O . ILE B 1 179 ? -8.781 15.328 -0.399 1 86.19 179 ILE B O 1
ATOM 3544 N N . VAL B 1 180 ? -8.125 15.367 1.727 1 88 180 VAL B N 1
ATOM 3545 C CA . VAL B 1 180 ? -9.484 15.203 2.242 1 88 180 VAL B CA 1
ATOM 3546 C C . VAL B 1 180 ? -10.352 16.375 1.786 1 88 180 VAL B C 1
ATOM 3548 O O . VAL B 1 180 ? -11.438 16.172 1.238 1 88 180 VAL B O 1
ATOM 3551 N N . GLU B 1 181 ? -9.805 17.516 1.977 1 82.88 181 GLU B N 1
ATOM 3552 C CA . GLU B 1 181 ? -10.562 18.703 1.577 1 82.88 181 GLU B CA 1
ATOM 3553 C C . GLU B 1 181 ? -10.766 18.734 0.065 1 82.88 181 GLU B C 1
ATOM 3555 O O . GLU B 1 181 ? -11.812 19.188 -0.414 1 82.88 181 GLU B O 1
ATOM 3560 N N . GLY B 1 182 ? -9.773 18.359 -0.634 1 81.94 182 GLY B N 1
ATOM 3561 C CA . GLY B 1 182 ? -9.891 18.297 -2.082 1 81.94 182 GLY B CA 1
ATOM 3562 C C . GLY B 1 182 ? -11.016 17.391 -2.551 1 81.94 182 GLY B C 1
ATOM 3563 O O . GLY B 1 182 ? -11.82 17.781 -3.398 1 81.94 182 GLY B O 1
ATOM 3564 N N . PHE B 1 183 ? -11.141 16.234 -2.01 1 88.44 183 PHE B N 1
ATOM 3565 C CA . PHE B 1 183 ? -12.195 15.305 -2.404 1 88.44 183 PHE B CA 1
ATOM 3566 C C . PHE B 1 183 ? -13.562 15.812 -1.959 1 88.44 183 PHE B C 1
ATOM 3568 O O . PHE B 1 183 ? -14.547 15.688 -2.691 1 88.44 183 PHE B O 1
ATOM 3575 N N . LYS B 1 184 ? -13.617 16.438 -0.776 1 87 184 LYS B N 1
ATOM 3576 C CA . LYS B 1 184 ? -14.875 17.016 -0.32 1 87 184 LYS B CA 1
ATOM 3577 C C . LYS B 1 184 ? -15.391 18.062 -1.306 1 87 184 LYS B C 1
ATOM 3579 O O . LYS B 1 184 ? -16.594 18.125 -1.585 1 87 184 LYS B O 1
ATOM 3584 N N . LYS B 1 185 ? -14.516 18.828 -1.749 1 82.94 185 LYS B N 1
ATOM 3585 C CA . LYS B 1 185 ? -14.883 19.844 -2.723 1 82.94 185 LYS B CA 1
ATOM 3586 C C . LYS B 1 185 ? -15.492 19.219 -3.977 1 82.94 185 LYS B C 1
ATOM 3588 O O . LYS B 1 185 ? -16.516 19.688 -4.477 1 82.94 185 LYS B O 1
ATOM 3593 N N . VAL B 1 186 ? -14.852 18.203 -4.484 1 85.75 186 VAL B N 1
ATOM 3594 C CA . VAL B 1 186 ? -15.336 17.547 -5.688 1 85.75 186 VAL B CA 1
ATOM 3595 C C . VAL B 1 186 ? -16.703 16.922 -5.422 1 85.75 186 VAL B C 1
ATOM 3597 O O . VAL B 1 186 ? -17.609 17 -6.27 1 85.75 186 VAL B O 1
ATOM 3600 N N . PHE B 1 187 ? -16.906 16.344 -4.246 1 90.75 187 PHE B N 1
ATOM 3601 C CA . PHE B 1 187 ? -18.203 15.766 -3.893 1 90.75 187 PHE B CA 1
ATOM 3602 C C . PHE B 1 187 ? -19.281 16.828 -3.883 1 90.75 187 PHE B C 1
ATOM 3604 O O . PHE B 1 187 ? -20.375 16.625 -4.406 1 90.75 187 PHE B O 1
ATOM 3611 N N . LYS B 1 188 ? -18.953 17.938 -3.336 1 87.88 188 LYS B N 1
ATOM 3612 C CA . LYS B 1 188 ? -19.891 19.047 -3.283 1 87.88 188 LYS B CA 1
ATOM 3613 C C . LYS B 1 188 ? -20.25 19.547 -4.684 1 87.88 188 LYS B C 1
ATOM 3615 O O . LYS B 1 188 ? -21.406 19.828 -4.977 1 87.88 188 LYS B O 1
ATOM 3620 N N . GLU B 1 189 ? -19.266 19.641 -5.496 1 84.25 189 GLU B N 1
ATOM 3621 C CA . GLU B 1 189 ? -19.469 20.094 -6.867 1 84.25 189 GLU B CA 1
ATOM 3622 C C . GLU B 1 189 ? -20.422 19.156 -7.621 1 84.25 189 GLU B C 1
ATOM 3624 O O . GLU B 1 189 ? -21.109 19.578 -8.539 1 84.25 189 GLU B O 1
ATOM 3629 N N . HIS B 1 190 ? -20.469 17.938 -7.238 1 91.69 190 HIS B N 1
ATOM 3630 C CA . HIS B 1 190 ? -21.344 16.953 -7.863 1 91.69 190 HIS B CA 1
ATOM 3631 C C . HIS B 1 190 ? -22.641 16.781 -7.074 1 91.69 190 HIS B C 1
ATOM 3633 O O . HIS B 1 190 ? -23.406 15.859 -7.332 1 91.69 190 HIS B O 1
ATOM 3639 N N . GLU B 1 191 ? -22.812 17.609 -6.02 1 93.5 191 GLU B N 1
ATOM 3640 C CA . GLU B 1 191 ? -24 17.625 -5.18 1 93.5 191 GLU B CA 1
ATOM 3641 C C . GLU B 1 191 ? -24.203 16.281 -4.496 1 93.5 191 GLU B C 1
ATOM 3643 O O . GLU B 1 191 ? -25.328 15.781 -4.422 1 93.5 191 GLU B O 1
ATOM 3648 N N . LEU B 1 192 ? -23.094 15.711 -4.211 1 92.81 192 LEU B N 1
ATOM 3649 C CA . LEU B 1 192 ? -23.156 14.461 -3.459 1 92.81 192 LEU B CA 1
ATOM 3650 C C . LEU B 1 192 ? -23.078 14.727 -1.959 1 92.81 192 LEU B C 1
ATOM 3652 O O . LEU B 1 192 ? -22.188 15.453 -1.496 1 92.81 192 LEU B O 1
ATOM 3656 N N . ASP B 1 193 ? -24 14.195 -1.288 1 91.81 193 ASP B N 1
ATOM 3657 C CA . ASP B 1 193 ? -24 14.281 0.169 1 91.81 193 ASP B CA 1
ATOM 3658 C C . ASP B 1 193 ? -23.266 13.086 0.78 1 91.81 193 ASP B C 1
ATOM 3660 O O . ASP B 1 193 ? -23.891 12.242 1.429 1 91.81 193 ASP B O 1
ATOM 3664 N N . ILE B 1 194 ? -22.047 13.031 0.553 1 94.56 194 ILE B N 1
ATOM 3665 C CA . ILE B 1 194 ? -21.25 11.898 1.023 1 94.56 194 ILE B CA 1
ATOM 3666 C C . ILE B 1 194 ? -20.141 12.398 1.957 1 94.56 194 ILE B C 1
ATOM 3668 O O . ILE B 1 194 ? -19.641 13.516 1.795 1 94.56 194 ILE B O 1
ATOM 3672 N N . GLU B 1 195 ? -19.875 11.648 2.945 1 95.88 195 GLU B N 1
ATOM 3673 C CA . GLU B 1 195 ? -18.828 11.922 3.922 1 95.88 195 GLU B CA 1
ATOM 3674 C C . GLU B 1 195 ? -17.641 10.969 3.752 1 95.88 195 GLU B C 1
ATOM 3676 O O . GLU B 1 195 ? -17.844 9.781 3.492 1 95.88 195 GLU B O 1
ATOM 3681 N N . ILE B 1 196 ? -16.5 11.547 3.875 1 97.38 196 ILE B N 1
ATOM 3682 C CA . ILE B 1 196 ? -15.328 10.68 3.914 1 97.38 196 ILE B CA 1
ATOM 3683 C C . ILE B 1 196 ? -15.211 10.031 5.289 1 97.38 196 ILE B C 1
ATOM 3685 O O . ILE B 1 196 ? -14.938 10.703 6.281 1 97.38 196 ILE B O 1
ATOM 3689 N N . GLU B 1 197 ? -15.367 8.781 5.348 1 96.31 197 GLU B N 1
ATOM 3690 C CA . GLU B 1 197 ? -15.461 8.031 6.602 1 96.31 197 GLU B CA 1
ATOM 3691 C C . GLU B 1 197 ? -14.078 7.633 7.105 1 96.31 197 GLU B C 1
ATOM 3693 O O . GLU B 1 197 ? -13.812 7.668 8.312 1 96.31 197 GLU B O 1
ATOM 3698 N N . SER B 1 198 ? -13.234 7.254 6.238 1 97.81 198 SER B N 1
ATOM 3699 C CA . SER B 1 198 ? -11.93 6.734 6.613 1 97.81 198 SER B CA 1
ATOM 3700 C C . SER B 1 198 ? -10.945 6.812 5.449 1 97.81 198 SER B C 1
ATOM 3702 O O . SER B 1 198 ? -11.336 7.137 4.324 1 97.81 198 SER B O 1
ATOM 3704 N N . LEU B 1 199 ? -9.734 6.66 5.793 1 98.56 199 LEU B N 1
ATOM 3705 C CA . LEU B 1 199 ? -8.664 6.746 4.809 1 98.56 199 LEU B CA 1
ATOM 3706 C C . LEU B 1 199 ? -7.562 5.734 5.109 1 98.56 199 LEU B C 1
ATOM 3708 O O . LEU B 1 199 ? -7.172 5.566 6.266 1 98.56 199 LEU B O 1
ATOM 3712 N N . ILE B 1 200 ? -7.121 4.953 4.113 1 98.88 200 ILE B N 1
ATOM 3713 C CA . ILE B 1 200 ? -5.973 4.062 4.219 1 98.88 200 ILE B CA 1
ATOM 3714 C C . ILE B 1 200 ? -4.883 4.5 3.242 1 98.88 200 ILE B C 1
ATOM 3716 O O . ILE B 1 200 ? -5.109 4.547 2.031 1 98.88 200 ILE B O 1
ATOM 3720 N N . ALA B 1 201 ? -3.775 4.836 3.756 1 98.69 201 ALA B N 1
ATOM 3721 C CA . ALA B 1 201 ? -2.67 5.293 2.918 1 98.69 201 ALA B CA 1
ATOM 3722 C C . ALA B 1 201 ? -1.476 4.352 3.023 1 98.69 201 ALA B C 1
ATOM 3724 O O . ALA B 1 201 ? -1.183 3.828 4.102 1 98.69 201 ALA B O 1
ATOM 3725 N N . THR B 1 202 ? -0.836 4.16 1.919 1 98.81 202 THR B N 1
ATOM 3726 C CA . THR B 1 202 ? 0.404 3.395 1.868 1 98.81 202 THR B CA 1
ATOM 3727 C C . THR B 1 202 ? 1.558 4.266 1.38 1 98.81 202 THR B C 1
ATOM 3729 O O . THR B 1 202 ? 1.435 4.957 0.367 1 98.81 202 THR B O 1
ATOM 3732 N N . GLY B 1 203 ? 2.592 4.277 2.154 1 98.62 203 GLY B N 1
ATOM 3733 C CA . GLY B 1 203 ? 3.861 4.816 1.697 1 98.62 203 GLY B CA 1
ATOM 3734 C C . GLY B 1 203 ? 4.91 3.75 1.45 1 98.62 203 GLY B C 1
ATOM 3735 O O . GLY B 1 203 ? 5.324 3.053 2.379 1 98.62 203 GLY B O 1
ATOM 3736 N N . TRP B 1 204 ? 5.305 3.639 0.173 1 98.69 204 TRP B N 1
ATOM 3737 C CA . TRP B 1 204 ? 6.348 2.668 -0.137 1 98.69 204 TRP B CA 1
ATOM 3738 C C . TRP B 1 204 ? 7.648 3.018 0.579 1 98.69 204 TRP B C 1
ATOM 3740 O O . TRP B 1 204 ? 8.312 2.141 1.133 1 98.69 204 TRP B O 1
ATOM 3750 N N . ASP B 1 205 ? 7.977 4.246 0.578 1 97.94 205 ASP B N 1
ATOM 3751 C CA . ASP B 1 205 ? 9.062 4.832 1.36 1 97.94 205 ASP B CA 1
ATOM 3752 C C . ASP B 1 205 ? 8.578 6.039 2.156 1 97.94 205 ASP B C 1
ATOM 3754 O O . ASP B 1 205 ? 8.469 7.145 1.616 1 97.94 205 ASP B O 1
ATOM 3758 N N . THR B 1 206 ? 8.242 5.816 3.379 1 98.31 206 THR B N 1
ATOM 3759 C CA . THR B 1 206 ? 7.855 6.879 4.301 1 98.31 206 THR B CA 1
ATOM 3760 C C . THR B 1 206 ? 9.016 7.25 5.215 1 98.31 206 THR B C 1
ATOM 3762 O O . THR B 1 206 ? 9.594 6.387 5.879 1 98.31 206 THR B O 1
ATOM 3765 N N . HIS B 1 207 ? 9.367 8.57 5.195 1 98.12 207 HIS B N 1
ATOM 3766 C CA . HIS B 1 207 ? 10.656 8.852 5.816 1 98.12 207 HIS B CA 1
ATOM 3767 C C . HIS B 1 207 ? 10.617 10.172 6.574 1 98.12 207 HIS B C 1
ATOM 3769 O O . HIS B 1 207 ? 9.695 10.969 6.402 1 98.12 207 HIS B O 1
ATOM 3775 N N . ILE B 1 208 ? 11.516 10.273 7.426 1 97 208 ILE B N 1
ATOM 3776 C CA . ILE B 1 208 ? 11.898 11.531 8.055 1 97 208 ILE B CA 1
ATOM 3777 C C . ILE B 1 208 ? 13.32 11.906 7.648 1 97 208 ILE B C 1
ATOM 3779 O O . ILE B 1 208 ? 14.234 11.078 7.727 1 97 208 ILE B O 1
ATOM 3783 N N . TYR B 1 209 ? 13.453 13.109 7.164 1 94.31 209 TYR B N 1
ATOM 3784 C CA . TYR B 1 209 ? 14.781 13.586 6.793 1 94.31 209 TYR B CA 1
ATOM 3785 C C . TYR B 1 209 ? 15.672 13.727 8.016 1 94.31 209 TYR B C 1
ATOM 3787 O O . TYR B 1 209 ? 15.195 14.07 9.102 1 94.31 209 TYR B O 1
ATOM 3795 N N . ASP B 1 210 ? 16.969 13.562 7.762 1 94.19 210 ASP B N 1
ATOM 3796 C CA . ASP B 1 210 ? 17.938 13.656 8.852 1 94.19 210 ASP B CA 1
ATOM 3797 C C . ASP B 1 210 ? 17.844 15.016 9.547 1 94.19 210 ASP B C 1
ATOM 3799 O O . ASP B 1 210 ? 17.984 15.109 10.766 1 94.19 210 ASP B O 1
ATOM 3803 N N . THR B 1 211 ? 17.594 16.016 8.805 1 90.31 211 THR B N 1
ATOM 3804 C CA . THR B 1 211 ? 17.516 17.375 9.32 1 90.31 211 THR B CA 1
ATOM 3805 C C . THR B 1 211 ? 16.328 17.547 10.258 1 90.31 211 THR B C 1
ATOM 3807 O O . THR B 1 211 ? 16.297 18.453 11.078 1 90.31 211 THR B O 1
ATOM 3810 N N . ASP B 1 212 ? 15.352 16.656 10.133 1 92.94 212 ASP B N 1
ATOM 3811 C CA . ASP B 1 212 ? 14.133 16.781 10.93 1 92.94 212 ASP B CA 1
ATOM 3812 C C . ASP B 1 212 ? 14.141 15.812 12.109 1 92.94 212 ASP B C 1
ATOM 3814 O O . ASP B 1 212 ? 13.273 15.875 12.977 1 92.94 212 ASP B O 1
ATOM 3818 N N . LEU B 1 213 ? 15.117 14.945 12.195 1 95.44 213 LEU B N 1
ATOM 3819 C CA . LEU B 1 213 ? 15.133 13.914 13.227 1 95.44 213 LEU B CA 1
ATOM 3820 C C . LEU B 1 213 ? 15.367 14.523 14.602 1 95.44 213 LEU B C 1
ATOM 3822 O O . LEU B 1 213 ? 14.844 14.031 15.602 1 95.44 213 LEU B O 1
ATOM 3826 N N . GLN B 1 214 ? 16.141 15.594 14.625 1 93.5 214 GLN B N 1
ATOM 3827 C CA . GLN B 1 214 ? 16.375 16.266 15.898 1 93.5 214 GLN B CA 1
ATOM 3828 C C . GLN B 1 214 ? 15.078 16.844 16.469 1 93.5 214 GLN B C 1
ATOM 3830 O O . GLN B 1 214 ? 14.852 16.812 17.672 1 93.5 214 GLN B O 1
ATOM 3835 N N . ALA B 1 215 ? 14.312 17.406 15.586 1 93.81 215 ALA B N 1
ATOM 3836 C CA . ALA B 1 215 ? 13.023 17.938 16.016 1 93.81 215 ALA B CA 1
ATOM 3837 C C . ALA B 1 215 ? 12.133 16.844 16.594 1 93.81 215 ALA B C 1
ATOM 3839 O O . ALA B 1 215 ? 11.469 17.047 17.609 1 93.81 215 ALA B O 1
ATOM 3840 N N . VAL B 1 216 ? 12.133 15.68 16 1 96.44 216 VAL B N 1
ATOM 3841 C CA . VAL B 1 216 ? 11.352 14.547 16.484 1 96.44 216 VAL B CA 1
ATOM 3842 C C . VAL B 1 216 ? 11.852 14.117 17.859 1 96.44 216 VAL B C 1
ATOM 3844 O O . VAL B 1 216 ? 11.062 13.875 18.766 1 96.44 216 VAL B O 1
ATOM 3847 N N . GLU B 1 217 ? 13.133 14.055 17.953 1 95.88 217 GLU B N 1
ATOM 3848 C CA . GLU B 1 217 ? 13.727 13.695 19.234 1 95.88 217 GLU B CA 1
ATOM 3849 C C . GLU B 1 217 ? 13.297 14.664 20.328 1 95.88 217 GLU B C 1
ATOM 3851 O O . GLU B 1 217 ? 12.945 14.25 21.438 1 95.88 217 GLU B O 1
ATOM 3856 N N . LYS B 1 218 ? 13.336 15.93 20.031 1 95.06 218 LYS B N 1
ATOM 3857 C CA . LYS B 1 218 ? 12.938 16.953 20.984 1 95.06 218 LYS B CA 1
ATOM 3858 C C . LYS B 1 218 ? 11.477 16.797 21.391 1 95.06 218 LYS B C 1
ATOM 3860 O O . LYS B 1 218 ? 11.125 16.938 22.562 1 95.06 218 LYS B O 1
ATOM 3865 N N . ILE B 1 219 ? 10.617 16.453 20.422 1 96.25 219 ILE B N 1
ATOM 3866 C CA . ILE B 1 219 ? 9.203 16.25 20.703 1 96.25 219 ILE B CA 1
ATOM 3867 C C . ILE B 1 219 ? 9.031 15.148 21.734 1 96.25 219 ILE B C 1
ATOM 3869 O O . ILE B 1 219 ? 8.305 15.328 22.719 1 96.25 219 ILE B O 1
ATOM 3873 N N . PHE B 1 220 ? 9.75 14.039 21.625 1 97.06 220 PHE B N 1
ATOM 3874 C CA . PHE B 1 220 ? 9.484 12.883 22.453 1 97.06 220 PHE B CA 1
ATOM 3875 C C . PHE B 1 220 ? 10.336 12.922 23.719 1 97.06 220 PHE B C 1
ATOM 3877 O O . PHE B 1 220 ? 10.219 12.047 24.578 1 97.06 220 PHE B O 1
ATOM 3884 N N . LYS B 1 221 ? 11.211 13.961 23.859 1 96.12 221 LYS B N 1
ATOM 3885 C CA . LYS B 1 221 ? 11.898 14.172 25.125 1 96.12 221 LYS B CA 1
ATOM 3886 C C . LYS B 1 221 ? 10.914 14.586 26.219 1 96.12 221 LYS B C 1
ATOM 3888 O O . LYS B 1 221 ? 11.039 14.148 27.375 1 96.12 221 LYS B O 1
ATOM 3893 N N . THR B 1 222 ? 9.922 15.336 25.844 1 95.94 222 THR B N 1
ATOM 3894 C CA . THR B 1 222 ? 9.023 15.891 26.859 1 95.94 222 THR B CA 1
ATOM 3895 C C . THR B 1 222 ? 7.602 15.398 26.641 1 95.94 222 THR B C 1
ATOM 3897 O O . THR B 1 222 ? 6.699 15.734 27.422 1 95.94 222 THR B O 1
ATOM 3900 N N . ASN B 1 223 ? 7.379 14.68 25.578 1 97.44 223 ASN B N 1
ATOM 3901 C CA . ASN B 1 223 ? 6.051 14.156 25.266 1 97.44 223 ASN B CA 1
ATOM 3902 C C . ASN B 1 223 ? 6.062 12.641 25.125 1 97.44 223 ASN B C 1
ATOM 3904 O O . ASN B 1 223 ? 7.125 12.039 24.953 1 97.44 223 ASN B O 1
ATOM 3908 N N . GLU B 1 224 ? 4.949 12.078 25.234 1 97.44 224 GLU B N 1
ATOM 3909 C CA . GLU B 1 224 ? 4.723 10.664 24.953 1 97.44 224 GLU B CA 1
ATOM 3910 C C . GLU B 1 224 ? 3.346 10.445 24.328 1 97.44 224 GLU B C 1
ATOM 3912 O O . GLU B 1 224 ? 2.504 11.344 24.328 1 97.44 224 GLU B O 1
ATOM 3917 N N . LEU B 1 225 ? 3.207 9.289 23.703 1 98.06 225 LEU B N 1
ATOM 3918 C CA . LEU B 1 225 ? 1.91 8.984 23.109 1 98.06 225 LEU B CA 1
ATOM 3919 C C . LEU B 1 225 ? 0.897 8.594 24.188 1 98.06 225 LEU B C 1
ATOM 3921 O O . LEU B 1 225 ? 1.192 7.777 25.062 1 98.06 225 LEU B O 1
ATOM 3925 N N . CYS B 1 226 ? -0.228 9.234 24.141 1 97.75 226 CYS B N 1
ATOM 3926 C CA . CYS B 1 226 ? -1.318 8.789 25 1 97.75 226 CYS B CA 1
ATOM 3927 C C . CYS B 1 226 ? -1.679 7.332 24.703 1 97.75 226 CYS B C 1
ATOM 3929 O O . CYS B 1 226 ? -1.862 6.957 23.547 1 97.75 226 CYS B O 1
ATOM 3931 N N . PRO B 1 227 ? -1.795 6.512 25.734 1 96.19 227 PRO B N 1
ATOM 3932 C CA . PRO B 1 227 ? -2.102 5.102 25.484 1 96.19 227 PRO B CA 1
ATOM 3933 C C . PRO B 1 227 ? -3.494 4.898 24.891 1 96.19 227 PRO B C 1
ATOM 3935 O O . PRO B 1 227 ? -3.783 3.836 24.328 1 96.19 227 PRO B O 1
ATOM 3938 N N . LEU B 1 228 ? -4.371 5.887 24.938 1 95.12 228 LEU B N 1
ATOM 3939 C CA . LEU B 1 228 ? -5.75 5.754 24.484 1 95.12 228 LEU B CA 1
ATOM 3940 C C . LEU B 1 228 ? -5.918 6.285 23.078 1 95.12 228 LEU B C 1
ATOM 3942 O O . LEU B 1 228 ? -6.25 5.527 22.156 1 95.12 228 LEU B O 1
ATOM 3946 N N . CYS B 1 229 ? -5.566 7.539 22.859 1 96.12 229 CYS B N 1
ATOM 3947 C CA . CYS B 1 229 ? -5.816 8.125 21.547 1 96.12 229 CYS B CA 1
ATOM 3948 C C . CYS B 1 229 ? -4.547 8.125 20.703 1 96.12 229 CYS B C 1
ATOM 3950 O O . CYS B 1 229 ? -4.59 8.438 19.516 1 96.12 229 CYS B O 1
ATOM 3952 N N . LYS B 1 230 ? -3.408 7.797 21.281 1 98 230 LYS B N 1
ATOM 3953 C CA . LYS B 1 230 ? -2.109 7.676 20.625 1 98 230 LYS B CA 1
ATOM 3954 C C . LYS B 1 230 ? -1.644 9.023 20.078 1 98 230 LYS B C 1
ATOM 3956 O O . LYS B 1 230 ? -0.801 9.078 19.188 1 98 230 LYS B O 1
ATOM 3961 N N . CYS B 1 231 ? -2.141 10.141 20.609 1 97.38 231 CYS B N 1
ATOM 3962 C CA . CYS B 1 231 ? -1.652 11.469 20.266 1 97.38 231 CYS B CA 1
ATOM 3963 C C . CYS B 1 231 ? -0.487 11.875 21.156 1 97.38 231 CYS B C 1
ATOM 3965 O O . CYS B 1 231 ? -0.407 11.445 22.312 1 97.38 231 CYS B O 1
ATOM 3967 N N . ILE B 1 232 ? 0.379 12.633 20.625 1 97.5 232 ILE B N 1
ATOM 3968 C CA . ILE B 1 232 ? 1.487 13.203 21.375 1 97.5 232 ILE B CA 1
ATOM 3969 C C . ILE B 1 232 ? 0.945 14.102 22.484 1 97.5 232 ILE B C 1
ATOM 3971 O O . ILE B 1 232 ? 0.19 15.039 22.219 1 97.5 232 ILE B O 1
ATOM 3975 N N . THR B 1 233 ? 1.402 13.789 23.688 1 97 233 THR B N 1
ATOM 3976 C CA . THR B 1 233 ? 0.935 14.484 24.891 1 97 233 THR B CA 1
ATOM 3977 C C . THR B 1 233 ? 2.1 14.797 25.828 1 97 233 THR B C 1
ATOM 3979 O O . THR B 1 233 ? 2.938 13.93 26.094 1 97 233 THR B O 1
ATOM 3982 N N . PRO B 1 234 ? 2.061 16.062 26.328 1 96.75 234 PRO B N 1
ATOM 3983 C CA . PRO B 1 234 ? 3.111 16.344 27.312 1 96.75 234 PRO B CA 1
ATOM 3984 C C . PRO B 1 234 ? 3.084 15.398 28.5 1 96.75 234 PRO B C 1
ATOM 3986 O O . PRO B 1 234 ? 2.02 15.141 29.062 1 96.75 234 PRO B O 1
ATOM 3989 N N . LYS B 1 235 ? 4.285 14.945 28.875 1 96.56 235 LYS B N 1
ATOM 3990 C CA . LYS B 1 235 ? 4.395 13.945 29.938 1 96.56 235 LYS B CA 1
ATOM 3991 C C . LYS B 1 235 ? 3.754 14.453 31.219 1 96.56 235 LYS B C 1
ATOM 3993 O O . LYS B 1 235 ? 3.096 13.688 31.938 1 96.56 235 LYS B O 1
ATOM 3998 N N . HIS B 1 236 ? 3.863 15.664 31.5 1 96.06 236 HIS B N 1
ATOM 3999 C CA . HIS B 1 236 ? 3.396 16.219 32.75 1 96.06 236 HIS B CA 1
ATOM 4000 C C . HIS B 1 236 ? 1.882 16.406 32.75 1 96.06 236 HIS B C 1
ATOM 4002 O O . HIS B 1 236 ? 1.277 16.656 33.781 1 96.06 236 HIS B O 1
ATOM 4008 N N . SER B 1 237 ? 1.249 16.25 31.625 1 95.62 237 SER B N 1
ATOM 4009 C CA . SER B 1 237 ? -0.174 16.547 31.516 1 95.62 237 SER B CA 1
ATOM 4010 C C . SER B 1 237 ? -1.021 15.289 31.719 1 95.62 237 SER B C 1
ATOM 4012 O O . SER B 1 237 ? -2.25 15.367 31.766 1 95.62 237 SER B O 1
ATOM 4014 N N . PHE B 1 238 ? -0.429 14.141 31.766 1 96 238 PHE B N 1
ATOM 4015 C CA . PHE B 1 238 ? -1.187 12.898 31.891 1 96 238 PHE B CA 1
ATOM 4016 C C . PHE B 1 238 ? -1.929 12.844 33.219 1 96 238 PHE B C 1
ATOM 4018 O O . PHE B 1 238 ? -1.414 13.297 34.25 1 96 238 PHE B O 1
ATOM 4025 N N . ILE B 1 239 ? -3.076 12.289 33.156 1 96.12 239 ILE B N 1
ATOM 4026 C CA . ILE B 1 239 ? -3.926 12.094 34.312 1 96.12 239 ILE B CA 1
ATOM 4027 C C . ILE B 1 239 ? -4.066 10.602 34.625 1 96.12 239 ILE B C 1
ATOM 4029 O O . ILE B 1 239 ? -4.359 9.812 33.719 1 96.12 239 ILE B O 1
ATOM 4033 N N . GLN B 1 240 ? -3.865 10.211 35.844 1 93.81 240 GLN B N 1
ATOM 4034 C CA . GLN B 1 240 ? -3.996 8.812 36.25 1 93.81 240 GLN B CA 1
ATOM 4035 C C . GLN B 1 240 ? -5.465 8.406 36.344 1 93.81 240 GLN B C 1
ATOM 4037 O O . GLN B 1 240 ? -6.27 9.125 36.938 1 93.81 240 GLN B O 1
ATOM 4042 N N . THR B 1 241 ? -5.723 7.391 35.625 1 91.88 241 THR B N 1
ATOM 4043 C CA . THR B 1 241 ? -7.074 6.844 35.688 1 91.88 241 THR B CA 1
ATOM 4044 C C . THR B 1 241 ? -7.055 5.398 36.156 1 91.88 241 THR B C 1
ATOM 4046 O O . THR B 1 241 ? -5.984 4.824 36.375 1 91.88 241 THR B O 1
ATOM 4049 N N . THR B 1 242 ? -8.242 4.734 36.344 1 87.5 242 THR B N 1
ATOM 4050 C CA . THR B 1 242 ? -8.344 3.342 36.781 1 87.5 242 THR B CA 1
ATOM 4051 C C . THR B 1 242 ? -7.809 2.402 35.719 1 87.5 242 THR B C 1
ATOM 4053 O O . THR B 1 242 ? -7.449 1.26 36 1 87.5 242 THR B O 1
ATOM 4056 N N . LYS B 1 243 ? -7.762 2.916 34.562 1 85.5 243 LYS B N 1
ATOM 4057 C CA . LYS B 1 243 ? -7.352 2.059 33.438 1 85.5 243 LYS B CA 1
ATOM 4058 C C . LYS B 1 243 ? -5.965 2.447 32.938 1 85.5 243 LYS B C 1
ATOM 4060 O O . LYS B 1 243 ? -5.562 2.035 31.844 1 85.5 243 LYS B O 1
ATOM 4065 N N . GLY B 1 244 ? -5.324 3.314 33.75 1 89.94 244 GLY B N 1
ATOM 4066 C CA . GLY B 1 244 ? -4.016 3.785 33.344 1 89.94 244 GLY B CA 1
ATOM 4067 C C . GLY B 1 244 ? -3.973 5.281 33.094 1 89.94 244 GLY B C 1
ATOM 4068 O O . GLY B 1 244 ? -4.887 6.008 33.469 1 89.94 244 GLY B O 1
ATOM 4069 N N . LYS B 1 245 ? -2.984 5.777 32.5 1 94.38 245 LYS B N 1
ATOM 4070 C CA . LYS B 1 245 ? -2.867 7.215 32.281 1 94.38 245 LYS B CA 1
ATOM 4071 C C . LYS B 1 245 ? -3.615 7.637 31.016 1 94.38 245 LYS B C 1
ATOM 4073 O O . LYS B 1 245 ? -3.717 6.863 30.062 1 94.38 245 LYS B O 1
ATOM 4078 N N . ALA B 1 246 ? -4.113 8.812 31.062 1 96.19 246 ALA B N 1
ATOM 4079 C CA . ALA B 1 246 ? -4.852 9.391 29.938 1 96.19 246 ALA B CA 1
ATOM 4080 C C . ALA B 1 246 ? -4.48 10.859 29.734 1 96.19 246 ALA B C 1
ATOM 4082 O O . ALA B 1 246 ? -4.18 11.562 30.703 1 96.19 246 ALA B O 1
ATOM 4083 N N . CYS B 1 247 ? -4.453 11.242 28.469 1 96.12 247 CYS B N 1
ATOM 4084 C CA . CYS B 1 247 ? -4.293 12.672 28.234 1 96.12 247 CYS B CA 1
ATOM 4085 C C . CYS B 1 247 ? -5.551 13.438 28.625 1 96.12 247 CYS B C 1
ATOM 4087 O O . CYS B 1 247 ? -6.605 12.836 28.844 1 96.12 247 CYS B O 1
ATOM 4089 N N . PRO B 1 248 ? -5.461 14.766 28.75 1 94.44 248 PRO B N 1
ATOM 4090 C CA . PRO B 1 248 ? -6.605 15.555 29.219 1 94.44 248 PRO B CA 1
ATOM 4091 C C . PRO B 1 248 ? -7.84 15.375 28.328 1 94.44 248 PRO B C 1
ATOM 4093 O O . PRO B 1 248 ? -8.961 15.312 28.828 1 94.44 248 PRO B O 1
ATOM 4096 N N . GLU B 1 249 ? -7.684 15.266 27.062 1 92.25 249 GLU B N 1
ATOM 4097 C CA . GLU B 1 249 ? -8.812 15.109 26.141 1 92.25 249 GLU B CA 1
ATOM 4098 C C . GLU B 1 249 ? -9.492 13.758 26.344 1 92.25 249 GLU B C 1
ATOM 4100 O O . GLU B 1 249 ? -10.727 13.672 26.359 1 92.25 249 GLU B O 1
ATOM 4105 N N . CYS B 1 250 ? -8.703 12.711 26.453 1 94.5 250 CYS B N 1
ATOM 4106 C CA . CYS B 1 250 ? -9.25 11.375 26.656 1 94.5 250 CYS B CA 1
ATOM 4107 C C . CYS B 1 250 ? -9.938 11.266 28.016 1 94.5 250 CYS B C 1
ATOM 4109 O O . CYS B 1 250 ? -10.945 10.562 28.156 1 94.5 250 CYS B O 1
ATOM 4111 N N . LYS B 1 251 ? -9.398 11.914 29 1 93.06 251 LYS B N 1
ATOM 4112 C CA . LYS B 1 251 ? -10.008 11.906 30.328 1 93.06 251 LYS B CA 1
ATOM 4113 C C . LYS B 1 251 ? -11.406 12.523 30.297 1 93.06 251 LYS B C 1
ATOM 4115 O O . LYS B 1 251 ? -12.328 12.016 30.938 1 93.06 251 LYS B O 1
ATOM 4120 N N . LYS B 1 252 ? -11.539 13.523 29.516 1 91.56 252 LYS B N 1
ATOM 4121 C CA . LYS B 1 252 ? -12.828 14.203 29.422 1 91.56 252 LYS B CA 1
ATOM 4122 C C . LYS B 1 252 ? -13.891 13.273 28.828 1 91.56 252 LYS B C 1
ATOM 4124 O O . LYS B 1 252 ? -15.07 13.398 29.156 1 91.56 252 LYS B O 1
ATOM 4129 N N . SER B 1 253 ? -13.508 12.406 28 1 85.75 253 SER B N 1
ATOM 4130 C CA . SER B 1 253 ? -14.445 11.539 27.297 1 85.75 253 SER B CA 1
ATOM 4131 C C . SER B 1 253 ? -14.727 10.266 28.109 1 85.75 253 SER B C 1
ATOM 4133 O O . SER B 1 253 ? -15.539 9.438 27.688 1 85.75 253 SER B O 1
ATOM 4135 N N . MET B 1 254 ? -14.062 9.984 29.219 1 82.56 254 MET B N 1
ATOM 4136 C CA . MET B 1 254 ? -14.281 8.828 30.094 1 82.56 254 MET B CA 1
ATOM 4137 C C . MET B 1 254 ? -15.398 9.109 31.094 1 82.56 254 MET B C 1
ATOM 4139 O O . MET B 1 254 ? -16.109 8.188 31.516 1 82.56 254 MET B O 1
#

Radius of gyration: 23.12 Å; Cα contacts (8 Å, |Δi|>4): 1046; chains: 2; bounding box: 50×68×69 Å

Solvent-accessible surface area (backbone atoms only — not comparable to full-atom values): 26393 Å² total; per-residue (Å²): 124,48,75,45,78,44,81,10,60,15,41,18,17,34,49,40,46,48,54,50,47,32,71,75,63,30,39,81,42,60,39,71,55,89,67,45,28,28,25,24,28,36,38,40,37,27,54,29,67,81,49,62,48,66,40,88,81,41,85,60,38,74,54,40,52,52,52,39,53,38,58,70,30,69,62,35,46,52,46,50,68,66,39,52,74,77,55,37,53,75,45,58,72,39,54,61,35,39,43,67,56,72,27,62,64,32,28,48,46,51,47,54,38,61,76,61,68,43,52,36,30,73,66,35,57,46,59,67,56,46,52,88,61,34,53,78,53,52,85,73,49,65,35,56,36,37,40,35,50,28,28,75,48,94,42,33,27,33,42,36,38,35,24,45,49,33,46,49,68,68,44,42,63,40,46,54,58,40,52,52,52,51,52,49,49,54,34,50,76,69,72,44,81,58,40,70,46,29,39,40,35,34,22,64,35,27,26,39,46,56,88,50,48,60,58,52,50,57,53,56,72,55,24,40,61,24,80,80,64,34,31,73,31,54,59,87,57,51,40,84,49,99,90,42,60,27,37,64,71,58,53,73,74,106,124,49,75,46,80,45,82,12,60,16,41,18,17,34,50,39,46,48,53,50,48,30,72,74,61,29,38,80,43,60,40,71,57,90,66,45,26,29,26,24,27,36,37,39,36,26,53,28,67,82,48,63,48,64,40,88,82,44,92,51,40,77,56,36,51,51,52,37,49,40,58,70,30,70,64,35,46,50,48,48,68,66,38,53,75,76,56,38,53,75,47,58,70,39,53,62,33,41,42,65,56,73,27,61,64,31,28,48,45,52,50,52,38,60,77,60,68,43,52,37,29,74,63,37,56,46,61,67,56,47,54,87,62,32,56,78,36,60,91,70,52,64,35,55,37,36,38,34,49,30,28,74,48,94,40,34,28,34,41,36,42,34,24,45,49,34,46,49,71,67,45,42,64,35,46,55,58,39,51,52,52,51,52,51,50,54,35,51,74,68,71,45,81,59,41,71,46,29,38,39,36,34,22,65,34,26,25,38,45,56,86,50,47,59,58,53,51,56,51,56,71,55,26,42,62,24,81,78,66,33,31,74,34,54,60,85,56,52,40,84,49,98,89,41,60,26,37,66,70,57,53,72,75,105

Sequence (508 aa):
MEAVLIKGKTIASAWSQLIREIYEKGEEHKPDYKTMTKRVHATICIEDVNNNQVSPAVPFGENLIAKYKEELTEEYADWYSSLEDDDKRKFDYCYAKQLFRYGQAAYDSVNANVSNLRPGSRRHVGVLWENETHIPKFEDQPCWIAYKLELLNDTQVRIYLLYRSWDAFGGFPANIPAIVEGFKKVFKEHELDIEIESLIATGWDTHIYDTDLQAVEKIFKTNELCPLCKCITPKHSFIQTTKGKACPECKKSMMEAVLIKGKTIASAWSQLIREIYEKGEEHKPDYKTMTKRVHATICIEDVNNNQVSPAVPFGENLIAKYKEELTEEYADWYSSLEDDDKRKFDYCYAKQLFRYGQAAYDSVNANVSNLRPGSRRHVGVLWENETHIPKFEDQPCWIAYKLELLNDTQVRIYLLYRSWDAFGGFPANIPAIVEGFKKVFKEHELDIEIESLIATGWDTHIYDTDLQAVEKIFKTNELCPLCKCITPKHSFIQTTKGKACPECKKSM

Foldseek 3Di:
DAEDEAEAQELQLQLLVVLVCQLVPFDWDDDPDDFIWTWYWYKYKYQDHPPPLFAPLAVCGVPLQVVLVCCLDPVVVVVLVVDDPVVVLVCLQVLLCCQQPDVPVNNVLLLVLLVPADAPDFPSKDFSDDCVPAVVVVVRHYQWTMKGWHHNDQAEIEMETEGAEAESRHGSSNPSNSVLVSSVVSCVVVVRNHHYRIYIYIYRIYIHTPVCSVSVVVQVVQWAQFPPRGHTAGPVQWDQDPVGTGHPVVVVVD/DAEDEAEAQELQLQLLVVLVCQLVPFDWDDDPDDFIWTWYWYKYKYQDHPPPLFAPLQPCGVVLQVVLVCCLDPVVVVVLVVDDPVVVLVCLLNLLCCQPPDVPVNNVLLLVLLVPADAPDFPSKDFSDDCVPAVVVPVRHHQWTMKGWHHNDQAEIEMETEGAEAESRRGSSNPSNSVLVRSVVSCVVVVRNHHYRIYIYIYRIYIHTPVCSVSVVVQVVQWAQFPPRGHTDGPVQWDQDPVGTGHPVVVVVD

InterPro domains:
  IPR023451 Thymidylate synthase/dCMP hydroxymethylase domain [PF00303] (79-223)
  IPR036926 Thymidylate synthase/dCMP hydroxymethylase superfamily [G3DSA:3.30.572.10] (10-245)
  IPR036926 Thymidylate synthase/dCMP hydroxymethylase superfamily [SSF55831] (4-222)

Secondary structure (DSSP, 8-state):
--EEEEEEEEHHHHHHHHHHHHHHHPEEE--SSS--EEEEEEEEEEEESSS--S-TTSTTHHHHHHHHHHHTSHHHHHHHHHS-HHHHGGGTT-HHIIIIIS-HHHHHHHHHHHHT--BT-S-EEEE---HHHHHHH-TT--SEEEEEEEE-SSSEEEEEEEESSEETTTHHHHHHHHHHHHHHHHHHHTT---EEEEEEEEEEEEEEEHHHHHHHHHHHHHEEE-TTT--EEEGGG-EEETTEEE-HHHHHT-/--EEEEEEEEHHHHHHHHHHHHHHHPEEE--SSS--EEEEEEEEEEEESSS--S-TTSTTHHHHHHHHHHHTSHHHHHHHHHS-HHHHGGGTT-HHIIIIIS-HHHHHHHHHHHHT--BT-S-EEEE---HHHHTTSTTS--SEEEEEEEE-SSSEEEEEEEESSEETTTHHHHHHHHHHHHHHHHHHHTT---EEEEEEEEEEEEEEEHHHHHHHHHHHHHEEE-TTT--EEEGGG-EEETTEEE-HHHHHT-